Protein AF-A0A7C3L4G3-F1 (afdb_monomer)

pLDDT: mean 74.55, std 21.04, range [31.2, 97.88]

Solvent-accessible surface area (backbone atoms only — not comparable to full-atom values): 25644 Å² total; per-residue (Å²): 135,81,88,85,83,86,73,69,80,73,70,79,76,78,86,87,79,91,85,77,85,76,82,70,70,57,67,89,67,68,58,99,85,52,81,59,59,56,66,67,67,99,79,74,74,49,62,73,43,74,46,73,41,75,92,76,72,42,78,43,77,78,44,76,51,86,78,77,82,83,77,88,58,83,78,77,52,74,68,59,48,40,72,73,39,44,55,78,82,74,80,91,71,90,75,73,98,68,91,75,85,82,77,76,51,76,79,58,81,86,69,57,69,65,65,53,49,54,55,52,46,73,74,49,75,78,78,78,86,74,88,76,81,95,73,86,83,82,88,78,78,89,73,78,83,78,79,83,75,74,82,79,83,58,59,14,75,44,63,38,52,88,91,67,45,64,61,57,52,18,59,67,76,74,48,53,50,69,58,46,27,64,70,57,77,48,61,98,83,63,82,89,52,73,66,42,77,39,63,39,89,38,51,44,71,56,48,52,22,62,71,74,34,39,37,66,35,50,88,91,60,42,70,62,57,51,18,60,75,71,75,46,58,52,67,48,40,26,58,73,56,73,51,59,91,85,58,85,77,56,64,73,40,77,41,53,46,76,42,73,70,50,50,51,51,51,51,54,48,51,53,52,52,51,52,52,50,53,53,53,50,53,51,52,52,50,52,51,52,52,52,52,52,53,51,52,53,52,50,53,52,50,53,53,52,57,76,54,54,48,79,45,71,47,79,27,42,35,39,43,41,49,57,38,78,94,78,50,70,104,58,68,39,58,32,88,69,74,38,80,57,58,73,81,52,52,34,26,29,33,11,50,51,42,40,73,77,67,68,44,47,86,69,37,62,32,34,45,59,97,51,90,66,68,30,28,31,51,31,65,44,63,80,89,43,65,58,33,37,33,36,48,49,24,58,45,53,70,60,18,60,72,62,40,80,43,81,36,41,37,28,57

Mean predicted aligned error: 21.45 Å

Radius of gyration: 51.1 Å; Cα contacts (8 Å, |Δi|>4): 447; chains: 1; bounding box: 100×68×143 Å

Foldseek 3Di:
DDDDDPPPPVVVPPPDDDDDPPQDFDQPDDDVPDQWTDSDDPPDWDQPDWDQDPVVRDIDRDDTDDDDDDDTDGDADPVNVCVVFKDQPDDPDDDDDDDDDGDIDGPDDDDDVVRVVVVVCVVDPDDDDDDDDDDDDDDDDDDDDDDPDDPDQAKAKDFAAPPDDLCNLCLLQVHHSVVQCVVAVHDPPDDDDGRDIGIDSDHRQVNVCSVVQKHFDAPPDDLVNVCVVRVHDSVLQCVVQVHDSPDDDDGRDIGGHPGPVSVVVVVVVVVVVVVVVVVVVVVVVVVVVVVVVVVVVVVVVVVVVVVVWFPDKDKAKEAEDELAVVPDPPQSQQAPVRDGHAAPAWEKADEVCCVPPVPDDQQDWKDKPPDDDIYGYHHYDDNVDDRYMYTYNYNDPVVRVVVGIDIIMMID

Secondary structure (DSSP, 8-state):
-----SSSSSTTSSS----------------TT--B--SS-TT--EEEEEEEETTTTEEEEEEEEPPPPPP-PBP--HHHHHHHHEEE-------SS--PPP-EEE---SS-HHHHHHHHHTTSPPPP-------PPP----PPPPP-PPPP---EEEEPPTT--HHHHHHHHT--HHHHHHHHT--TTPPP-TT-EEEESS-HHHHHHHHHTEEEPPTT--HHHHHHHTT--HHHHHHHTT--TTPPP-TT-EEE---HHHHHHHHHHHHHHHHHHHHHHHHHHHHHHHHHHHHHHHHHHHHHHHHHTTS-EEEEEEEEE---GGGSSS-TTB-TTSPBP-TT--EEEE-HHHHHTS---TT-EEEETTS-SEEEEEEE--TT--SEEEEE-TT-HHHHHHH-SEEEEEE-

Structure (mmCIF, N/CA/C/O backbone):
data_AF-A0A7C3L4G3-F1
#
_entry.id   AF-A0A7C3L4G3-F1
#
loop_
_atom_site.group_PDB
_atom_site.id
_atom_site.type_symbol
_atom_site.label_atom_id
_atom_site.label_alt_id
_atom_site.label_comp_id
_atom_site.label_asym_id
_atom_site.label_entity_id
_atom_site.label_seq_id
_atom_site.pdbx_PDB_ins_code
_atom_site.Cartn_x
_atom_site.Cartn_y
_atom_site.Cartn_z
_atom_site.occupancy
_atom_site.B_iso_or_equiv
_atom_site.auth_seq_id
_atom_site.auth_comp_id
_atom_site.auth_asym_id
_atom_site.auth_atom_id
_atom_site.pdbx_PDB_model_num
ATOM 1 N N . MET A 1 1 ? -6.573 3.470 -84.510 1.00 38.94 1 MET A N 1
ATOM 2 C CA . MET A 1 1 ? -5.330 2.672 -84.603 1.00 38.94 1 MET A CA 1
ATOM 3 C C . MET A 1 1 ? -4.918 2.262 -83.196 1.00 38.94 1 MET A C 1
ATOM 5 O O . MET A 1 1 ? -4.663 3.126 -82.379 1.00 38.94 1 MET A O 1
ATOM 9 N N . SER A 1 2 ? -5.133 0.988 -82.853 1.00 38.16 2 SER A N 1
ATOM 10 C CA . SER A 1 2 ? -4.047 0.042 -82.523 1.00 38.16 2 SER A CA 1
ATOM 11 C C . SER A 1 2 ? -3.452 0.287 -81.124 1.00 38.16 2 SER A C 1
ATOM 13 O O . SER A 1 2 ? -2.726 1.251 -80.943 1.00 38.16 2 SER A O 1
ATOM 15 N N . ARG A 1 3 ? -3.854 -0.472 -80.086 1.00 42.53 3 ARG A N 1
ATOM 16 C CA . ARG A 1 3 ? -3.324 -1.820 -79.721 1.00 42.53 3 ARG A CA 1
ATOM 17 C C . ARG A 1 3 ? -1.833 -1.745 -79.346 1.00 42.53 3 ARG A C 1
ATOM 19 O O . ARG A 1 3 ? -1.077 -1.112 -80.059 1.00 42.53 3 ARG A O 1
ATOM 26 N N . ASN A 1 4 ? -1.270 -2.410 -78.344 1.00 49.34 4 ASN A N 1
ATOM 27 C CA . ASN A 1 4 ? -1.690 -3.396 -77.349 1.00 49.34 4 ASN A CA 1
ATOM 28 C C . ASN A 1 4 ? -0.406 -3.668 -76.545 1.00 49.34 4 ASN A C 1
ATOM 30 O O . ASN A 1 4 ? 0.477 -4.264 -77.138 1.00 49.34 4 ASN A O 1
ATOM 34 N N . TYR A 1 5 ? -0.278 -3.323 -75.259 1.00 49.53 5 TYR A N 1
ATOM 35 C CA . TYR A 1 5 ? 0.754 -3.940 -74.388 1.00 49.53 5 TYR A CA 1
ATOM 36 C C . TYR A 1 5 ? 0.315 -4.056 -72.915 1.00 49.53 5 TYR A C 1
ATOM 38 O O . TYR A 1 5 ? 1.143 -4.160 -72.017 1.00 49.53 5 TYR A O 1
ATOM 46 N N . LEU A 1 6 ? -0.999 -4.090 -72.656 1.00 43.47 6 LEU A N 1
ATOM 47 C CA . LEU A 1 6 ? -1.561 -4.293 -71.314 1.00 43.47 6 LEU A CA 1
ATOM 48 C C . LEU A 1 6 ? -1.980 -5.742 -70.937 1.00 43.47 6 LEU A C 1
ATOM 50 O O . LEU A 1 6 ? -2.565 -5.883 -69.867 1.00 43.47 6 LEU A O 1
ATOM 54 N N . PRO A 1 7 ? -1.682 -6.831 -71.695 1.00 42.81 7 PRO A N 1
ATOM 55 C CA . PRO A 1 7 ? -1.923 -8.186 -71.176 1.00 42.81 7 PRO A CA 1
ATOM 56 C C . PRO A 1 7 ? -0.665 -8.999 -70.804 1.00 42.81 7 PRO A C 1
ATOM 58 O O . PRO A 1 7 ? -0.812 -10.078 -70.244 1.00 42.81 7 PRO A O 1
ATOM 61 N N . TYR A 1 8 ? 0.567 -8.523 -71.035 1.00 43.41 8 TYR A N 1
ATOM 62 C CA . TYR A 1 8 ? 1.766 -9.373 -70.859 1.00 43.41 8 TYR A CA 1
ATOM 63 C C . TYR A 1 8 ? 2.528 -9.234 -69.533 1.00 43.41 8 TYR A C 1
ATOM 65 O O . TYR A 1 8 ? 3.397 -10.055 -69.256 1.00 43.41 8 TYR A O 1
ATOM 73 N N . LEU A 1 9 ? 2.177 -8.282 -68.663 1.00 39.47 9 LEU A N 1
ATOM 74 C CA . LEU A 1 9 ? 2.837 -8.133 -67.351 1.00 39.47 9 LEU A CA 1
ATOM 75 C C . LEU A 1 9 ? 2.068 -8.789 -66.190 1.00 39.47 9 LEU A C 1
ATOM 77 O O . LEU A 1 9 ? 2.578 -8.875 -65.079 1.00 39.47 9 LEU A O 1
ATOM 81 N N . ILE A 1 10 ? 0.875 -9.327 -66.465 1.00 39.84 10 ILE A N 1
ATOM 82 C CA . ILE A 1 10 ? 0.066 -10.100 -65.504 1.00 39.84 10 ILE A CA 1
ATOM 83 C C . ILE A 1 10 ? 0.290 -11.623 -65.675 1.00 39.84 10 ILE A C 1
ATOM 85 O O . ILE A 1 10 ? -0.093 -12.411 -64.816 1.00 39.84 10 ILE A O 1
ATOM 89 N N . ILE A 1 11 ? 1.016 -12.057 -66.718 1.00 38.47 11 ILE A N 1
ATOM 90 C CA . ILE A 1 11 ? 1.316 -13.479 -67.002 1.00 38.47 11 ILE A CA 1
ATOM 91 C C . ILE A 1 11 ? 2.721 -13.907 -66.514 1.00 38.47 11 ILE A C 1
ATOM 93 O O . ILE A 1 11 ? 3.091 -15.068 -66.633 1.00 38.47 11 ILE A O 1
ATOM 97 N N . LEU A 1 12 ? 3.485 -13.031 -65.849 1.00 33.50 12 LEU A N 1
ATOM 98 C CA . LEU A 1 12 ? 4.727 -13.420 -65.151 1.00 33.50 12 LEU A CA 1
ATOM 99 C C . LEU A 1 12 ? 4.547 -13.547 -63.626 1.00 33.50 12 LEU A C 1
ATOM 101 O O . LEU A 1 12 ? 5.512 -13.458 -62.873 1.00 33.50 12 LEU A O 1
ATOM 105 N N . PHE A 1 13 ? 3.306 -13.726 -63.163 1.00 36.81 13 PHE A N 1
ATOM 106 C CA . PHE A 1 13 ? 2.975 -13.804 -61.734 1.00 36.81 13 PHE A CA 1
ATOM 107 C C . PHE A 1 13 ? 2.221 -15.083 -61.324 1.00 36.81 13 PHE A C 1
ATOM 109 O O . PHE A 1 13 ? 1.723 -15.150 -60.204 1.00 36.81 13 PHE A O 1
ATOM 116 N N . VAL A 1 14 ? 2.133 -16.110 -62.188 1.00 36.53 14 VAL A N 1
ATOM 117 C CA . VAL A 1 14 ? 1.288 -17.301 -61.915 1.00 36.53 14 VAL A CA 1
ATOM 118 C C . VAL A 1 14 ? 1.998 -18.666 -61.999 1.00 36.53 14 VAL A C 1
ATOM 120 O O . VAL A 1 14 ? 1.403 -19.673 -61.636 1.00 36.53 14 VAL A O 1
ATOM 123 N N . LEU A 1 15 ? 3.284 -18.772 -62.344 1.00 33.62 15 LEU A N 1
ATOM 124 C CA . LEU A 1 15 ? 3.969 -20.078 -62.328 1.00 33.62 15 LEU A CA 1
ATOM 125 C C . LEU A 1 15 ? 5.351 -20.000 -61.683 1.00 33.62 15 LEU A C 1
ATOM 127 O O . LEU A 1 15 ? 6.342 -19.966 -62.388 1.00 33.62 15 LEU A O 1
ATOM 131 N N . THR A 1 16 ? 5.390 -19.995 -60.350 1.00 37.50 16 THR A N 1
ATOM 132 C CA . THR A 1 16 ? 6.334 -20.768 -59.514 1.00 37.50 16 THR A CA 1
ATOM 133 C C . THR A 1 16 ? 5.867 -20.637 -58.062 1.00 37.50 16 THR A C 1
ATOM 135 O O . THR A 1 16 ? 6.443 -19.909 -57.258 1.00 37.50 16 THR A O 1
ATOM 138 N N . GLU A 1 17 ? 4.780 -21.321 -57.727 1.00 37.62 17 GLU A N 1
ATOM 139 C CA . GLU A 1 17 ? 4.482 -21.696 -56.347 1.00 37.62 17 GLU A CA 1
ATOM 140 C C . GLU A 1 17 ? 4.833 -23.182 -56.190 1.00 37.62 17 GLU A C 1
ATOM 142 O O . GLU A 1 17 ? 4.644 -23.992 -57.096 1.00 37.62 17 GLU A O 1
ATOM 147 N N . VAL A 1 18 ? 5.281 -23.509 -54.981 1.00 40.41 18 VAL A N 1
ATOM 148 C CA . VAL A 1 18 ? 5.406 -24.846 -54.388 1.00 40.41 18 VAL A CA 1
ATOM 149 C C . VAL A 1 18 ? 6.652 -25.679 -54.726 1.00 40.41 18 VAL A C 1
ATOM 151 O O . VAL A 1 18 ? 6.682 -26.454 -55.676 1.00 40.41 18 VAL A O 1
ATOM 154 N N . SER A 1 19 ? 7.611 -25.651 -53.788 1.00 31.20 19 SER A N 1
ATOM 155 C CA . SER A 1 19 ? 8.336 -26.797 -53.174 1.00 31.20 19 SER A CA 1
ATOM 156 C C . SER A 1 19 ? 9.771 -26.353 -52.864 1.00 31.20 19 SER A C 1
ATOM 158 O O . SER A 1 19 ? 10.522 -26.012 -53.756 1.00 31.20 19 SER A O 1
ATOM 160 N N . PHE A 1 20 ? 10.241 -26.259 -51.623 1.00 34.19 20 PHE A N 1
ATOM 161 C CA . PHE A 1 20 ? 10.210 -27.282 -50.591 1.00 34.19 20 PHE A CA 1
ATOM 162 C C . PHE A 1 20 ? 9.928 -26.661 -49.220 1.00 34.19 20 PHE A C 1
ATOM 164 O O . PHE A 1 20 ? 10.729 -25.893 -48.687 1.00 34.19 20 PHE A O 1
ATOM 171 N N . ALA A 1 21 ? 8.841 -27.098 -48.583 1.00 39.34 21 ALA A N 1
ATOM 172 C CA . ALA A 1 21 ? 8.738 -27.057 -47.132 1.00 39.34 21 ALA A CA 1
ATOM 173 C C . ALA A 1 21 ? 9.916 -27.858 -46.545 1.00 39.34 21 ALA A C 1
ATOM 175 O O . ALA A 1 21 ? 9.873 -29.089 -46.471 1.00 39.34 21 ALA A O 1
ATOM 176 N N . LYS A 1 22 ? 10.998 -27.171 -46.160 1.00 36.00 22 LYS A N 1
ATOM 177 C CA . LYS A 1 22 ? 12.059 -27.754 -45.333 1.00 36.00 22 LYS A CA 1
ATOM 178 C C . LYS A 1 22 ? 11.398 -28.174 -44.017 1.00 36.00 22 LYS A C 1
ATOM 180 O O . LYS A 1 22 ? 10.928 -27.331 -43.265 1.00 36.00 22 LYS A O 1
ATOM 185 N N . LYS A 1 23 ? 11.277 -29.493 -43.829 1.00 42.59 23 LYS A N 1
ATOM 186 C CA . LYS A 1 23 ? 10.618 -30.209 -42.721 1.00 42.59 23 LYS A CA 1
ATOM 187 C C . LYS A 1 23 ? 10.588 -29.410 -41.404 1.00 42.59 23 LYS A C 1
ATOM 189 O O . LYS A 1 23 ? 11.585 -29.365 -40.692 1.00 42.59 23 LYS A O 1
ATOM 194 N N . ILE A 1 24 ? 9.430 -28.847 -41.059 1.00 40.62 24 ILE A N 1
ATOM 195 C CA . IL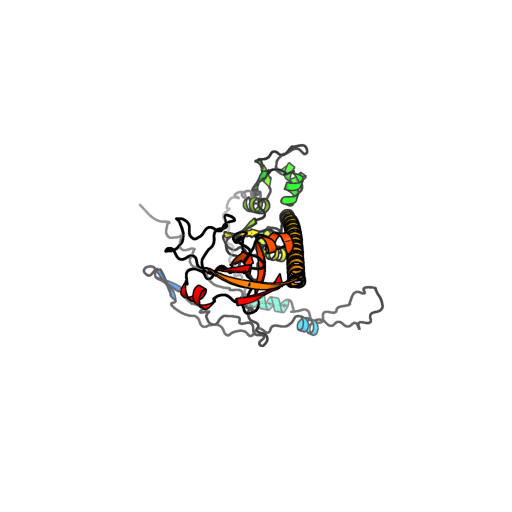E A 1 24 ? 9.141 -28.361 -39.704 1.00 40.62 24 ILE A CA 1
ATOM 196 C C . ILE A 1 24 ? 8.704 -29.582 -38.892 1.00 40.62 24 ILE A C 1
ATOM 198 O O . ILE A 1 24 ? 7.724 -30.234 -39.240 1.00 40.62 24 ILE A O 1
ATOM 202 N N . VAL A 1 25 ? 9.456 -29.922 -37.846 1.00 42.12 25 VAL A N 1
ATOM 203 C CA . VAL A 1 25 ? 9.096 -30.969 -36.882 1.00 42.12 25 VAL A CA 1
ATOM 204 C C . VAL A 1 25 ? 8.553 -30.267 -35.640 1.00 42.12 25 VAL A C 1
ATOM 206 O O . VAL A 1 25 ? 9.297 -29.554 -34.970 1.00 42.12 25 VAL A O 1
ATOM 209 N N . ASP A 1 26 ? 7.263 -30.434 -35.346 1.00 40.56 26 ASP A N 1
ATOM 210 C CA . ASP A 1 26 ? 6.656 -29.903 -34.123 1.00 40.56 26 ASP A CA 1
ATOM 211 C C . ASP A 1 26 ? 6.779 -30.938 -32.994 1.00 40.56 26 ASP A C 1
ATOM 213 O O . ASP A 1 26 ? 6.076 -31.947 -32.959 1.00 40.56 26 ASP A O 1
ATOM 217 N N . CYS A 1 27 ? 7.720 -30.708 -32.081 1.00 47.28 27 CYS A N 1
ATOM 218 C CA . CYS A 1 27 ? 7.959 -31.554 -30.909 1.00 47.28 27 CYS A CA 1
ATOM 219 C C . CYS A 1 27 ? 7.361 -30.940 -29.627 1.00 47.28 27 CYS A C 1
ATOM 221 O O . CYS A 1 27 ? 7.955 -31.054 -28.555 1.00 47.28 27 CYS A O 1
ATOM 223 N N . ARG A 1 28 ? 6.216 -30.241 -29.694 1.00 43.00 28 ARG A N 1
ATOM 224 C CA . ARG A 1 28 ? 5.637 -29.572 -28.508 1.00 43.00 28 ARG A CA 1
ATOM 225 C C . ARG A 1 28 ? 4.887 -30.453 -27.514 1.00 43.00 28 ARG A C 1
ATOM 227 O O . ARG A 1 28 ? 4.484 -29.934 -26.477 1.00 43.00 28 ARG A O 1
ATOM 234 N N . VAL A 1 29 ? 4.730 -31.754 -27.755 1.00 44.62 29 VAL A N 1
ATOM 235 C CA . VAL A 1 29 ? 4.109 -32.654 -26.770 1.00 44.62 29 VAL A CA 1
ATOM 236 C C . VAL A 1 29 ? 4.891 -33.958 -26.681 1.00 44.62 29 VAL A C 1
ATOM 238 O O . VAL A 1 29 ? 4.572 -34.938 -27.342 1.00 44.62 29 VAL A O 1
ATOM 241 N N . VAL A 1 30 ? 5.920 -33.961 -25.836 1.00 38.16 30 VAL A N 1
ATOM 242 C CA . VAL A 1 30 ? 6.453 -35.191 -25.243 1.00 38.16 30 VAL A CA 1
ATOM 243 C C . VAL A 1 30 ? 5.843 -35.267 -23.847 1.00 38.16 30 VAL A C 1
ATOM 245 O O . VAL A 1 30 ? 6.360 -34.691 -22.892 1.00 38.16 30 VAL A O 1
ATOM 248 N N . THR A 1 31 ? 4.672 -35.889 -23.725 1.00 44.09 31 THR A N 1
ATOM 249 C CA . THR A 1 31 ? 4.200 -36.355 -22.415 1.00 44.09 31 THR A CA 1
ATOM 250 C C . THR A 1 31 ? 5.145 -37.454 -21.935 1.00 44.09 31 THR A C 1
ATOM 252 O O . THR A 1 31 ? 5.672 -38.203 -22.756 1.00 44.09 31 THR A O 1
ATOM 255 N N . GLY A 1 32 ? 5.368 -37.553 -20.621 1.00 44.97 32 GLY A N 1
ATOM 256 C CA . GLY A 1 32 ? 6.446 -38.345 -20.006 1.00 44.97 32 GLY A CA 1
ATOM 257 C C . GLY A 1 32 ? 6.478 -39.859 -20.275 1.00 44.97 32 GLY A C 1
ATOM 258 O O . GLY A 1 32 ? 7.294 -40.539 -19.669 1.00 44.97 32 GLY A O 1
ATOM 259 N N . SER A 1 33 ? 5.633 -40.398 -21.157 1.00 47.31 33 SER A N 1
ATOM 260 C CA . SER A 1 33 ? 5.524 -41.831 -21.453 1.00 47.31 33 SER A CA 1
ATOM 261 C C . SER A 1 33 ? 5.677 -42.235 -22.931 1.00 47.31 33 SER A C 1
ATOM 263 O O . SER A 1 33 ? 5.681 -43.432 -23.199 1.00 47.31 33 SER A O 1
ATOM 265 N N . THR A 1 34 ? 5.877 -41.322 -23.899 1.00 46.59 34 THR A N 1
ATOM 266 C CA . THR A 1 34 ? 6.171 -41.717 -25.303 1.00 46.59 34 THR A CA 1
ATOM 267 C C . THR A 1 34 ? 7.140 -40.758 -26.013 1.00 46.59 34 THR A C 1
ATOM 269 O O . THR A 1 34 ? 6.841 -39.566 -26.098 1.00 46.59 34 THR A O 1
ATOM 272 N N . PRO A 1 35 ? 8.260 -41.239 -26.594 1.00 52.53 35 PRO A N 1
ATOM 273 C CA . PRO A 1 35 ? 9.303 -40.401 -27.193 1.00 52.53 35 PRO A CA 1
ATOM 274 C C . PRO A 1 35 ? 9.096 -40.135 -28.699 1.00 52.53 35 PRO A C 1
ATOM 276 O O . PRO A 1 35 ? 10.066 -40.071 -29.455 1.00 52.53 35 PRO A O 1
ATOM 279 N N . GLU A 1 36 ? 7.854 -40.013 -29.175 1.00 50.16 36 GLU A N 1
ATOM 280 C CA . GLU A 1 36 ? 7.578 -39.836 -30.609 1.00 50.16 36 GLU A CA 1
ATOM 281 C C . GLU A 1 36 ? 7.220 -38.378 -30.954 1.00 50.16 36 GLU A C 1
ATOM 283 O O . GLU A 1 36 ? 6.202 -37.853 -30.506 1.00 50.16 36 GLU A O 1
ATOM 288 N N . CYS A 1 37 ? 8.032 -37.719 -31.796 1.00 51.62 37 CYS A N 1
ATOM 289 C CA . CYS A 1 37 ? 7.672 -36.424 -32.391 1.00 51.62 37 CYS A CA 1
ATOM 290 C C . CYS A 1 37 ? 6.718 -36.626 -33.574 1.00 51.62 37 CYS A C 1
ATOM 292 O O . CYS A 1 37 ? 7.048 -37.291 -34.562 1.00 51.62 37 CYS A O 1
ATOM 294 N N . ASN A 1 38 ? 5.543 -36.001 -33.508 1.00 49.97 38 ASN A N 1
ATOM 295 C CA . ASN A 1 38 ? 4.542 -36.091 -34.561 1.00 49.97 38 ASN A CA 1
ATOM 296 C C . ASN A 1 38 ? 4.862 -35.110 -35.699 1.00 49.97 38 ASN A C 1
ATOM 298 O O . ASN A 1 38 ? 4.612 -33.914 -35.592 1.00 49.97 38 ASN A O 1
ATOM 302 N N . GLN A 1 39 ? 5.396 -35.616 -36.813 1.00 47.69 39 GLN A N 1
ATOM 303 C CA . GLN A 1 39 ? 5.825 -34.763 -37.928 1.00 47.69 39 GLN A CA 1
ATOM 304 C C . GLN A 1 39 ? 4.690 -33.995 -38.629 1.00 47.69 39 GLN A C 1
ATOM 306 O O . GLN A 1 39 ? 4.986 -33.000 -39.277 1.00 47.69 39 GLN A O 1
ATOM 311 N N . TYR A 1 40 ? 3.419 -34.401 -38.492 1.00 52.94 40 TYR A N 1
ATOM 312 C CA . TYR A 1 40 ? 2.269 -33.712 -39.096 1.00 52.94 40 TYR A CA 1
ATOM 313 C C . TYR A 1 40 ? 0.990 -33.953 -38.266 1.00 52.94 40 TYR A C 1
ATOM 315 O O . TYR A 1 40 ? 0.637 -35.103 -37.979 1.00 52.94 40 TYR A O 1
ATOM 323 N N . GLY A 1 41 ? 0.274 -32.884 -37.885 1.00 49.47 41 GLY A N 1
ATOM 324 C CA . GLY A 1 41 ? -1.043 -32.982 -37.237 1.00 49.47 41 GLY A CA 1
ATOM 325 C C . GLY A 1 41 ? -2.072 -33.666 -38.150 1.00 49.47 41 GLY A C 1
ATOM 326 O O . GLY A 1 41 ? -2.001 -33.528 -39.369 1.00 49.47 41 GLY A O 1
ATOM 327 N N . SER A 1 42 ? -3.043 -34.390 -37.582 1.00 47.59 42 SER A N 1
ATOM 328 C CA . SER A 1 42 ? -4.038 -35.214 -38.310 1.00 47.59 42 SER A CA 1
ATOM 329 C C . SER A 1 42 ? -4.944 -34.451 -39.293 1.00 47.59 42 SER A C 1
ATOM 331 O O . SER A 1 42 ? -5.740 -35.070 -39.989 1.00 47.59 42 SER A O 1
ATOM 333 N N . LYS A 1 43 ? -4.823 -33.120 -39.371 1.00 45.94 43 LYS A N 1
ATOM 334 C CA . LYS A 1 43 ? -5.620 -32.224 -40.222 1.00 45.94 43 LYS A CA 1
ATOM 335 C C . LYS A 1 43 ? -4.866 -31.615 -41.409 1.00 45.94 43 LYS A C 1
ATOM 337 O O . LYS A 1 43 ? -5.408 -30.734 -42.070 1.00 45.94 43 LYS A O 1
ATOM 342 N N . LEU A 1 44 ? -3.634 -32.035 -41.697 1.00 49.38 44 LEU A N 1
ATOM 343 C CA . LEU A 1 44 ? -2.923 -31.529 -42.874 1.00 49.38 44 LEU A CA 1
ATOM 344 C C . LEU A 1 44 ? -3.380 -32.268 -44.133 1.00 49.38 44 LEU A C 1
ATOM 346 O O . LEU A 1 44 ? -2.882 -33.337 -44.474 1.00 49.38 44 LEU A O 1
ATOM 350 N N . ILE A 1 45 ? -4.343 -31.662 -44.817 1.00 53.47 45 ILE A N 1
ATOM 351 C CA . ILE A 1 45 ? -4.794 -32.059 -46.145 1.00 53.47 45 ILE A CA 1
ATOM 352 C C . ILE A 1 45 ? -3.965 -31.258 -47.153 1.00 53.47 45 ILE A C 1
ATOM 354 O O . ILE A 1 45 ? -4.031 -30.030 -47.171 1.00 53.47 45 ILE A O 1
ATOM 358 N N . ARG A 1 46 ? -3.161 -31.924 -47.987 1.00 55.19 46 ARG A N 1
ATOM 359 C CA . ARG A 1 46 ? -2.529 -31.260 -49.136 1.00 55.19 46 ARG A CA 1
ATOM 360 C C . ARG A 1 46 ? -3.567 -31.157 -50.251 1.00 55.19 46 ARG A C 1
ATOM 362 O O . ARG A 1 46 ? -3.984 -32.180 -50.784 1.00 55.19 46 ARG A O 1
ATOM 369 N N . ALA A 1 47 ? -4.004 -29.949 -50.591 1.00 54.94 47 ALA A N 1
ATOM 370 C CA . ALA A 1 47 ? -4.820 -29.719 -51.781 1.00 54.94 47 ALA A CA 1
ATOM 371 C C . ALA A 1 47 ? -3.910 -29.687 -53.017 1.00 54.94 47 ALA A C 1
ATOM 373 O O . ALA A 1 47 ? -2.849 -29.065 -52.974 1.00 54.94 47 ALA A O 1
ATOM 374 N N . LYS A 1 48 ? -4.297 -30.383 -54.090 1.00 55.06 48 LYS A N 1
ATOM 375 C CA . LYS A 1 48 ? -3.596 -30.318 -55.381 1.00 55.06 48 LYS A CA 1
ATOM 376 C C . LYS A 1 48 ? -3.859 -28.975 -56.058 1.00 55.06 48 LYS A C 1
ATOM 378 O O . LYS A 1 48 ? -2.948 -28.384 -56.615 1.00 55.06 48 LYS A O 1
ATOM 383 N N . GLU A 1 49 ? -5.100 -28.512 -55.962 1.00 55.06 49 GLU A N 1
ATOM 384 C CA . GLU A 1 49 ? -5.587 -27.274 -56.556 1.00 55.06 49 GLU A CA 1
ATOM 385 C C . GLU A 1 49 ? -6.603 -26.627 -55.615 1.00 55.06 49 GLU A C 1
ATOM 387 O O . GLU A 1 49 ? -7.419 -27.307 -54.979 1.00 55.06 49 GLU A O 1
ATOM 392 N N . VAL A 1 50 ? -6.536 -25.302 -55.532 1.00 59.94 50 VAL A N 1
ATOM 393 C CA . VAL A 1 50 ? -7.499 -24.476 -54.811 1.00 59.94 50 VAL A CA 1
ATOM 394 C C . VAL A 1 50 ? -8.036 -23.461 -55.808 1.00 59.94 50 VAL A C 1
ATOM 396 O O . VAL A 1 50 ? -7.277 -22.652 -56.336 1.00 59.94 50 VAL A O 1
ATOM 399 N N . VAL A 1 51 ? -9.332 -23.531 -56.091 1.00 62.41 51 VAL A N 1
ATOM 400 C CA . VAL A 1 51 ? -10.010 -22.649 -57.047 1.00 62.41 51 VAL A CA 1
ATOM 401 C C . VAL A 1 51 ? -10.763 -21.586 -56.259 1.00 62.41 51 VAL A C 1
ATOM 403 O O . VAL A 1 51 ? -11.485 -21.913 -55.319 1.00 62.41 51 VAL A O 1
ATOM 406 N N . TYR A 1 52 ? -10.593 -20.311 -56.603 1.00 58.47 52 TYR A N 1
ATOM 407 C CA . TYR A 1 52 ? -11.346 -19.228 -55.972 1.00 58.47 52 TYR A CA 1
ATOM 408 C C . TYR A 1 52 ? -12.606 -18.931 -56.781 1.00 58.47 52 TYR A C 1
ATOM 410 O O . TYR A 1 52 ? -12.521 -18.472 -57.917 1.00 58.47 52 TYR A O 1
ATOM 418 N N . ASP A 1 53 ? -13.768 -19.197 -56.193 1.00 69.31 53 ASP A N 1
ATOM 419 C CA . ASP A 1 53 ? -15.054 -18.810 -56.765 1.00 69.31 53 ASP A CA 1
ATOM 420 C C . ASP A 1 53 ? -15.281 -17.323 -56.463 1.00 69.31 53 ASP A C 1
ATOM 422 O O . ASP A 1 53 ? -15.456 -16.928 -55.304 1.00 69.31 53 ASP A O 1
ATOM 426 N N . VAL A 1 54 ? -15.201 -16.497 -57.509 1.00 68.56 54 VAL A N 1
ATOM 427 C CA . VAL A 1 54 ? -15.242 -15.031 -57.418 1.00 68.56 54 VAL A CA 1
ATOM 428 C C . VAL A 1 54 ? -16.642 -14.538 -57.046 1.00 68.56 54 VAL A C 1
ATOM 430 O O . VAL A 1 54 ? -16.762 -13.612 -56.241 1.00 68.56 54 VAL A O 1
ATOM 433 N N . ASP A 1 55 ? -17.688 -15.202 -57.539 1.00 72.19 55 ASP A N 1
ATOM 434 C CA . ASP A 1 55 ? -19.081 -14.824 -57.282 1.00 72.19 55 ASP A CA 1
ATOM 435 C C . ASP A 1 55 ? -19.460 -15.109 -55.829 1.00 72.19 55 ASP A C 1
ATOM 437 O O . ASP A 1 55 ? -20.125 -14.311 -55.162 1.00 72.19 55 ASP A O 1
ATOM 441 N N . ARG A 1 56 ? -18.972 -16.234 -55.292 1.00 70.50 56 ARG A N 1
ATOM 442 C CA . ARG A 1 56 ? -19.220 -16.631 -53.897 1.00 70.50 56 ARG A CA 1
ATOM 443 C C . ARG A 1 56 ? -18.151 -16.148 -52.919 1.00 70.50 56 ARG A C 1
ATOM 445 O O . ARG A 1 56 ? -18.306 -16.361 -51.713 1.00 70.50 56 ARG A O 1
ATOM 452 N N . LYS A 1 57 ? -17.076 -15.522 -53.414 1.00 63.81 57 LYS A N 1
ATOM 453 C CA . LYS A 1 57 ? -15.886 -15.081 -52.660 1.00 63.81 57 LYS A CA 1
ATOM 454 C C . LYS A 1 57 ? -15.314 -16.160 -51.731 1.00 63.81 57 LYS A C 1
ATOM 456 O O . LYS A 1 57 ? -14.921 -15.869 -50.596 1.00 63.81 57 LYS A O 1
ATOM 461 N N . LYS A 1 58 ? -15.276 -17.419 -52.177 1.00 49.66 58 LYS A N 1
ATOM 462 C CA . LYS A 1 58 ? -14.826 -18.565 -51.361 1.00 49.66 58 LYS A CA 1
ATOM 463 C C . LYS A 1 58 ? -13.841 -19.451 -52.121 1.00 49.66 58 LYS A C 1
ATOM 465 O O . LYS A 1 58 ? -14.011 -19.722 -53.302 1.00 49.66 58 LYS A O 1
ATOM 470 N N . LEU A 1 59 ? -12.822 -19.935 -51.407 1.00 55.88 59 LEU A N 1
ATOM 471 C CA . LEU A 1 59 ? -11.879 -20.936 -51.912 1.00 55.88 59 LEU A CA 1
ATOM 472 C C . LEU A 1 59 ? -12.538 -22.322 -51.877 1.00 55.88 59 LEU A C 1
ATOM 474 O O . LEU A 1 59 ? -12.961 -22.784 -50.816 1.00 55.88 59 LEU A O 1
ATOM 478 N N . ILE A 1 60 ? -12.602 -22.982 -53.029 1.00 65.12 60 ILE A N 1
ATOM 479 C CA . ILE A 1 60 ? -13.109 -24.340 -53.219 1.00 65.12 60 ILE A CA 1
ATOM 480 C C . ILE A 1 60 ? -11.908 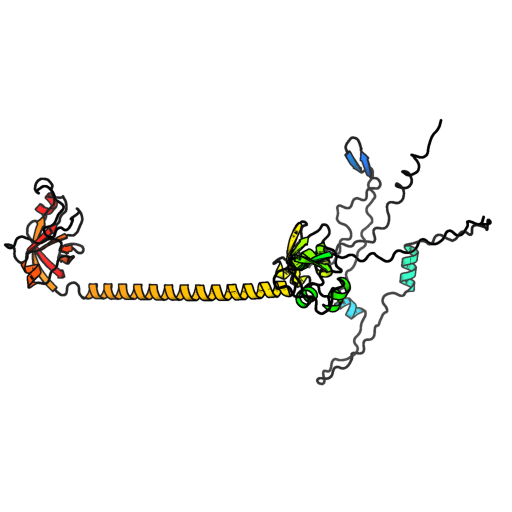-25.265 -53.446 1.00 65.12 60 ILE A C 1
ATOM 482 O O . ILE A 1 60 ? -11.080 -25.040 -54.328 1.00 65.12 60 ILE A O 1
ATOM 486 N N . ILE A 1 61 ? -11.800 -26.315 -52.633 1.00 59.97 61 ILE A N 1
ATOM 487 C CA . ILE A 1 61 ? -10.749 -27.330 -52.766 1.00 59.97 61 ILE A CA 1
ATOM 488 C C . ILE A 1 61 ? -11.261 -28.404 -53.725 1.00 59.97 61 ILE A C 1
ATOM 490 O O . ILE A 1 61 ? -12.229 -29.092 -53.406 1.00 59.97 61 ILE A O 1
ATOM 494 N N . SER A 1 62 ? -10.628 -28.547 -54.890 1.00 57.66 62 SER A N 1
ATOM 495 C CA . SER A 1 62 ? -11.122 -29.436 -55.952 1.00 57.66 62 SER A CA 1
ATOM 496 C C . SER A 1 62 ? -10.583 -30.866 -55.844 1.00 57.66 62 SER A C 1
ATOM 498 O O . SER A 1 62 ? -11.313 -31.818 -56.110 1.00 57.66 62 SER A O 1
ATOM 500 N N . LYS A 1 63 ? -9.316 -31.046 -55.436 1.00 54.16 63 LYS A N 1
ATOM 501 C CA . LYS A 1 63 ? -8.666 -32.364 -55.299 1.00 54.16 63 LYS A CA 1
ATOM 502 C C . LYS A 1 63 ? -7.672 -32.408 -54.142 1.00 54.16 63 LYS A C 1
ATOM 504 O O . LYS A 1 63 ? -6.870 -31.495 -53.953 1.00 54.16 63 LYS A O 1
ATOM 509 N N . THR A 1 64 ? -7.668 -33.518 -53.411 1.00 61.78 64 THR A N 1
ATOM 510 C CA . THR A 1 64 ? -6.762 -33.784 -52.284 1.00 61.78 64 THR A CA 1
ATOM 511 C C . THR A 1 64 ? -5.657 -34.766 -52.684 1.00 61.78 64 THR A C 1
ATOM 513 O O . THR A 1 64 ? -5.944 -35.810 -53.262 1.00 61.78 64 THR A O 1
ATOM 516 N N . LEU A 1 65 ? -4.395 -34.453 -52.371 1.00 57.62 65 LEU A N 1
ATOM 517 C CA . LEU A 1 65 ? -3.250 -35.351 -52.565 1.00 57.62 65 LEU A CA 1
ATOM 518 C C . LEU A 1 65 ? -3.111 -36.350 -51.399 1.00 57.62 65 LEU A C 1
ATOM 520 O O . LEU A 1 65 ? -3.365 -35.982 -50.248 1.00 57.62 65 LEU A O 1
ATOM 524 N N . PRO A 1 66 ? -2.642 -37.586 -51.662 1.00 55.53 66 PRO A N 1
ATOM 525 C CA . PRO A 1 66 ? -2.388 -38.576 -50.621 1.00 55.53 66 PRO A CA 1
ATOM 526 C C . PRO A 1 66 ? -1.265 -38.124 -49.674 1.00 55.53 66 PRO A C 1
ATOM 528 O O . PRO A 1 66 ? -0.228 -37.604 -50.092 1.00 55.53 66 PRO A O 1
ATOM 531 N N . VAL A 1 67 ? -1.476 -38.320 -48.371 1.00 57.78 67 VAL A N 1
ATOM 532 C CA . VAL A 1 67 ? -0.528 -37.920 -47.321 1.00 57.78 67 VAL A CA 1
ATOM 533 C C . VAL A 1 67 ? 0.671 -38.884 -47.312 1.00 57.78 67 VAL A C 1
ATOM 535 O O . VAL A 1 67 ? 0.464 -40.099 -47.275 1.00 57.78 67 VAL A O 1
ATOM 538 N N . PRO A 1 68 ? 1.929 -38.397 -47.326 1.00 56.97 68 PRO A N 1
ATOM 539 C CA . PRO A 1 68 ? 3.103 -39.270 -47.305 1.00 56.97 68 PRO A CA 1
ATOM 540 C C . PRO A 1 68 ? 3.199 -40.068 -45.991 1.00 56.97 68 PRO A C 1
ATOM 542 O O . PRO A 1 68 ? 2.895 -39.549 -44.914 1.00 56.97 68 PRO A O 1
ATOM 545 N N . LYS A 1 69 ? 3.658 -41.330 -46.066 1.00 56.66 69 LYS A N 1
ATOM 546 C CA . LYS A 1 69 ? 3.864 -42.199 -44.889 1.00 56.66 69 LYS A CA 1
ATOM 547 C C . LYS A 1 69 ? 4.839 -41.535 -43.902 1.00 56.66 69 LYS A C 1
ATOM 549 O O . LYS A 1 69 ? 5.919 -41.095 -44.293 1.00 56.66 69 LYS A O 1
ATOM 554 N N . LYS A 1 70 ? 4.458 -41.458 -42.620 1.00 55.12 70 LYS A N 1
ATOM 555 C CA . LYS A 1 70 ? 5.252 -40.798 -41.566 1.00 55.12 70 LYS A CA 1
ATOM 556 C C . LYS A 1 70 ? 6.600 -41.503 -41.372 1.00 55.12 70 LYS A C 1
ATOM 558 O O . LYS A 1 70 ? 6.636 -42.712 -41.155 1.00 55.12 70 LYS A O 1
ATOM 563 N N . ALA A 1 71 ? 7.698 -40.747 -41.399 1.00 52.56 71 ALA A N 1
ATOM 564 C CA . ALA A 1 71 ? 9.021 -41.267 -41.066 1.00 52.56 71 ALA A CA 1
ATOM 565 C C . ALA A 1 71 ? 9.203 -41.267 -39.539 1.00 52.56 71 ALA A C 1
ATOM 567 O O . ALA A 1 71 ? 9.046 -40.231 -38.895 1.00 52.56 71 ALA A O 1
ATOM 568 N N . LYS A 1 72 ? 9.533 -42.421 -38.946 1.00 50.22 72 LYS A N 1
ATOM 569 C CA . LYS A 1 72 ? 9.790 -42.527 -37.501 1.00 50.22 72 LYS A CA 1
ATOM 570 C C . LYS A 1 72 ? 11.105 -41.817 -37.163 1.00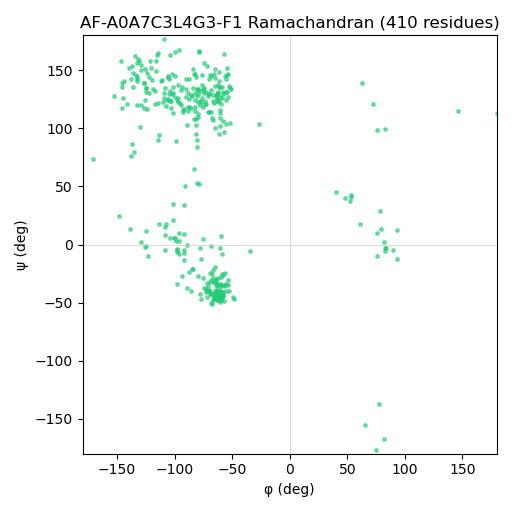 50.22 72 LYS A C 1
ATOM 572 O O . LYS A 1 72 ? 12.170 -42.248 -37.598 1.00 50.22 72 LYS A O 1
ATOM 577 N N . VAL A 1 73 ? 11.036 -40.726 -36.402 1.00 52.38 73 VAL A N 1
ATOM 578 C CA . VAL A 1 73 ? 12.218 -40.018 -35.888 1.00 52.38 73 VAL A CA 1
ATOM 579 C C . VAL A 1 73 ? 12.483 -40.498 -34.466 1.00 52.38 73 VAL A C 1
ATOM 581 O O . VAL A 1 73 ? 11.610 -40.381 -33.613 1.00 52.38 73 VAL A O 1
ATOM 584 N N . LYS A 1 74 ? 13.683 -41.029 -34.207 1.00 50.22 74 LYS A N 1
ATOM 585 C CA . LYS A 1 74 ? 14.116 -41.426 -32.862 1.00 50.22 74 LYS A CA 1
ATOM 586 C C . LYS A 1 74 ? 14.893 -40.274 -32.224 1.00 50.22 74 LYS A C 1
ATOM 588 O O . LYS A 1 74 ? 15.906 -39.843 -32.769 1.00 50.22 74 LYS A O 1
ATOM 593 N N . ILE A 1 75 ? 14.405 -39.770 -31.096 1.00 48.62 75 ILE A N 1
ATOM 594 C CA . ILE A 1 75 ? 15.076 -38.733 -30.302 1.00 48.62 75 ILE A CA 1
ATOM 595 C C . ILE A 1 75 ? 16.172 -39.420 -29.474 1.00 48.62 75 ILE A C 1
ATOM 597 O O . ILE A 1 75 ? 15.903 -40.433 -28.832 1.00 48.62 75 ILE A O 1
ATOM 601 N N . ILE A 1 76 ? 17.401 -38.904 -29.522 1.00 50.25 76 ILE A N 1
ATOM 602 C CA . ILE A 1 76 ? 18.555 -39.408 -28.757 1.00 50.25 76 ILE A CA 1
ATOM 603 C C . ILE A 1 76 ? 18.872 -38.372 -27.674 1.00 50.25 76 ILE A C 1
ATOM 605 O O . ILE A 1 76 ? 18.941 -37.180 -27.986 1.00 50.25 76 ILE A O 1
ATOM 609 N N . SER A 1 77 ? 19.024 -38.795 -26.414 1.00 53.59 77 SER A N 1
ATOM 610 C CA . SER A 1 77 ? 19.334 -37.873 -25.315 1.00 53.59 77 SER A CA 1
ATOM 611 C C . SER A 1 77 ? 20.796 -37.413 -25.367 1.00 53.59 77 SER A C 1
ATOM 613 O O . SER A 1 77 ? 21.652 -38.084 -25.941 1.00 53.59 77 SER A O 1
ATOM 615 N N . VAL A 1 78 ? 21.099 -36.251 -24.774 1.00 54.88 78 VAL A N 1
ATOM 616 C CA . VAL A 1 78 ? 22.476 -35.725 -24.722 1.00 54.88 78 VAL A CA 1
ATOM 617 C C . VAL A 1 78 ? 23.4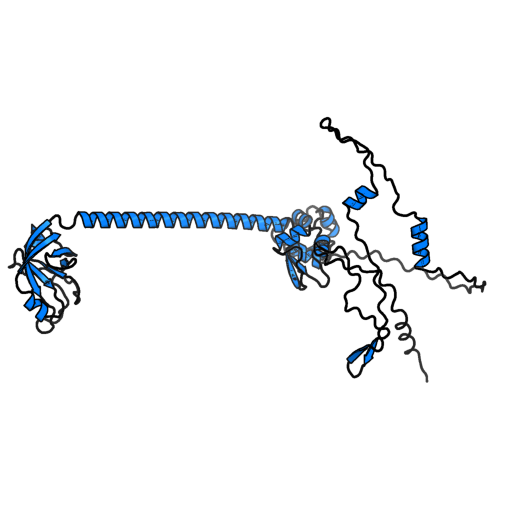00 -36.690 -23.968 1.00 54.88 78 VAL A C 1
ATOM 619 O O . VAL A 1 78 ? 24.524 -36.901 -24.410 1.00 54.88 78 VAL A O 1
ATOM 622 N N . SER A 1 79 ? 22.904 -37.340 -22.910 1.00 56.38 79 SER A N 1
ATOM 623 C CA . SER A 1 79 ? 23.637 -38.369 -22.161 1.00 56.38 79 SER A CA 1
ATOM 624 C C . SER A 1 79 ? 23.948 -39.600 -23.020 1.00 56.38 79 SER A C 1
ATOM 626 O O . SER A 1 79 ? 25.106 -40.003 -23.085 1.00 56.38 79 SER A O 1
ATOM 628 N N . ASP A 1 80 ? 22.972 -40.115 -23.782 1.00 60.81 80 ASP A N 1
ATOM 629 C CA . ASP A 1 80 ? 23.190 -41.245 -24.707 1.00 60.81 80 ASP A CA 1
ATOM 630 C C . ASP A 1 80 ? 24.170 -40.889 -25.835 1.00 60.81 80 ASP A C 1
ATOM 632 O O . ASP A 1 80 ? 24.873 -41.744 -26.373 1.00 60.81 80 ASP A O 1
ATOM 636 N N . MET A 1 81 ? 24.196 -39.616 -26.244 1.00 57.00 81 MET A N 1
ATOM 637 C CA . MET A 1 81 ? 25.128 -39.114 -27.251 1.00 57.00 81 MET A CA 1
ATOM 638 C C . MET A 1 81 ? 26.561 -39.098 -26.710 1.00 57.00 81 MET A C 1
ATOM 640 O O . MET A 1 81 ? 27.491 -39.473 -27.419 1.00 57.00 81 MET A O 1
ATOM 644 N N . ILE A 1 82 ? 26.736 -38.698 -25.451 1.00 59.00 82 ILE A N 1
ATOM 645 C CA . ILE A 1 82 ? 28.041 -38.686 -24.790 1.00 59.00 82 ILE A CA 1
ATOM 646 C C . ILE A 1 82 ? 28.527 -40.125 -24.606 1.00 59.00 82 ILE A C 1
ATOM 648 O O . ILE A 1 82 ? 29.597 -40.448 -25.109 1.00 59.00 82 ILE A O 1
ATOM 652 N N . GLU A 1 83 ? 27.712 -41.012 -24.029 1.00 60.62 83 GLU A N 1
ATOM 653 C CA . GLU A 1 83 ? 28.080 -42.422 -23.812 1.00 60.62 83 GLU A CA 1
ATOM 654 C C . GLU A 1 83 ? 28.415 -43.167 -25.113 1.00 60.62 83 GLU A C 1
ATOM 656 O O . GLU A 1 83 ? 29.300 -44.022 -25.141 1.00 60.62 83 GLU A O 1
ATOM 661 N N . LYS A 1 84 ? 27.728 -42.842 -26.216 1.00 57.00 84 LYS A N 1
ATOM 662 C CA . LYS A 1 84 ? 27.902 -43.549 -27.491 1.00 57.00 84 LYS A CA 1
ATOM 663 C C . LYS A 1 84 ? 29.022 -42.995 -28.377 1.00 57.00 84 LYS A C 1
ATOM 665 O O . LYS A 1 84 ? 29.510 -43.728 -29.240 1.00 57.00 84 LYS A O 1
ATOM 670 N N . TYR A 1 85 ? 29.408 -41.725 -28.224 1.00 57.16 85 TYR A N 1
ATOM 671 C CA . TYR A 1 85 ? 30.351 -41.056 -29.138 1.00 57.16 85 TYR A CA 1
ATOM 672 C C . TYR A 1 85 ? 31.601 -40.472 -28.460 1.00 57.16 85 TYR A C 1
ATOM 674 O O . TYR A 1 85 ? 32.546 -40.103 -29.167 1.00 57.16 85 TYR A O 1
ATOM 682 N N . VAL A 1 86 ? 31.648 -40.422 -27.126 1.00 57.62 86 VAL A N 1
ATOM 683 C CA . VAL A 1 86 ? 32.761 -39.861 -26.348 1.00 57.62 86 VAL A CA 1
ATOM 684 C C . VAL A 1 86 ? 33.134 -40.834 -25.228 1.00 57.62 86 VAL A C 1
ATOM 686 O O . VAL A 1 86 ? 32.318 -41.143 -24.368 1.00 57.62 86 VAL A O 1
ATOM 689 N N . LYS A 1 87 ? 34.380 -41.313 -25.215 1.00 54.44 87 LYS A N 1
ATOM 690 C CA . LYS A 1 87 ? 34.905 -42.136 -24.117 1.00 54.44 87 LYS A CA 1
ATOM 691 C C . LYS A 1 87 ? 35.935 -41.314 -23.354 1.00 54.44 87 LYS A C 1
ATOM 693 O O . LYS A 1 87 ? 36.890 -40.820 -23.947 1.00 54.44 87 LYS A O 1
ATOM 698 N N . ILE A 1 88 ? 35.706 -41.148 -22.057 1.00 56.12 88 ILE A N 1
ATOM 699 C CA . ILE A 1 88 ? 36.650 -40.517 -21.132 1.00 56.12 88 ILE A CA 1
ATOM 700 C C . ILE A 1 88 ? 37.479 -41.663 -20.550 1.00 56.12 88 ILE A C 1
ATOM 702 O O . ILE A 1 88 ? 36.907 -42.563 -19.939 1.00 56.12 88 ILE A O 1
ATOM 706 N N . GLU A 1 89 ? 38.785 -41.697 -20.818 1.00 54.59 89 GLU A N 1
ATOM 707 C CA . GLU A 1 89 ? 39.647 -42.820 -20.406 1.00 54.59 89 GLU A CA 1
ATOM 708 C C . GLU A 1 89 ? 40.316 -42.617 -19.037 1.00 54.59 89 GLU A C 1
ATOM 710 O O . GLU A 1 89 ? 40.871 -43.568 -18.491 1.00 54.59 89 GLU A O 1
ATOM 715 N N . ASP A 1 90 ? 40.198 -41.434 -18.429 1.00 54.97 90 ASP A N 1
ATOM 716 C CA . ASP A 1 90 ? 40.920 -41.125 -17.196 1.00 54.97 90 ASP A CA 1
ATOM 717 C C . ASP A 1 90 ? 40.120 -41.490 -15.935 1.00 54.97 90 ASP A C 1
ATOM 719 O O . ASP A 1 90 ? 38.983 -41.056 -15.723 1.00 54.97 90 ASP A O 1
ATOM 723 N N . SER A 1 91 ? 40.741 -42.271 -15.046 1.00 53.78 91 SER A N 1
ATOM 724 C CA . SER A 1 91 ? 40.227 -42.521 -13.700 1.00 53.78 91 SER A CA 1
ATOM 725 C C . SER A 1 91 ? 40.307 -41.232 -12.878 1.00 53.78 91 SER A C 1
ATOM 727 O O . SER A 1 91 ? 41.404 -40.767 -12.566 1.00 53.78 91 SER A O 1
ATOM 729 N N . LEU A 1 92 ? 39.161 -40.665 -12.495 1.00 53.12 92 LEU A N 1
ATOM 730 C CA . LEU A 1 92 ? 39.089 -39.498 -11.610 1.00 53.12 92 LEU A CA 1
ATOM 731 C C . LEU A 1 92 ? 39.706 -39.831 -10.242 1.00 53.12 92 LEU A C 1
ATOM 733 O O . LEU A 1 92 ? 39.036 -40.357 -9.353 1.00 53.12 92 LEU A O 1
ATOM 737 N N . ARG A 1 93 ? 40.987 -39.506 -10.055 1.00 49.19 93 ARG A N 1
ATOM 738 C CA . ARG A 1 93 ? 41.654 -39.546 -8.751 1.00 49.19 93 ARG A CA 1
ATOM 739 C C . ARG A 1 93 ? 42.014 -38.121 -8.353 1.00 49.19 93 ARG A C 1
ATOM 741 O O . ARG A 1 93 ? 43.045 -37.592 -8.743 1.00 49.19 93 ARG A O 1
ATOM 748 N N . PHE A 1 94 ? 41.127 -37.495 -7.587 1.00 51.94 94 PHE A N 1
ATOM 749 C CA . PHE A 1 94 ? 41.286 -36.115 -7.135 1.00 51.94 94 PHE A CA 1
ATOM 750 C C . PHE A 1 94 ? 42.474 -36.017 -6.158 1.00 51.94 94 PHE A C 1
ATOM 752 O O . PHE A 1 94 ? 42.388 -36.488 -5.022 1.00 51.94 94 PHE A O 1
ATOM 759 N N . LYS A 1 95 ? 43.595 -35.427 -6.589 1.00 45.56 95 LYS A N 1
ATOM 760 C CA . LYS A 1 95 ? 44.717 -35.040 -5.720 1.00 45.56 95 LYS A CA 1
ATOM 761 C C . LYS A 1 95 ? 44.844 -33.515 -5.720 1.00 45.56 95 LYS A C 1
ATOM 763 O O . LYS A 1 95 ? 45.585 -32.942 -6.503 1.00 45.56 95 LYS A O 1
ATOM 768 N N . GLY A 1 96 ? 44.150 -32.869 -4.785 1.00 53.09 96 GLY A N 1
ATOM 769 C CA . GLY A 1 96 ? 44.372 -31.456 -4.464 1.00 53.09 96 GLY A CA 1
ATOM 770 C C . GLY A 1 96 ? 43.832 -30.440 -5.477 1.00 53.09 96 GLY A C 1
ATOM 771 O O . GLY A 1 96 ? 43.139 -30.769 -6.432 1.00 53.09 96 GLY A O 1
ATOM 772 N N . SER A 1 97 ? 44.101 -29.167 -5.186 1.00 52.47 97 SER A N 1
ATOM 773 C CA . SER A 1 97 ? 43.496 -27.976 -5.793 1.00 52.47 97 SER A CA 1
ATOM 774 C C . SER A 1 97 ? 44.261 -27.450 -7.013 1.00 52.47 97 SER A C 1
ATOM 776 O O . SER A 1 97 ? 44.588 -26.263 -7.062 1.00 52.47 97 SER A O 1
ATOM 778 N N . GLN A 1 98 ? 44.577 -28.314 -7.977 1.00 55.50 98 GLN A N 1
ATOM 779 C CA . GLN A 1 98 ? 45.052 -27.884 -9.296 1.00 55.50 98 GLN A CA 1
ATOM 780 C C . GLN A 1 98 ? 44.178 -28.492 -10.397 1.00 55.50 98 GLN A C 1
ATOM 782 O O . GLN A 1 98 ? 43.815 -29.664 -10.337 1.00 55.50 98 GLN A O 1
ATOM 787 N N . GLU A 1 99 ? 43.794 -27.663 -11.369 1.00 53.06 99 GLU A N 1
ATOM 788 C CA . GLU A 1 99 ? 42.993 -28.064 -12.527 1.00 53.06 99 GLU A CA 1
ATOM 789 C C . GLU A 1 99 ? 43.909 -28.703 -13.580 1.00 53.06 99 GLU A C 1
ATOM 791 O O . GLU A 1 99 ? 44.684 -28.008 -14.234 1.00 53.06 99 GLU A O 1
ATOM 796 N N . GLU A 1 100 ? 43.824 -30.022 -13.759 1.00 57.72 100 GLU A N 1
ATOM 797 C CA . GLU A 1 100 ? 44.434 -30.707 -14.905 1.00 57.72 100 GLU A CA 1
ATOM 798 C C . GLU A 1 100 ? 43.412 -30.852 -16.043 1.00 57.72 100 GLU A C 1
ATOM 800 O O . GLU A 1 100 ? 42.244 -31.186 -15.825 1.00 57.72 100 GLU A O 1
ATOM 805 N N . ALA A 1 101 ? 43.844 -30.574 -17.276 1.00 53.81 101 ALA A N 1
ATOM 806 C CA . ALA A 1 101 ? 42.995 -30.651 -18.460 1.00 53.81 101 ALA A CA 1
ATOM 807 C C . ALA A 1 101 ? 42.720 -32.116 -18.849 1.00 53.81 101 ALA A C 1
ATOM 809 O O . ALA A 1 101 ? 43.646 -32.880 -19.110 1.00 53.81 101 ALA A O 1
ATOM 810 N N . LEU A 1 102 ? 41.438 -32.489 -18.924 1.00 56.72 102 LEU A N 1
ATOM 811 C CA . LEU A 1 102 ? 40.992 -33.835 -19.305 1.00 56.72 102 LEU A CA 1
ATOM 812 C C . LEU A 1 102 ? 41.325 -34.140 -20.773 1.00 56.72 102 LEU A C 1
ATOM 814 O O . LEU A 1 102 ? 40.935 -33.387 -21.671 1.00 56.72 102 LEU A O 1
ATOM 818 N N . ASN A 1 103 ? 41.972 -35.280 -21.031 1.00 53.28 103 ASN A N 1
ATOM 819 C CA . ASN A 1 103 ? 42.240 -35.744 -22.390 1.00 53.28 103 ASN A CA 1
ATOM 820 C C . ASN A 1 103 ? 41.015 -36.485 -22.945 1.00 53.28 103 ASN A C 1
ATOM 822 O O . ASN A 1 103 ? 40.689 -37.602 -22.547 1.00 53.28 103 ASN A O 1
ATOM 826 N N . VAL A 1 104 ? 40.311 -35.856 -23.888 1.00 55.28 104 VAL A N 1
ATOM 827 C CA . VAL A 1 104 ? 39.090 -36.412 -24.492 1.00 55.28 104 VAL A CA 1
ATOM 828 C C . VAL A 1 104 ? 39.391 -36.951 -25.890 1.00 55.28 104 VAL A C 1
ATOM 830 O O . VAL A 1 104 ? 39.826 -36.203 -26.766 1.00 55.28 104 VAL A O 1
ATOM 833 N N . LYS A 1 105 ? 39.101 -38.237 -26.138 1.00 54.88 105 LYS A N 1
ATOM 834 C CA . LYS A 1 105 ? 39.258 -38.867 -27.459 1.00 54.88 105 LYS A CA 1
ATOM 835 C C . LYS A 1 105 ? 37.892 -39.118 -28.108 1.00 54.88 105 LYS A C 1
ATOM 837 O O . LYS A 1 105 ? 37.053 -39.848 -27.586 1.00 54.88 105 LYS A O 1
ATOM 842 N N . VAL A 1 106 ? 37.656 -38.504 -29.269 1.00 54.28 106 VAL A N 1
ATOM 843 C CA . VAL A 1 106 ? 36.417 -38.669 -30.052 1.00 54.28 106 VAL A CA 1
ATOM 844 C C . VAL A 1 106 ? 36.516 -39.950 -30.885 1.00 54.28 106 VAL A C 1
ATOM 846 O O . VAL A 1 106 ? 37.347 -40.037 -31.784 1.00 54.28 106 VAL A O 1
ATOM 849 N N . ILE A 1 107 ? 35.670 -40.948 -30.606 1.00 57.72 107 ILE A N 1
ATOM 850 C CA . ILE A 1 107 ? 35.798 -42.294 -31.204 1.00 57.72 107 ILE A CA 1
ATOM 851 C C . ILE A 1 107 ? 35.121 -42.403 -32.585 1.00 57.72 107 ILE A C 1
ATOM 853 O O . ILE A 1 107 ? 35.489 -43.258 -33.389 1.00 57.72 107 ILE A O 1
ATOM 857 N N . LYS A 1 108 ? 34.169 -41.523 -32.931 1.00 50.62 108 LYS A N 1
ATOM 858 C CA . LYS A 1 108 ? 33.546 -41.505 -34.270 1.00 50.62 108 LYS A CA 1
ATOM 859 C C . LYS A 1 108 ? 33.188 -40.086 -34.711 1.00 50.62 108 LYS A C 1
ATOM 861 O O . LYS A 1 108 ? 32.324 -39.454 -34.108 1.00 50.62 108 LYS A O 1
ATOM 866 N N . LYS A 1 109 ? 33.799 -39.605 -35.803 1.00 46.12 109 LYS A N 1
ATOM 867 C CA . LYS A 1 109 ? 33.347 -38.393 -36.510 1.00 46.12 109 LYS A CA 1
ATOM 868 C C . LYS A 1 109 ? 31.912 -38.625 -36.992 1.00 46.12 109 LYS A C 1
ATOM 870 O O . LYS A 1 109 ? 31.635 -39.590 -37.707 1.00 46.12 109 LYS A O 1
ATOM 875 N N . LEU A 1 110 ? 30.994 -37.771 -36.547 1.00 48.22 110 LEU A N 1
ATOM 876 C CA . LEU A 1 110 ? 29.583 -37.823 -36.911 1.00 48.22 110 LEU A CA 1
ATOM 877 C C . LEU A 1 110 ? 29.438 -37.544 -38.412 1.00 48.22 110 LEU A C 1
ATOM 879 O O . LEU A 1 110 ? 29.427 -36.395 -38.832 1.00 48.22 110 LEU A O 1
ATOM 883 N N . VAL A 1 111 ? 29.271 -38.631 -39.171 1.00 52.97 111 VAL A N 1
ATOM 884 C CA . VAL A 1 111 ? 28.981 -38.683 -40.615 1.00 52.97 111 VAL A CA 1
ATOM 885 C C . VAL A 1 111 ? 30.187 -38.296 -41.488 1.00 52.97 111 VAL A C 1
ATOM 887 O O . VAL A 1 111 ? 30.718 -37.198 -41.382 1.00 52.97 111 VAL A O 1
ATOM 890 N N . SER A 1 112 ? 30.634 -39.208 -42.365 1.00 56.44 112 SER A N 1
ATOM 891 C CA . SER A 1 112 ? 31.659 -38.874 -43.364 1.00 56.44 112 SER A CA 1
ATOM 892 C C . SER A 1 112 ? 31.114 -37.795 -44.298 1.00 56.44 112 SER A C 1
ATOM 894 O O . SER A 1 112 ? 29.949 -37.856 -44.701 1.00 56.44 112 SER A O 1
ATOM 896 N N . GLU A 1 113 ? 31.933 -36.797 -44.634 1.00 53.31 113 GLU A N 1
ATOM 897 C CA . GLU A 1 113 ? 31.528 -35.693 -45.517 1.00 53.31 113 GLU A CA 1
ATOM 898 C C . GLU A 1 113 ? 30.953 -36.204 -46.847 1.00 53.31 113 GLU A C 1
ATOM 900 O O . GLU A 1 113 ? 30.033 -35.605 -47.397 1.00 53.31 113 GLU A O 1
ATOM 905 N N . GLU A 1 114 ? 31.417 -37.363 -47.309 1.00 56.84 114 GLU A N 1
ATOM 906 C CA . GLU A 1 114 ? 30.921 -38.081 -48.487 1.00 56.84 114 GLU A CA 1
ATOM 907 C C . GLU A 1 114 ? 29.447 -38.490 -48.352 1.00 56.84 114 GLU A C 1
ATOM 909 O O . GLU A 1 114 ? 28.654 -38.220 -49.250 1.00 56.84 114 GLU A O 1
ATOM 914 N N . LYS A 1 115 ? 29.026 -39.020 -47.192 1.00 55.53 115 LYS A N 1
ATOM 915 C CA . LYS A 1 115 ? 27.619 -39.388 -46.929 1.00 55.53 115 LYS A CA 1
ATOM 916 C C . LYS A 1 115 ? 26.697 -38.179 -46.805 1.00 55.53 115 LYS A C 1
ATOM 918 O O . LYS A 1 115 ? 25.485 -38.303 -46.995 1.00 55.53 115 LYS A O 1
ATOM 923 N N . VAL A 1 116 ? 27.245 -37.015 -46.451 1.00 55.53 116 VAL A N 1
ATOM 924 C CA . VAL A 1 116 ? 26.502 -35.747 -46.452 1.00 55.53 116 VAL A CA 1
ATOM 925 C C . VAL A 1 116 ? 26.372 -35.222 -47.883 1.00 55.53 116 VAL A C 1
ATOM 927 O O . VAL A 1 116 ? 25.274 -34.831 -48.276 1.00 55.53 116 VAL A O 1
ATOM 930 N N . LYS A 1 117 ? 27.446 -35.288 -48.679 1.00 56.38 117 LYS A N 1
ATOM 931 C CA . LYS A 1 117 ? 27.467 -34.875 -50.092 1.00 56.38 117 LYS A CA 1
ATOM 932 C C . LYS A 1 117 ? 26.550 -35.739 -50.968 1.00 56.38 117 LYS A C 1
ATOM 934 O O . LYS A 1 117 ? 25.749 -35.170 -51.703 1.00 56.38 117 LYS A O 1
ATOM 939 N N . GLU A 1 118 ? 26.541 -37.064 -50.808 1.00 56.31 118 GLU A N 1
ATOM 940 C CA . GLU A 1 118 ? 25.584 -37.962 -51.491 1.00 56.31 118 GLU A CA 1
ATOM 941 C C . GLU A 1 118 ? 24.124 -37.634 -51.146 1.00 56.31 118 GLU A C 1
ATOM 943 O O . GLU A 1 118 ? 23.244 -37.632 -52.008 1.00 56.31 118 GLU A O 1
ATOM 948 N N . LYS A 1 119 ? 23.843 -37.299 -49.880 1.00 55.31 119 LYS A N 1
ATOM 949 C CA . LYS A 1 119 ? 22.494 -36.889 -49.462 1.00 55.31 119 LYS A CA 1
ATOM 950 C C . LYS A 1 119 ? 22.084 -35.533 -50.022 1.00 55.31 119 LYS A C 1
ATOM 952 O O . LYS A 1 119 ? 20.897 -35.335 -50.252 1.00 55.31 119 LYS A O 1
ATOM 957 N N . ILE A 1 120 ? 23.026 -34.614 -50.221 1.00 51.25 120 ILE A N 1
ATOM 958 C CA . ILE A 1 120 ? 22.767 -33.311 -50.846 1.00 51.25 120 ILE A CA 1
ATOM 959 C C . ILE A 1 120 ? 22.536 -33.486 -52.356 1.00 51.25 120 ILE A C 1
ATOM 961 O O . ILE A 1 120 ? 21.582 -32.909 -52.877 1.00 51.25 120 ILE A O 1
ATOM 965 N N . HIS A 1 121 ? 23.316 -34.344 -53.023 1.00 50.62 121 HIS A N 1
ATOM 966 C CA . HIS A 1 121 ? 23.172 -34.660 -54.450 1.00 50.62 121 HIS A CA 1
ATOM 967 C C . HIS A 1 121 ? 21.823 -35.328 -54.779 1.00 50.62 121 HIS A C 1
ATOM 969 O O . HIS A 1 121 ? 21.211 -35.015 -55.795 1.00 50.62 121 HIS A O 1
ATOM 975 N N . ASN A 1 122 ? 21.295 -36.168 -53.884 1.00 51.41 122 ASN A N 1
ATOM 976 C CA . ASN A 1 122 ? 19.977 -36.792 -54.061 1.00 51.41 122 ASN A CA 1
ATOM 977 C C . ASN A 1 122 ? 18.783 -35.860 -53.759 1.00 51.41 122 ASN A C 1
ATOM 979 O O . ASN A 1 122 ? 17.644 -36.215 -54.059 1.00 51.41 122 ASN A O 1
ATOM 983 N N . ILE A 1 123 ? 19.003 -34.691 -53.140 1.00 45.91 123 ILE A N 1
ATOM 984 C CA . ILE A 1 123 ? 17.945 -33.700 -52.843 1.00 45.91 123 ILE A CA 1
ATOM 985 C C . ILE A 1 123 ? 17.829 -32.651 -53.961 1.00 45.91 123 ILE A C 1
ATOM 987 O O . ILE A 1 123 ? 16.741 -32.118 -54.175 1.00 45.91 123 ILE A O 1
ATOM 991 N N . TYR A 1 124 ? 18.914 -32.390 -54.691 1.00 40.59 124 TYR A N 1
ATOM 992 C CA . TYR A 1 124 ? 18.928 -31.571 -55.902 1.00 40.59 124 TYR A CA 1
ATOM 993 C C . TYR A 1 124 ? 19.650 -32.350 -57.007 1.00 40.59 124 TYR A C 1
ATOM 995 O O . TYR A 1 124 ? 20.882 -32.374 -57.000 1.00 40.59 124 TYR A O 1
ATOM 1003 N N . PRO A 1 125 ? 18.933 -32.983 -57.954 1.00 39.56 125 PRO A N 1
ATOM 1004 C CA . PRO A 1 125 ? 19.593 -33.493 -59.142 1.00 39.56 125 PRO A CA 1
ATOM 1005 C C . PRO A 1 125 ? 20.195 -32.296 -59.883 1.00 39.56 125 PRO A C 1
ATOM 1007 O O . PRO A 1 125 ? 19.487 -31.335 -60.190 1.00 39.56 125 PRO A O 1
ATOM 1010 N N . GLN A 1 126 ? 21.508 -32.321 -60.114 1.00 42.31 126 GLN A N 1
ATOM 1011 C CA . GLN A 1 126 ? 22.144 -31.348 -60.993 1.00 42.31 126 GLN A CA 1
ATOM 1012 C C . GLN A 1 126 ? 21.565 -31.547 -62.394 1.00 42.31 126 GLN A C 1
ATOM 1014 O O . GLN A 1 126 ? 21.595 -32.655 -62.922 1.00 42.31 126 GLN A O 1
ATOM 1019 N N . GLN A 1 127 ? 21.012 -30.483 -62.977 1.00 39.25 127 GLN A N 1
ATOM 1020 C CA . GLN A 1 127 ? 20.767 -30.450 -64.411 1.00 39.25 127 GLN A CA 1
ATOM 1021 C C . GLN A 1 127 ? 22.129 -30.470 -65.101 1.00 39.25 127 GLN A C 1
ATOM 1023 O O . GLN A 1 127 ? 22.983 -29.624 -64.830 1.00 39.25 127 GLN A O 1
ATOM 1028 N N . GLU A 1 128 ? 22.327 -31.483 -65.935 1.00 36.91 128 GLU A N 1
ATOM 1029 C CA . GLU A 1 128 ? 23.482 -31.625 -66.804 1.00 36.91 128 GLU A CA 1
ATOM 1030 C C . GLU A 1 128 ? 23.632 -30.373 -67.671 1.00 36.91 128 GLU A C 1
ATOM 1032 O O . GLU A 1 128 ? 22.688 -29.890 -68.298 1.00 36.91 128 GLU A O 1
ATOM 1037 N N . THR A 1 129 ? 24.849 -29.843 -67.697 1.00 34.94 129 THR A N 1
ATOM 1038 C CA . THR A 1 129 ? 25.305 -28.880 -68.691 1.00 34.94 129 THR A CA 1
ATOM 1039 C C . THR A 1 129 ? 25.157 -29.483 -70.084 1.00 34.94 129 THR A C 1
ATOM 1041 O O . THR A 1 129 ? 25.967 -30.319 -70.479 1.00 34.94 129 THR A O 1
ATOM 1044 N N . GLN A 1 130 ? 24.164 -29.026 -70.844 1.00 34.28 130 GLN A N 1
ATOM 1045 C CA . GLN A 1 130 ? 24.207 -29.117 -72.299 1.00 34.28 130 GLN A CA 1
ATOM 1046 C C . GLN A 1 130 ? 24.916 -27.872 -72.832 1.00 34.28 130 GLN A C 1
ATOM 1048 O O . GLN A 1 130 ? 24.511 -26.735 -72.586 1.00 34.28 130 GLN A O 1
ATOM 1053 N N . GLN A 1 131 ? 26.042 -28.120 -73.496 1.00 42.38 131 GLN A N 1
ATOM 1054 C CA . GLN A 1 131 ? 26.815 -27.139 -74.241 1.00 42.38 131 GLN A CA 1
ATOM 1055 C C . GLN A 1 131 ? 25.924 -26.565 -75.348 1.00 42.38 131 GLN A C 1
ATOM 1057 O O . GLN A 1 131 ? 25.522 -27.293 -76.251 1.00 42.38 131 GLN A O 1
ATOM 1062 N N . HIS A 1 132 ? 25.623 -25.268 -75.282 1.00 35.78 132 HIS A N 1
ATOM 1063 C CA . HIS A 1 132 ? 25.102 -24.535 -76.429 1.00 35.78 132 HIS A CA 1
ATOM 1064 C C . HIS A 1 132 ? 26.215 -23.700 -77.052 1.00 35.78 132 HIS A C 1
ATOM 1066 O O . HIS A 1 132 ? 26.955 -22.991 -76.368 1.00 35.78 132 HIS A O 1
ATOM 1072 N N . GLU A 1 133 ? 26.324 -23.883 -78.363 1.00 34.50 133 GLU A N 1
ATOM 1073 C CA . GLU A 1 133 ? 27.304 -23.330 -79.279 1.00 34.50 133 GLU A CA 1
ATOM 1074 C C . GLU A 1 133 ? 27.401 -21.806 -79.241 1.00 34.50 133 GLU A C 1
ATOM 1076 O O . GLU A 1 133 ? 26.457 -21.065 -78.966 1.00 34.50 133 GLU A O 1
ATOM 1081 N N . ILE A 1 134 ? 28.608 -21.370 -79.577 1.00 40.88 134 ILE A N 1
ATOM 1082 C CA . ILE A 1 134 ? 29.048 -19.994 -79.736 1.00 40.88 134 ILE A CA 1
ATOM 1083 C C . ILE A 1 134 ? 28.226 -19.330 -80.849 1.00 40.88 134 ILE A C 1
ATOM 1085 O O . ILE A 1 134 ? 28.392 -19.654 -82.021 1.00 40.88 134 ILE A O 1
ATOM 1089 N N . VAL A 1 135 ? 27.401 -18.343 -80.493 1.00 35.41 135 VAL A N 1
ATOM 1090 C CA . VAL A 1 135 ? 26.912 -17.327 -81.435 1.00 35.41 135 VAL A CA 1
ATOM 1091 C C . VAL A 1 135 ? 27.309 -15.950 -80.913 1.00 35.41 135 VAL A C 1
ATOM 1093 O O . VAL A 1 135 ? 27.173 -15.625 -79.734 1.00 35.41 135 VAL A O 1
ATOM 1096 N N . SER A 1 136 ? 27.898 -15.181 -81.819 1.00 41.22 136 SER A N 1
ATOM 1097 C CA . SER A 1 136 ? 28.624 -13.936 -81.618 1.00 41.22 136 SER A CA 1
ATOM 1098 C C . SER A 1 136 ? 27.791 -12.797 -81.020 1.00 41.22 136 SER A C 1
ATOM 1100 O O . SER A 1 136 ? 26.639 -12.548 -81.367 1.00 41.22 136 SER A O 1
ATOM 1102 N N . VAL A 1 137 ? 28.450 -12.067 -80.122 1.00 32.97 137 VAL A N 1
ATOM 1103 C CA . VAL A 1 137 ? 27.980 -10.867 -79.423 1.00 32.97 137 VAL A CA 1
ATOM 1104 C C . VAL A 1 137 ? 27.866 -9.682 -80.394 1.00 32.97 137 VAL A C 1
ATOM 1106 O O . VAL A 1 137 ? 28.878 -9.333 -81.005 1.00 32.97 137 VAL A O 1
ATOM 1109 N N . PRO A 1 138 ? 26.735 -8.950 -80.463 1.00 39.75 138 PRO A N 1
ATOM 1110 C CA . PRO A 1 138 ? 26.775 -7.539 -80.796 1.00 39.75 138 PRO A CA 1
ATOM 1111 C C . PRO A 1 138 ? 27.036 -6.734 -79.516 1.00 39.75 138 PRO A C 1
ATOM 1113 O O . PRO A 1 138 ? 26.393 -6.889 -78.476 1.00 39.75 138 PRO A O 1
ATOM 1116 N N . THR A 1 139 ? 28.049 -5.884 -79.605 1.00 47.06 139 THR A N 1
ATOM 1117 C CA . THR A 1 139 ? 28.578 -4.981 -78.585 1.00 47.06 139 THR A CA 1
ATOM 1118 C C . THR A 1 139 ? 27.505 -4.053 -78.005 1.00 47.06 139 THR A C 1
ATOM 1120 O O . THR A 1 139 ? 27.147 -3.034 -78.593 1.00 47.06 139 THR A O 1
ATOM 1123 N N . VAL A 1 140 ? 27.043 -4.351 -76.786 1.00 38.47 140 VAL A N 1
ATOM 1124 C CA . VAL A 1 140 ? 26.279 -3.398 -75.968 1.00 38.47 140 VAL A CA 1
ATOM 1125 C C . VAL A 1 140 ? 27.260 -2.522 -75.192 1.00 38.47 140 VAL A C 1
ATOM 1127 O O . VAL A 1 140 ? 28.066 -2.989 -74.387 1.00 38.47 140 VAL A O 1
ATOM 1130 N N . LYS A 1 141 ? 27.201 -1.223 -75.490 1.00 43.91 141 LYS A N 1
ATOM 1131 C CA . LYS A 1 141 ? 27.985 -0.150 -74.873 1.00 43.91 141 LYS A CA 1
ATOM 1132 C C . LYS A 1 141 ? 27.902 -0.211 -73.344 1.00 43.91 141 LYS A C 1
ATOM 1134 O O . LYS A 1 141 ? 26.819 -0.291 -72.774 1.00 43.91 141 LYS A O 1
ATOM 1139 N N . LYS A 1 142 ? 29.066 -0.091 -72.696 1.00 42.38 142 LYS A N 1
ATOM 1140 C CA . LYS A 1 142 ? 29.224 0.109 -71.249 1.00 42.38 142 LYS A CA 1
ATOM 1141 C C . LYS A 1 142 ? 28.374 1.295 -70.778 1.00 42.38 142 LYS A C 1
ATOM 1143 O O . LYS A 1 142 ? 28.760 2.447 -70.968 1.00 42.38 142 LYS A O 1
ATOM 1148 N N . THR A 1 143 ? 27.254 1.026 -70.121 1.00 43.72 143 THR A N 1
ATOM 1149 C CA . THR A 1 143 ? 26.595 1.999 -69.245 1.00 43.72 143 THR A CA 1
ATOM 1150 C C . THR A 1 143 ? 27.173 1.870 -67.841 1.00 43.72 143 THR A C 1
ATOM 1152 O O . THR A 1 143 ? 27.316 0.771 -67.309 1.00 43.72 143 THR A O 1
ATOM 1155 N N . HIS A 1 144 ? 27.561 3.014 -67.285 1.00 56.44 144 HIS A N 1
ATOM 1156 C CA . HIS A 1 144 ? 28.241 3.166 -66.004 1.00 56.44 144 HIS A CA 1
ATOM 1157 C C . HIS A 1 144 ? 27.459 2.511 -64.844 1.00 56.44 144 HIS A C 1
ATOM 1159 O O . HIS A 1 144 ? 26.232 2.627 -64.811 1.00 56.44 144 HIS A O 1
ATOM 1165 N N . PRO A 1 145 ? 28.131 1.877 -63.863 1.00 51.19 145 PRO A N 1
ATOM 1166 C CA . PRO A 1 145 ? 27.487 1.429 -62.632 1.00 51.19 145 PRO A CA 1
ATOM 1167 C C . PRO A 1 145 ? 26.891 2.627 -61.884 1.00 51.19 145 PRO A C 1
ATOM 1169 O O . PRO A 1 145 ? 27.590 3.601 -61.604 1.00 51.19 145 PRO A O 1
ATOM 1172 N N . LEU A 1 146 ? 25.602 2.550 -61.545 1.00 52.19 146 LEU A N 1
ATOM 1173 C CA . LEU A 1 146 ? 24.957 3.499 -60.638 1.00 52.19 146 LEU A CA 1
ATOM 1174 C C . LEU A 1 146 ? 25.684 3.477 -59.277 1.00 52.19 146 LEU A C 1
ATOM 1176 O O . LEU A 1 146 ? 25.990 2.393 -58.771 1.00 52.19 146 LEU A O 1
ATOM 1180 N N . PRO A 1 147 ? 25.971 4.640 -58.667 1.00 51.91 147 PRO A N 1
ATOM 1181 C CA . PRO A 1 147 ? 26.699 4.706 -57.407 1.00 51.91 147 PRO A CA 1
ATOM 1182 C C . PRO A 1 147 ? 25.906 4.021 -56.287 1.00 51.91 147 PRO A C 1
ATOM 1184 O O . PRO A 1 147 ? 24.756 4.369 -56.017 1.00 51.91 147 PRO A O 1
ATOM 1187 N N . ILE A 1 148 ? 26.541 3.060 -55.611 1.00 48.00 148 ILE A N 1
ATOM 1188 C CA . ILE A 1 148 ? 26.040 2.425 -54.387 1.00 48.00 148 ILE A CA 1
ATOM 1189 C C . ILE A 1 148 ? 25.898 3.526 -53.327 1.00 48.00 148 ILE A C 1
ATOM 1191 O O . ILE A 1 148 ? 26.887 3.983 -52.751 1.00 48.00 148 ILE A O 1
ATOM 1195 N N . GLN A 1 149 ? 24.671 3.994 -53.092 1.00 55.56 149 GLN A N 1
ATOM 1196 C CA . GLN A 1 149 ? 24.400 4.996 -52.066 1.00 55.56 149 GLN A CA 1
ATOM 1197 C C . GLN A 1 149 ? 24.673 4.383 -50.687 1.00 55.56 149 GLN A C 1
ATOM 1199 O O . GLN A 1 149 ? 24.133 3.339 -50.320 1.00 55.56 149 GLN A O 1
ATOM 1204 N N . LYS A 1 150 ? 25.563 5.028 -49.929 1.00 50.31 150 LYS A N 1
ATOM 1205 C CA . LYS A 1 150 ? 25.894 4.694 -48.538 1.00 50.31 150 LYS A CA 1
ATOM 1206 C C . LYS A 1 150 ? 24.596 4.610 -47.714 1.00 50.31 150 LYS A C 1
ATOM 1208 O O . LYS A 1 150 ? 23.780 5.518 -47.853 1.00 50.31 150 LYS A O 1
ATOM 1213 N N . PRO A 1 151 ? 24.397 3.590 -46.852 1.00 57.84 151 PRO A N 1
ATOM 1214 C CA . PRO A 1 151 ? 23.157 3.449 -46.092 1.00 57.84 151 PRO A CA 1
ATOM 1215 C C . PRO A 1 151 ? 22.881 4.725 -45.293 1.00 57.84 151 PRO A C 1
ATOM 1217 O O . PRO A 1 151 ? 23.737 5.193 -44.530 1.00 57.84 151 PRO A O 1
ATOM 1220 N N . GLU A 1 152 ? 21.703 5.304 -45.508 1.00 69.44 152 GLU A N 1
ATOM 1221 C CA . GLU A 1 152 ? 21.273 6.528 -44.848 1.00 69.44 152 GLU A CA 1
ATOM 1222 C C . GLU A 1 152 ? 21.210 6.281 -43.335 1.00 69.44 152 GLU A C 1
ATOM 1224 O O . GLU A 1 152 ? 20.582 5.335 -42.851 1.00 69.44 152 GLU A O 1
ATOM 1229 N N . LYS A 1 153 ? 21.941 7.089 -42.564 1.00 76.12 153 LYS A N 1
ATOM 1230 C CA . LYS A 1 153 ? 21.974 6.940 -41.108 1.00 76.12 153 LYS A CA 1
ATOM 1231 C C . LYS A 1 153 ? 20.622 7.387 -40.550 1.00 76.12 153 LYS A C 1
ATOM 1233 O O . LYS A 1 153 ? 20.286 8.563 -40.625 1.00 76.12 153 LYS A O 1
ATOM 1238 N N . VAL A 1 154 ? 19.868 6.454 -39.975 1.00 87.62 154 VAL A N 1
ATOM 1239 C CA . VAL A 1 154 ? 18.585 6.741 -39.323 1.00 87.62 154 VAL A CA 1
ATOM 1240 C C . VAL A 1 154 ? 18.836 7.393 -37.961 1.00 87.62 154 VAL A C 1
ATOM 1242 O O . VAL A 1 154 ? 19.555 6.839 -37.127 1.00 87.62 154 VAL A O 1
ATOM 1245 N N . TYR A 1 155 ? 18.221 8.553 -37.726 1.00 92.69 155 TYR A N 1
ATOM 1246 C CA . TYR A 1 155 ? 18.286 9.274 -36.454 1.00 92.69 155 TYR A CA 1
ATOM 1247 C C . TYR A 1 155 ? 16.889 9.568 -35.908 1.00 92.69 155 TYR A C 1
ATOM 1249 O O . TYR A 1 155 ? 15.939 9.766 -36.663 1.00 92.69 155 TYR A O 1
ATOM 1257 N N . GLY A 1 156 ? 16.796 9.647 -34.586 1.00 94.69 156 GLY A N 1
ATOM 1258 C CA . GLY A 1 156 ? 15.637 10.104 -33.833 1.00 94.69 156 GLY A CA 1
ATOM 1259 C C . GLY A 1 156 ? 15.971 11.388 -33.083 1.00 94.69 156 GLY A C 1
ATOM 1260 O O . GLY A 1 156 ? 17.138 11.744 -32.911 1.00 94.69 156 GLY A O 1
ATOM 1261 N N . VAL A 1 157 ? 14.945 12.099 -32.642 1.00 95.44 157 VAL A N 1
ATOM 1262 C CA . VAL A 1 157 ? 15.041 13.373 -31.938 1.00 95.44 157 VAL A CA 1
ATOM 1263 C C . VAL A 1 157 ? 14.526 13.195 -30.516 1.00 95.44 157 VAL A C 1
ATOM 1265 O O . VAL A 1 157 ? 13.373 12.832 -30.297 1.00 95.44 157 VAL A O 1
ATOM 1268 N N . TYR A 1 158 ? 15.387 13.487 -29.548 1.00 95.94 158 TYR A N 1
ATOM 1269 C CA . TYR A 1 158 ? 15.055 13.565 -28.132 1.00 95.94 158 TYR A CA 1
ATOM 1270 C C . TYR A 1 158 ? 14.911 15.025 -27.710 1.00 95.94 158 TYR A C 1
ATOM 1272 O O . TYR A 1 158 ? 15.745 15.858 -28.060 1.00 95.94 158 TYR A O 1
ATOM 1280 N N . SER A 1 159 ? 13.871 15.337 -26.942 1.00 95.06 159 SER A N 1
ATOM 1281 C CA . SER A 1 159 ? 13.700 16.654 -26.330 1.00 95.06 159 SER A CA 1
ATOM 1282 C C . SER A 1 159 ? 14.236 16.625 -24.904 1.00 95.06 159 SER A C 1
ATOM 1284 O O . SER A 1 159 ? 13.765 15.836 -24.086 1.00 95.06 159 SER A O 1
ATOM 1286 N N . VAL A 1 160 ? 15.203 17.490 -24.598 1.00 94.06 160 VAL A N 1
ATOM 1287 C CA . VAL A 1 160 ? 15.830 17.570 -23.270 1.00 94.06 160 VAL A CA 1
ATOM 1288 C C . VAL A 1 160 ? 14.776 17.860 -22.197 1.00 94.06 160 VAL A C 1
ATOM 1290 O O . VAL A 1 160 ? 14.026 18.836 -22.293 1.00 94.06 160 VAL A O 1
ATOM 1293 N N . ALA A 1 161 ? 14.730 17.020 -21.164 1.00 91.69 161 ALA A N 1
ATOM 1294 C CA . ALA A 1 161 ? 13.807 17.146 -20.044 1.00 91.69 161 ALA A CA 1
ATOM 1295 C C . ALA A 1 161 ? 14.454 17.866 -18.847 1.00 91.69 161 ALA A C 1
ATOM 1297 O O . ALA A 1 161 ? 15.668 18.055 -18.768 1.00 91.69 161 ALA A O 1
ATOM 1298 N N . SER A 1 162 ? 13.635 18.268 -17.873 1.00 92.44 162 SER A N 1
ATOM 1299 C CA . SER A 1 162 ? 14.140 18.915 -16.657 1.00 92.44 162 SER A CA 1
ATOM 1300 C C . SER A 1 162 ? 15.056 17.981 -15.853 1.00 92.44 162 SER A C 1
ATOM 1302 O O . SER A 1 162 ? 14.705 16.833 -15.572 1.00 92.44 162 SER A O 1
ATOM 1304 N N . GLY A 1 163 ? 16.236 18.480 -15.470 1.00 88.00 163 GLY A N 1
ATOM 1305 C CA . GLY A 1 163 ? 17.248 17.725 -14.718 1.00 88.00 163 GLY A CA 1
ATOM 1306 C C . GLY A 1 163 ? 18.149 16.815 -15.565 1.00 88.00 163 GLY A C 1
ATOM 1307 O O . GLY A 1 163 ? 19.019 16.120 -15.004 1.00 88.00 163 GLY A O 1
ATOM 1308 N N . ASP A 1 164 ? 17.968 16.830 -16.889 1.00 91.06 164 ASP A N 1
ATOM 1309 C CA . ASP A 1 164 ? 18.870 16.179 -17.827 1.00 91.06 164 ASP A CA 1
ATOM 1310 C C . ASP A 1 164 ? 20.225 16.888 -17.876 1.00 91.06 164 ASP A C 1
ATOM 1312 O O . ASP A 1 164 ? 20.355 18.103 -17.762 1.00 91.06 164 ASP A O 1
ATOM 1316 N N . VAL A 1 165 ? 21.260 16.077 -18.055 1.00 92.00 165 VAL A N 1
ATOM 1317 C CA . VAL A 1 165 ? 22.634 16.511 -18.305 1.00 92.00 165 VAL A CA 1
ATOM 1318 C C . VAL A 1 165 ? 23.157 15.615 -19.414 1.00 92.00 165 VAL A C 1
ATOM 1320 O O . VAL A 1 165 ? 22.787 14.440 -19.463 1.00 92.00 165 VAL A O 1
ATOM 1323 N N . LEU A 1 166 ? 24.042 16.121 -20.271 1.00 91.31 166 LEU A N 1
ATOM 1324 C CA . LEU A 1 166 ? 24.549 15.380 -21.427 1.00 91.31 166 LEU A CA 1
ATOM 1325 C C . LEU A 1 166 ? 25.042 13.973 -21.063 1.00 91.31 166 LEU A C 1
ATOM 1327 O O . LEU A 1 166 ? 24.669 13.013 -21.723 1.00 91.31 166 LEU A O 1
ATOM 1331 N N . GLY A 1 167 ? 25.807 13.828 -19.976 1.00 91.06 167 GLY A N 1
ATOM 1332 C CA . GLY A 1 167 ? 26.273 12.514 -19.518 1.00 91.06 167 GLY A CA 1
ATOM 1333 C C . GLY A 1 167 ? 25.143 11.577 -19.082 1.00 91.06 167 GLY A C 1
ATOM 1334 O O . GLY A 1 167 ? 25.206 10.379 -19.339 1.00 91.06 167 GLY A O 1
ATOM 1335 N N . LYS A 1 168 ? 24.069 12.104 -18.476 1.00 91.69 168 LYS A N 1
ATOM 1336 C CA . LYS A 1 168 ? 22.884 11.301 -18.133 1.00 91.69 168 LYS A CA 1
ATOM 1337 C C . LYS A 1 168 ? 22.135 10.865 -19.387 1.00 91.69 168 LYS A C 1
ATOM 1339 O O . LYS A 1 168 ? 21.747 9.706 -19.457 1.00 91.69 168 LYS A O 1
ATOM 1344 N N . ILE A 1 169 ? 21.964 11.763 -20.359 1.00 92.25 169 ILE A N 1
ATOM 1345 C CA . ILE A 1 169 ? 21.341 11.455 -21.653 1.00 92.25 169 ILE A CA 1
ATOM 1346 C C . ILE A 1 169 ? 22.169 10.385 -22.373 1.00 92.25 169 ILE A C 1
ATOM 1348 O O . ILE A 1 169 ? 21.634 9.355 -22.765 1.00 92.25 169 ILE A O 1
ATOM 1352 N N . ALA A 1 170 ? 23.484 10.574 -22.474 1.00 92.56 170 ALA A N 1
ATOM 1353 C CA . ALA A 1 170 ? 24.385 9.632 -23.128 1.00 92.56 170 ALA A CA 1
ATOM 1354 C C . ALA A 1 170 ? 24.298 8.235 -22.493 1.00 92.56 170 ALA A C 1
ATOM 1356 O O . ALA A 1 170 ? 24.017 7.258 -23.186 1.00 92.56 170 ALA A O 1
ATOM 1357 N N . ASN A 1 171 ? 24.377 8.158 -21.161 1.00 91.44 171 ASN A N 1
ATOM 1358 C CA . ASN A 1 171 ? 24.210 6.905 -20.424 1.00 91.44 171 ASN A CA 1
ATOM 1359 C C . ASN A 1 171 ? 22.810 6.292 -20.589 1.00 91.44 171 ASN A C 1
ATOM 1361 O O . ASN A 1 171 ? 22.682 5.070 -20.602 1.00 91.44 171 ASN A O 1
ATOM 1365 N N . LYS A 1 172 ? 21.761 7.114 -20.718 1.00 91.69 172 LYS A N 1
ATOM 1366 C CA . LYS A 1 172 ? 20.376 6.658 -20.921 1.00 91.69 172 LYS A CA 1
ATOM 1367 C C . LYS A 1 172 ? 20.221 5.893 -22.236 1.00 91.69 172 LYS A C 1
ATOM 1369 O O . LYS A 1 172 ? 19.540 4.875 -22.255 1.00 91.69 172 LYS A O 1
ATOM 1374 N N . PHE A 1 173 ? 20.875 6.363 -23.298 1.00 92.38 173 PHE A N 1
ATOM 1375 C CA . PHE A 1 173 ? 20.811 5.767 -24.637 1.00 92.38 173 PHE A CA 1
ATOM 1376 C C . PHE A 1 173 ? 21.989 4.829 -24.963 1.00 92.38 173 PHE A C 1
ATOM 1378 O O . PHE A 1 173 ? 21.989 4.208 -26.021 1.00 92.38 173 PHE A O 1
ATOM 1385 N N . GLY A 1 174 ? 22.973 4.698 -24.066 1.00 90.50 174 GLY A N 1
ATOM 1386 C CA . GLY A 1 174 ? 24.131 3.816 -24.244 1.00 90.50 174 GLY A CA 1
ATOM 1387 C C . GLY A 1 174 ? 25.224 4.370 -25.167 1.00 90.50 174 GLY A C 1
ATOM 1388 O O . GLY A 1 174 ? 25.926 3.587 -25.799 1.00 90.50 174 GLY A O 1
ATOM 1389 N N . PHE A 1 175 ? 25.368 5.696 -25.249 1.00 92.38 175 PHE A N 1
ATOM 1390 C CA . PHE A 1 175 ? 26.400 6.382 -26.039 1.00 92.38 175 PHE A CA 1
ATOM 1391 C C . PHE A 1 175 ? 27.374 7.146 -25.147 1.00 92.38 175 PHE A C 1
ATOM 1393 O O . PHE A 1 175 ? 27.084 7.425 -23.981 1.00 92.38 175 PHE A O 1
ATOM 1400 N N . SER A 1 176 ? 28.517 7.550 -25.703 1.00 93.50 176 SER A N 1
ATOM 1401 C CA . SER A 1 176 ? 29.404 8.491 -25.016 1.00 93.50 176 SER A CA 1
ATOM 1402 C C . SER A 1 176 ? 28.945 9.941 -25.219 1.00 93.50 176 SER A C 1
ATOM 1404 O O . SER A 1 176 ? 28.467 10.327 -26.289 1.00 93.50 176 SER A O 1
ATOM 1406 N N . SER A 1 177 ? 29.146 10.799 -24.212 1.00 93.06 177 SER A N 1
ATOM 1407 C CA . SER A 1 177 ? 28.871 12.243 -24.334 1.00 93.06 177 SER A CA 1
ATOM 1408 C C . SER A 1 177 ? 29.586 12.860 -25.543 1.00 93.06 177 SER A C 1
ATOM 1410 O O . SER A 1 177 ? 29.057 13.748 -26.202 1.00 93.06 177 SER A O 1
ATOM 1412 N N . LYS A 1 178 ? 30.789 12.362 -25.860 1.00 91.50 178 LYS A N 1
ATOM 1413 C CA . LYS A 1 178 ? 31.613 12.821 -26.985 1.00 91.50 178 LYS A CA 1
ATOM 1414 C C . LYS A 1 178 ? 31.000 12.460 -28.340 1.00 91.50 178 LYS A C 1
ATOM 1416 O O . LYS A 1 178 ? 31.028 13.292 -29.243 1.00 91.50 178 LYS A O 1
ATOM 1421 N N . GLU A 1 179 ? 30.465 11.249 -28.491 1.00 91.25 179 GLU A N 1
ATOM 1422 C CA . GLU A 1 179 ? 29.746 10.830 -29.704 1.00 91.25 179 GLU A CA 1
ATOM 1423 C C . GLU A 1 179 ? 28.506 11.686 -29.935 1.00 91.25 179 GLU A C 1
ATOM 1425 O O . GLU A 1 179 ? 28.297 12.188 -31.037 1.00 91.25 179 GLU A O 1
ATOM 1430 N N . LEU A 1 180 ? 27.728 11.906 -28.876 1.00 91.00 180 LEU A N 1
ATOM 1431 C CA . LEU A 1 180 ? 26.503 12.692 -28.936 1.00 91.00 180 LEU A CA 1
ATOM 1432 C C . LEU A 1 180 ? 26.755 14.168 -29.277 1.00 91.00 180 LEU A C 1
ATOM 1434 O O . LEU A 1 180 ? 26.031 14.724 -30.101 1.00 91.00 180 LEU A O 1
ATOM 1438 N N . LEU A 1 181 ? 27.796 14.788 -28.714 1.00 91.88 181 LEU A N 1
ATOM 1439 C CA . LEU A 1 181 ? 28.206 16.153 -29.072 1.00 91.88 181 LEU A CA 1
ATOM 1440 C C . LEU A 1 181 ? 28.610 16.264 -30.540 1.00 91.88 181 LEU A C 1
ATOM 1442 O O . LEU A 1 181 ? 28.138 17.153 -31.243 1.00 91.88 181 LEU A O 1
ATOM 1446 N N . ARG A 1 182 ? 29.449 15.332 -31.014 1.00 91.06 182 ARG A N 1
ATOM 1447 C CA . ARG A 1 182 ? 29.894 15.290 -32.415 1.00 91.06 182 ARG A CA 1
ATOM 1448 C C . ARG A 1 182 ? 28.721 15.128 -33.374 1.00 91.06 182 ARG A C 1
ATOM 1450 O O . ARG A 1 182 ? 28.696 15.789 -34.403 1.00 91.06 182 ARG A O 1
ATOM 1457 N N . LEU A 1 183 ? 27.756 14.278 -33.024 1.00 91.50 183 LEU A N 1
ATOM 1458 C CA . LEU A 1 183 ? 26.558 14.056 -33.828 1.00 91.50 183 LEU A CA 1
ATOM 1459 C C . LEU A 1 183 ? 25.661 15.300 -33.915 1.00 91.50 183 LEU A C 1
ATOM 1461 O O . LEU A 1 183 ? 24.989 15.507 -34.921 1.00 91.50 183 LEU A O 1
ATOM 1465 N N . ASN A 1 184 ? 25.642 16.113 -32.861 1.00 92.50 184 ASN A N 1
ATOM 1466 C CA . ASN A 1 184 ? 24.785 17.292 -32.764 1.00 92.50 184 ASN A CA 1
ATOM 1467 C C . ASN A 1 184 ? 25.512 18.602 -33.067 1.00 92.50 184 ASN A C 1
ATOM 1469 O O . ASN A 1 184 ? 24.906 19.659 -32.930 1.00 92.50 184 ASN A O 1
ATOM 1473 N N . HIS A 1 185 ? 26.779 18.535 -33.485 1.00 90.94 185 HIS A N 1
ATOM 1474 C CA . HIS A 1 185 ? 27.625 19.701 -33.749 1.00 90.94 185 HIS A CA 1
ATOM 1475 C C . HIS A 1 185 ? 27.678 20.678 -32.562 1.00 90.94 185 HIS A C 1
ATOM 1477 O O . HIS A 1 185 ? 27.622 21.890 -32.735 1.00 90.94 185 HIS A O 1
ATOM 1483 N N . LEU A 1 186 ? 27.760 20.135 -31.343 1.00 89.00 186 LEU A N 1
ATOM 1484 C CA . LEU A 1 186 ? 27.803 20.911 -30.106 1.00 89.00 186 LEU A CA 1
ATOM 1485 C C . LEU A 1 186 ? 29.207 20.912 -29.499 1.00 89.00 186 LEU A C 1
ATOM 1487 O O . LEU A 1 186 ? 29.903 19.891 -29.490 1.00 89.00 186 LEU A O 1
ATOM 1491 N N . ASP A 1 187 ? 29.584 22.044 -28.910 1.00 87.69 187 ASP A N 1
ATOM 1492 C CA . ASP A 1 187 ? 30.839 22.183 -28.179 1.00 87.69 187 ASP A CA 1
ATOM 1493 C C . ASP A 1 187 ? 30.826 21.441 -26.841 1.00 87.69 187 ASP A C 1
ATOM 1495 O O . ASP A 1 187 ? 29.800 21.285 -26.181 1.00 87.69 187 ASP A O 1
ATOM 1499 N N . LYS A 1 188 ? 32.015 21.046 -26.367 1.00 82.75 188 LYS A N 1
ATOM 1500 C CA . LYS A 1 188 ? 32.181 20.357 -25.071 1.00 82.75 188 LYS A CA 1
ATOM 1501 C C . LYS A 1 188 ? 31.675 21.164 -23.871 1.00 82.75 188 LYS A C 1
ATOM 1503 O O . LYS A 1 188 ? 31.369 20.572 -22.842 1.00 82.75 188 LYS A O 1
ATOM 1508 N N . LYS A 1 189 ? 31.636 22.494 -23.994 1.00 82.44 189 LYS A N 1
ATOM 1509 C CA . LYS A 1 189 ? 31.176 23.430 -22.958 1.00 82.44 189 LYS A CA 1
ATOM 1510 C C . LYS A 1 189 ? 29.709 23.845 -23.134 1.00 82.44 189 LYS A C 1
ATOM 1512 O O . LYS A 1 189 ? 29.239 24.686 -22.378 1.00 82.44 189 LYS A O 1
ATOM 1517 N N . ALA A 1 190 ? 29.000 23.303 -24.127 1.00 80.50 190 ALA A N 1
ATOM 1518 C CA . ALA A 1 190 ? 27.627 23.698 -24.407 1.00 80.50 190 ALA A CA 1
ATOM 1519 C C . ALA A 1 190 ? 26.692 23.336 -23.240 1.00 80.50 190 ALA A C 1
ATOM 1521 O O . ALA A 1 190 ? 26.642 22.186 -22.792 1.00 80.50 190 ALA A O 1
ATOM 1522 N N . THR A 1 191 ? 25.926 24.320 -22.774 1.00 84.19 191 THR A N 1
ATOM 1523 C CA . THR A 1 191 ? 24.867 24.126 -21.778 1.00 84.19 191 THR A CA 1
ATOM 1524 C C . THR A 1 191 ? 23.612 23.596 -22.464 1.00 84.19 191 THR A C 1
ATOM 1526 O O . THR A 1 191 ? 23.199 24.113 -23.503 1.00 84.19 191 THR A O 1
ATOM 1529 N N . LEU A 1 192 ? 22.994 22.563 -21.887 1.00 87.31 192 LEU A N 1
ATOM 1530 C CA . LEU A 1 192 ? 21.732 22.024 -22.390 1.00 87.31 192 LEU A CA 1
ATOM 1531 C C . LEU A 1 192 ? 20.546 22.816 -21.842 1.00 87.31 192 LEU A C 1
ATOM 1533 O O . LEU A 1 192 ? 20.466 23.063 -20.638 1.00 87.31 192 LEU A O 1
ATOM 1537 N N . HIS A 1 193 ? 19.605 23.145 -22.722 1.00 89.25 193 HIS A N 1
ATOM 1538 C CA . HIS A 1 193 ? 18.364 23.832 -22.369 1.00 89.25 193 HIS A CA 1
ATOM 1539 C C . HIS A 1 193 ? 17.185 22.858 -22.404 1.00 89.25 193 HIS A C 1
ATOM 1541 O O . HIS A 1 193 ? 17.133 21.956 -23.239 1.00 89.25 193 HIS A O 1
ATOM 1547 N N . ILE A 1 194 ? 16.216 23.038 -21.507 1.00 93.81 194 ILE A N 1
ATOM 1548 C CA . ILE A 1 194 ? 14.981 22.241 -21.508 1.00 93.81 194 ILE A CA 1
ATOM 1549 C C . ILE A 1 194 ? 14.242 22.479 -22.832 1.00 93.81 194 ILE A C 1
ATOM 1551 O O . ILE A 1 194 ? 14.143 23.612 -23.295 1.00 93.81 194 ILE A O 1
ATOM 1555 N N . GLY A 1 195 ? 13.739 21.412 -23.452 1.00 91.44 195 GLY A N 1
ATOM 1556 C CA . GLY A 1 195 ? 13.075 21.471 -24.758 1.00 91.44 195 GLY A CA 1
ATOM 1557 C C . GLY A 1 195 ? 14.028 21.469 -25.957 1.00 91.44 195 GLY A C 1
ATOM 1558 O O . GLY A 1 195 ? 13.578 21.383 -27.100 1.00 91.44 195 GLY A O 1
ATOM 1559 N N . GLN A 1 196 ? 15.344 21.533 -25.730 1.00 92.56 196 GLN A N 1
ATOM 1560 C CA . GLN A 1 196 ? 16.327 21.450 -26.805 1.00 92.56 196 GLN A CA 1
ATOM 1561 C C . GLN A 1 196 ? 16.225 20.095 -27.518 1.00 92.56 196 GLN A C 1
ATOM 1563 O O . GLN A 1 196 ? 16.212 19.042 -26.880 1.00 92.56 196 GLN A O 1
ATOM 1568 N N . LYS A 1 197 ? 16.168 20.126 -28.853 1.00 92.62 197 LYS A N 1
ATOM 1569 C CA . LYS A 1 197 ? 16.104 18.930 -29.701 1.00 92.62 197 LYS A CA 1
ATOM 1570 C C . LYS A 1 197 ? 17.500 18.354 -29.913 1.00 92.62 197 LYS A C 1
ATOM 1572 O O . LYS A 1 197 ? 18.418 19.070 -30.302 1.00 92.62 197 LYS A O 1
ATOM 1577 N N . PHE A 1 198 ? 17.636 17.055 -29.688 1.00 90.75 198 PHE A N 1
ATOM 1578 C CA . PHE A 1 198 ? 18.901 16.341 -29.707 1.00 90.75 198 PHE A CA 1
ATOM 1579 C C . PHE A 1 198 ? 18.794 15.113 -30.613 1.00 90.75 198 PHE A C 1
ATOM 1581 O O . PHE A 1 198 ? 17.966 14.234 -30.383 1.00 90.75 198 PHE A O 1
ATOM 1588 N N . LYS A 1 199 ? 19.618 15.049 -31.656 1.00 93.56 199 LYS A N 1
ATOM 1589 C CA . LYS A 1 199 ? 19.697 13.916 -32.580 1.00 93.56 199 LYS A CA 1
ATOM 1590 C C . LYS A 1 199 ? 20.384 12.737 -31.896 1.00 93.56 199 LYS A C 1
ATOM 1592 O O . LYS A 1 199 ? 21.463 12.882 -31.317 1.00 93.56 199 LYS A O 1
ATOM 1597 N N . ILE A 1 200 ? 19.773 11.567 -31.999 1.00 94.62 200 ILE A N 1
ATOM 1598 C CA . ILE A 1 200 ? 20.256 10.298 -31.452 1.00 94.62 200 ILE A CA 1
ATOM 1599 C C . ILE A 1 200 ? 20.322 9.292 -32.603 1.00 94.62 200 ILE A C 1
ATOM 1601 O O . ILE A 1 200 ? 19.374 9.228 -33.385 1.00 94.62 200 ILE A O 1
ATOM 1605 N N . PRO A 1 201 ? 21.402 8.500 -32.745 1.00 93.06 201 PRO A N 1
ATOM 1606 C CA . PRO A 1 201 ? 21.577 7.557 -33.850 1.00 93.06 201 PRO A CA 1
ATOM 1607 C C . PRO A 1 201 ? 20.794 6.260 -33.614 1.00 93.06 201 PRO A C 1
ATOM 1609 O O . PRO A 1 201 ? 21.352 5.167 -33.633 1.00 93.06 201 PRO A O 1
ATOM 1612 N N . LEU A 1 202 ? 19.498 6.402 -33.342 1.00 93.00 202 LEU A N 1
ATOM 1613 C CA . LEU A 1 202 ? 18.522 5.337 -33.155 1.00 93.00 202 LEU A CA 1
ATOM 1614 C C . LEU A 1 202 ? 17.214 5.754 -33.843 1.00 93.00 202 LEU A C 1
ATOM 1616 O O . LEU A 1 202 ? 16.930 6.948 -33.904 1.00 93.00 202 LEU A O 1
ATOM 1620 N N . PRO A 1 203 ? 16.374 4.817 -34.309 1.00 93.62 203 PRO A N 1
ATOM 1621 C CA . PRO A 1 203 ? 15.043 5.148 -34.816 1.00 93.62 203 PRO A CA 1
ATOM 1622 C C . PRO A 1 203 ? 14.205 5.901 -33.775 1.00 93.62 203 PRO A C 1
ATOM 1624 O O . PRO A 1 203 ? 14.271 5.570 -32.589 1.00 93.62 203 PRO A O 1
ATOM 1627 N N . GLN A 1 204 ? 13.364 6.848 -34.211 1.00 94.44 204 GLN A N 1
ATOM 1628 C CA . GLN A 1 204 ? 12.529 7.667 -33.315 1.00 94.44 204 GLN A CA 1
ATOM 1629 C C . GLN A 1 204 ? 11.766 6.826 -32.283 1.00 94.44 204 GLN A C 1
ATOM 1631 O O . GLN A 1 204 ? 11.859 7.086 -31.092 1.00 94.44 204 GLN A O 1
ATOM 1636 N N . LYS A 1 205 ? 11.117 5.739 -32.716 1.00 92.69 205 LYS A N 1
ATOM 1637 C CA . LYS A 1 205 ? 10.365 4.839 -31.823 1.00 92.69 205 LYS A CA 1
ATOM 1638 C C . LYS A 1 205 ? 11.208 4.260 -30.684 1.00 92.69 205 LYS A C 1
ATOM 1640 O O . LYS A 1 205 ? 10.714 4.049 -29.581 1.00 92.69 205 LYS A O 1
ATOM 1645 N N . MET A 1 206 ? 12.484 3.976 -30.946 1.00 94.31 206 MET A N 1
ATOM 1646 C CA . MET A 1 206 ? 13.404 3.481 -29.924 1.00 94.31 206 MET A CA 1
ATOM 1647 C C . MET A 1 206 ? 13.822 4.604 -28.975 1.00 94.31 206 MET A C 1
ATOM 1649 O O . MET A 1 206 ? 13.945 4.365 -27.775 1.00 94.31 206 MET A O 1
ATOM 1653 N N . VAL A 1 207 ? 14.008 5.817 -29.503 1.00 95.00 207 VAL A N 1
ATOM 1654 C CA . VAL A 1 207 ? 14.269 7.008 -28.689 1.00 95.00 207 VAL A CA 1
ATOM 1655 C C . VAL A 1 207 ? 13.111 7.252 -27.730 1.00 95.00 207 VAL A C 1
ATOM 1657 O O . VAL A 1 207 ? 13.361 7.389 -26.537 1.00 95.00 207 VAL A O 1
ATOM 1660 N N . ASP A 1 208 ? 11.874 7.217 -28.220 1.00 95.19 208 ASP A N 1
ATOM 1661 C CA . ASP A 1 208 ? 10.672 7.411 -27.405 1.00 95.19 208 ASP A CA 1
ATOM 1662 C C . ASP A 1 208 ? 10.558 6.317 -26.333 1.00 95.19 208 ASP A C 1
ATOM 1664 O O . ASP A 1 208 ? 10.409 6.608 -25.147 1.00 95.19 208 ASP A O 1
ATOM 1668 N N . ALA A 1 209 ? 10.766 5.052 -26.715 1.00 95.69 209 ALA A N 1
ATOM 1669 C CA . ALA A 1 209 ? 10.683 3.939 -25.775 1.00 95.69 209 ALA A CA 1
ATOM 1670 C C . ALA A 1 209 ? 11.751 3.989 -24.668 1.00 95.69 209 AL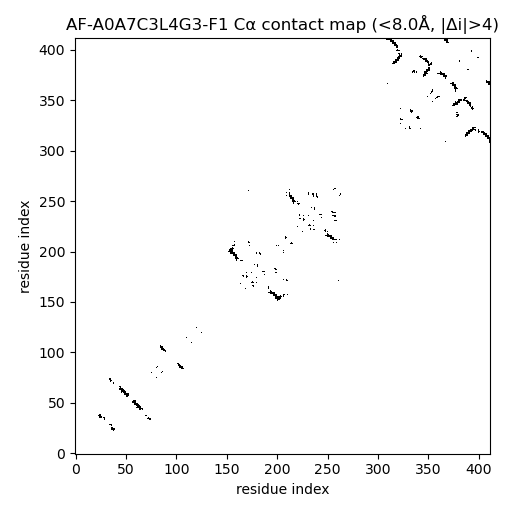A A C 1
ATOM 1672 O O . ALA A 1 209 ? 11.470 3.692 -23.506 1.00 95.69 209 ALA A O 1
ATOM 1673 N N . ILE A 1 210 ? 12.982 4.391 -25.001 1.00 94.94 210 ILE A N 1
ATOM 1674 C CA . ILE A 1 210 ? 14.061 4.598 -24.022 1.00 94.94 210 ILE A CA 1
ATOM 1675 C C . ILE A 1 210 ? 13.849 5.897 -23.235 1.00 94.94 210 ILE A C 1
ATOM 1677 O O . ILE A 1 210 ? 14.292 5.998 -22.096 1.00 94.94 210 ILE A O 1
ATOM 1681 N N . ALA A 1 211 ? 13.198 6.910 -23.804 1.00 93.69 211 ALA A N 1
ATOM 1682 C CA . ALA A 1 211 ? 12.900 8.153 -23.106 1.00 93.69 211 ALA A CA 1
ATOM 1683 C C . ALA A 1 211 ? 11.875 7.919 -21.990 1.00 93.69 211 ALA A C 1
ATOM 1685 O O . ALA A 1 211 ? 12.144 8.285 -20.835 1.00 93.69 211 ALA A O 1
ATOM 1686 N N . ASP A 1 212 ? 10.775 7.251 -22.337 1.00 93.56 212 ASP A N 1
ATOM 1687 C CA . ASP A 1 212 ? 9.647 6.949 -21.454 1.00 93.56 212 ASP A CA 1
ATOM 1688 C C . ASP A 1 212 ? 9.933 5.750 -20.541 1.00 93.56 212 ASP A C 1
ATOM 1690 O O . ASP A 1 212 ? 9.435 5.671 -19.416 1.00 93.56 212 ASP A O 1
ATOM 1694 N N . GLY A 1 213 ? 10.803 4.839 -20.984 1.00 95.06 213 GLY A N 1
ATOM 1695 C CA . GLY A 1 213 ? 11.080 3.569 -20.313 1.00 95.06 213 GLY A CA 1
ATOM 1696 C C . GLY A 1 213 ? 10.022 2.503 -20.578 1.00 95.06 213 GLY A C 1
ATOM 1697 O O . GLY A 1 213 ? 10.002 1.486 -19.889 1.00 95.06 213 GLY A O 1
ATOM 1698 N N . GLU A 1 214 ? 9.153 2.716 -21.561 1.00 96.44 214 GLU A N 1
ATOM 1699 C CA . GLU A 1 214 ? 8.057 1.828 -21.938 1.00 96.44 214 GLU A CA 1
ATOM 1700 C C . GLU A 1 214 ? 8.060 1.626 -23.453 1.00 96.44 214 GLU A C 1
ATOM 1702 O O . GLU A 1 214 ? 8.308 2.553 -24.212 1.00 96.44 214 GLU A O 1
ATOM 1707 N N . TYR A 1 215 ? 7.746 0.418 -23.909 1.00 96.62 215 TYR A N 1
ATOM 1708 C CA . TYR A 1 215 ? 7.640 0.078 -25.322 1.00 96.62 215 TYR A CA 1
ATOM 1709 C C . TYR A 1 215 ? 6.225 -0.392 -25.654 1.00 96.62 215 TYR A C 1
ATOM 1711 O O . TYR A 1 215 ? 5.655 -1.217 -24.939 1.00 96.62 215 TYR A O 1
ATOM 1719 N N . ILE A 1 216 ? 5.654 0.120 -26.742 1.00 96.31 216 ILE A N 1
ATOM 1720 C CA . ILE A 1 216 ? 4.361 -0.333 -27.258 1.00 96.31 216 ILE A CA 1
ATOM 1721 C C . ILE A 1 216 ? 4.634 -1.494 -28.212 1.00 96.31 216 ILE A C 1
ATOM 1723 O O . ILE A 1 216 ? 5.342 -1.327 -29.199 1.00 96.31 216 ILE A O 1
ATOM 1727 N N . ILE A 1 217 ? 4.099 -2.670 -27.888 1.00 94.94 217 ILE A N 1
ATOM 1728 C CA . ILE A 1 217 ? 4.315 -3.903 -28.653 1.00 94.94 217 ILE A CA 1
ATOM 1729 C C . ILE A 1 217 ? 3.744 -3.751 -30.067 1.00 94.94 217 ILE A C 1
ATOM 1731 O O . ILE A 1 217 ? 2.575 -3.391 -30.216 1.00 94.94 217 ILE A O 1
ATOM 1735 N N . GLU A 1 218 ? 4.545 -4.063 -31.085 1.00 93.06 218 GLU A N 1
ATOM 1736 C CA . GLU A 1 218 ? 4.150 -3.999 -32.496 1.00 93.06 218 GLU A CA 1
ATOM 1737 C C . GLU A 1 218 ? 3.773 -5.384 -33.043 1.00 93.06 218 GLU A C 1
ATOM 1739 O O . GLU A 1 218 ? 4.054 -6.424 -32.435 1.00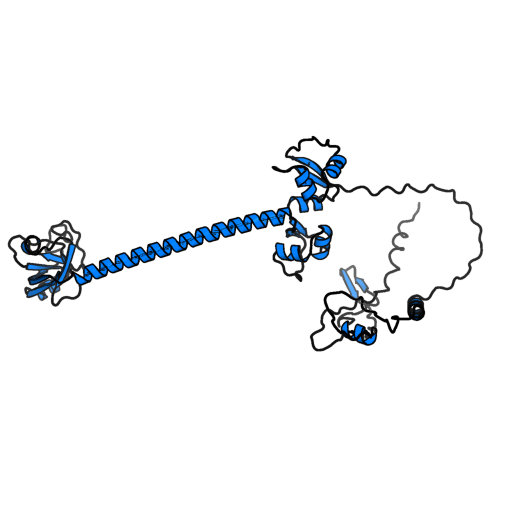 93.06 218 GLU A O 1
ATOM 1744 N N . SER A 1 219 ? 3.129 -5.409 -34.210 1.00 93.06 219 SER A N 1
ATOM 1745 C CA . SER A 1 219 ? 2.829 -6.659 -34.908 1.00 93.06 219 SER A CA 1
ATOM 1746 C C . SER A 1 219 ? 4.109 -7.453 -35.203 1.00 93.06 219 SER A C 1
ATOM 1748 O O . SER A 1 219 ? 5.100 -6.916 -35.696 1.00 93.06 219 SER A O 1
ATOM 1750 N N . GLY A 1 220 ? 4.095 -8.746 -34.869 1.00 88.50 220 GLY A N 1
ATOM 1751 C CA . GLY A 1 220 ? 5.242 -9.647 -35.033 1.00 88.50 220 GLY A CA 1
ATOM 1752 C C . GLY A 1 220 ? 6.286 -9.595 -33.910 1.00 88.50 220 GLY A C 1
ATOM 1753 O O . GLY A 1 220 ? 7.228 -10.392 -33.927 1.00 88.50 220 GLY A O 1
ATOM 1754 N N . ASP A 1 221 ? 6.131 -8.722 -32.910 1.00 91.50 221 ASP A N 1
ATOM 1755 C CA . ASP A 1 221 ? 7.054 -8.691 -31.779 1.00 91.50 221 ASP A CA 1
ATOM 1756 C C . ASP A 1 221 ? 6.907 -9.923 -30.867 1.00 91.50 221 ASP A C 1
ATOM 1758 O O . ASP A 1 221 ? 5.820 -10.404 -30.541 1.00 91.50 221 ASP A O 1
ATOM 1762 N N . THR A 1 222 ? 8.049 -10.394 -30.374 1.00 91.62 222 THR A N 1
ATOM 1763 C CA . THR A 1 222 ? 8.169 -11.413 -29.330 1.00 91.62 222 THR A CA 1
ATOM 1764 C C . THR A 1 222 ? 8.954 -10.834 -28.155 1.00 91.62 222 THR A C 1
ATOM 1766 O O . THR A 1 222 ? 9.733 -9.895 -28.311 1.00 91.62 222 THR A O 1
ATOM 1769 N N . LEU A 1 223 ? 8.804 -11.407 -26.956 1.00 90.38 223 LEU A N 1
ATOM 1770 C CA . LEU A 1 223 ? 9.605 -10.975 -25.802 1.00 90.38 223 LEU A CA 1
ATOM 1771 C C . LEU A 1 223 ? 11.110 -11.056 -26.092 1.00 90.38 223 LEU A C 1
ATOM 1773 O O . LEU A 1 223 ? 11.867 -10.214 -25.622 1.00 90.38 223 LEU A O 1
ATOM 1777 N N . LEU A 1 224 ? 11.530 -12.040 -26.893 1.00 91.44 224 LEU A N 1
ATOM 1778 C CA . LEU A 1 224 ? 12.919 -12.213 -27.299 1.00 91.44 224 LEU A CA 1
ATOM 1779 C C . LEU A 1 224 ? 13.367 -11.138 -28.300 1.00 91.44 224 LEU A C 1
ATOM 1781 O O . LEU A 1 224 ? 14.436 -10.561 -28.114 1.00 91.44 224 LEU A O 1
ATOM 1785 N N . SER A 1 225 ? 12.555 -10.831 -29.321 1.00 92.62 225 SER A N 1
ATOM 1786 C CA . SER A 1 225 ? 12.895 -9.786 -30.298 1.00 92.62 225 SER A CA 1
ATOM 1787 C C . SER A 1 225 ? 12.957 -8.407 -29.645 1.00 92.62 225 SER A C 1
ATOM 1789 O O . SER A 1 225 ? 13.883 -7.649 -29.923 1.00 92.62 225 SER A O 1
ATOM 1791 N N . ILE A 1 226 ? 12.041 -8.104 -28.719 1.00 93.75 226 ILE A N 1
ATOM 1792 C CA . ILE A 1 226 ? 12.057 -6.860 -27.937 1.00 93.75 226 ILE A CA 1
ATOM 1793 C C . ILE A 1 226 ? 13.288 -6.818 -27.022 1.00 93.75 226 ILE A C 1
ATOM 1795 O O . ILE A 1 226 ? 14.003 -5.819 -26.995 1.00 93.75 226 ILE A O 1
ATOM 1799 N N . ALA A 1 227 ? 13.576 -7.903 -26.300 1.00 93.06 227 ALA A N 1
ATOM 1800 C CA . ALA A 1 227 ? 14.741 -7.975 -25.422 1.00 93.06 227 ALA A CA 1
ATOM 1801 C C . ALA A 1 227 ? 16.053 -7.733 -26.188 1.00 93.06 227 ALA A C 1
ATOM 1803 O O . ALA A 1 227 ? 16.876 -6.922 -25.766 1.00 93.06 227 ALA A O 1
ATOM 1804 N N . HIS A 1 228 ? 16.203 -8.352 -27.362 1.00 92.25 228 HIS A N 1
ATOM 1805 C CA . HIS A 1 228 ? 17.346 -8.131 -28.244 1.00 92.25 228 HIS A CA 1
ATOM 1806 C C . HIS A 1 228 ? 17.397 -6.690 -28.780 1.00 92.25 228 HIS A C 1
ATOM 1808 O O . HIS A 1 228 ? 18.449 -6.053 -28.731 1.00 92.25 228 HIS A O 1
ATOM 1814 N N . LYS A 1 229 ? 16.253 -6.144 -29.223 1.00 92.94 229 LYS A N 1
ATOM 1815 C CA . LYS A 1 229 ? 16.107 -4.767 -29.733 1.00 92.94 229 LYS A CA 1
ATOM 1816 C C . LYS A 1 229 ? 16.606 -3.722 -28.726 1.00 92.94 229 LYS A C 1
ATOM 1818 O O . LYS A 1 229 ? 17.278 -2.777 -29.126 1.00 92.94 229 LYS A O 1
ATOM 1823 N N . PHE A 1 230 ? 16.338 -3.920 -27.434 1.00 93.75 230 PHE A N 1
ATOM 1824 C CA . PHE A 1 230 ? 16.756 -3.010 -26.358 1.00 93.75 230 PHE A CA 1
ATOM 1825 C C . PHE A 1 230 ? 18.006 -3.461 -25.590 1.00 93.75 230 PHE A C 1
ATOM 1827 O O . PHE A 1 230 ? 18.378 -2.812 -24.614 1.00 93.75 230 PHE A O 1
ATOM 1834 N N . LYS A 1 231 ? 18.669 -4.545 -26.017 1.00 92.25 231 LYS A N 1
ATOM 1835 C CA . LYS A 1 231 ? 19.848 -5.128 -25.348 1.00 92.25 231 LYS A CA 1
ATOM 1836 C C . LYS A 1 231 ? 19.615 -5.421 -23.855 1.00 92.25 231 LYS A C 1
ATOM 1838 O O . LYS A 1 231 ? 20.476 -5.162 -23.017 1.00 92.25 231 LYS A O 1
ATOM 1843 N N . VAL A 1 232 ? 18.445 -5.962 -23.522 1.00 92.94 232 VAL A N 1
ATOM 1844 C CA . VAL A 1 232 ? 18.064 -6.355 -22.156 1.00 92.94 232 VAL A CA 1
ATOM 1845 C C . VAL A 1 232 ? 17.855 -7.863 -22.057 1.00 92.94 232 VAL A C 1
ATOM 1847 O O . VAL A 1 232 ? 17.579 -8.529 -23.052 1.00 92.94 232 VAL A O 1
ATOM 1850 N N . ALA A 1 233 ? 17.951 -8.426 -20.851 1.00 92.44 233 ALA A N 1
ATOM 1851 C CA . ALA A 1 233 ? 17.679 -9.845 -20.654 1.00 92.44 233 ALA A CA 1
ATOM 1852 C C . ALA A 1 233 ? 16.161 -10.128 -20.723 1.00 92.44 233 ALA A C 1
ATOM 1854 O O . ALA A 1 233 ? 15.380 -9.451 -20.044 1.00 92.44 233 ALA A O 1
ATOM 1855 N N . PRO A 1 234 ? 15.710 -11.175 -21.449 1.00 90.94 234 PRO A N 1
ATOM 1856 C CA . PRO A 1 234 ? 14.293 -11.552 -21.491 1.00 90.94 234 PRO A CA 1
ATOM 1857 C C . PRO A 1 234 ? 13.702 -11.819 -20.101 1.00 90.94 234 PRO A C 1
ATOM 1859 O O . PRO A 1 234 ? 12.551 -11.483 -19.829 1.00 90.94 234 PRO A O 1
ATOM 1862 N N . LYS A 1 235 ? 14.505 -12.385 -19.191 1.00 92.62 235 LYS A N 1
ATOM 1863 C CA . LYS A 1 235 ? 14.109 -12.655 -17.803 1.00 92.62 235 LYS A CA 1
ATOM 1864 C C . LYS A 1 235 ? 13.756 -11.375 -17.041 1.00 92.62 235 LYS A C 1
ATOM 1866 O O . LYS A 1 235 ? 12.771 -11.363 -16.301 1.00 92.62 235 LYS A O 1
ATOM 1871 N N . ASP A 1 236 ? 14.517 -10.303 -17.238 1.00 92.94 236 ASP A N 1
ATOM 1872 C CA . ASP A 1 236 ? 14.287 -9.027 -16.554 1.00 92.94 236 ASP A CA 1
ATOM 1873 C C . ASP A 1 236 ? 13.051 -8.326 -17.112 1.00 92.94 236 ASP A C 1
ATOM 1875 O O . ASP A 1 236 ? 12.243 -7.798 -16.349 1.00 92.94 236 ASP A O 1
ATOM 1879 N N . LEU A 1 237 ? 12.845 -8.415 -18.430 1.00 93.62 237 LEU A N 1
ATOM 1880 C CA . LEU A 1 237 ? 11.652 -7.913 -19.110 1.00 93.62 237 LEU A CA 1
ATOM 1881 C C . LEU A 1 237 ? 10.378 -8.611 -18.608 1.00 93.62 237 LEU A C 1
ATOM 1883 O O . LEU A 1 237 ? 9.365 -7.962 -18.351 1.00 93.62 237 LEU A O 1
ATOM 1887 N N . VAL A 1 238 ? 10.436 -9.926 -18.401 1.00 94.50 238 VAL A N 1
ATOM 1888 C CA . VAL A 1 238 ? 9.340 -10.713 -17.814 1.00 94.50 238 VAL A CA 1
ATOM 1889 C C . VAL A 1 238 ? 9.095 -10.311 -16.356 1.00 94.50 238 VAL A C 1
ATOM 1891 O O . VAL A 1 238 ? 7.952 -10.071 -15.958 1.00 94.50 238 VAL A O 1
ATOM 1894 N N . SER A 1 239 ? 10.171 -10.185 -15.575 1.00 93.69 239 SER A N 1
ATOM 1895 C CA . SER A 1 239 ? 10.112 -9.899 -14.137 1.00 93.69 239 SER A CA 1
ATOM 1896 C C . SER A 1 239 ? 9.552 -8.509 -13.838 1.00 93.69 239 SER A C 1
ATOM 1898 O O . SER A 1 239 ? 8.673 -8.373 -12.988 1.00 93.69 239 SER A O 1
ATOM 1900 N N . ILE A 1 240 ? 10.019 -7.477 -14.548 1.00 94.69 240 ILE A N 1
ATOM 1901 C CA . ILE A 1 240 ? 9.596 -6.087 -14.323 1.00 94.69 240 ILE A CA 1
ATOM 1902 C C . ILE A 1 240 ? 8.132 -5.853 -14.726 1.00 94.69 240 ILE A C 1
ATOM 1904 O O . ILE A 1 240 ? 7.432 -5.056 -14.103 1.00 94.69 240 ILE A O 1
ATOM 1908 N N . ASN A 1 241 ? 7.648 -6.599 -15.723 1.00 95.00 241 ASN A N 1
ATOM 1909 C CA . ASN A 1 241 ? 6.265 -6.537 -16.196 1.00 95.00 241 ASN A CA 1
ATOM 1910 C C . ASN A 1 241 ? 5.322 -7.501 -15.467 1.00 95.00 241 ASN A C 1
ATOM 1912 O O . ASN A 1 241 ? 4.134 -7.524 -15.781 1.00 95.00 241 ASN A O 1
ATOM 1916 N N . HIS A 1 242 ? 5.823 -8.284 -14.505 1.00 94.56 242 HIS A N 1
ATOM 1917 C CA . HIS A 1 242 ? 5.045 -9.276 -13.752 1.00 94.56 242 HIS A CA 1
ATOM 1918 C C . HIS A 1 242 ? 4.267 -10.252 -14.657 1.00 94.56 242 HIS A C 1
ATOM 1920 O O . HIS A 1 242 ? 3.135 -10.634 -14.358 1.00 94.56 242 HIS A O 1
ATOM 1926 N N . ILE A 1 243 ? 4.864 -10.643 -15.784 1.00 93.00 243 ILE A N 1
ATOM 1927 C CA . ILE A 1 243 ? 4.278 -11.596 -16.737 1.00 93.00 243 ILE A CA 1
ATOM 1928 C C . ILE A 1 243 ? 4.956 -12.962 -16.583 1.00 93.00 243 ILE A C 1
ATOM 1930 O O . ILE A 1 243 ? 6.017 -13.073 -15.976 1.00 93.00 243 ILE A O 1
ATOM 1934 N N . LYS A 1 244 ? 4.344 -14.031 -17.101 1.00 89.62 244 LYS A N 1
ATOM 1935 C CA . LYS A 1 244 ? 4.987 -15.357 -17.157 1.00 89.62 244 LYS A CA 1
ATOM 1936 C C . LYS A 1 244 ? 5.879 -15.448 -18.396 1.00 89.62 244 LYS A C 1
ATOM 1938 O O . LYS A 1 244 ? 5.554 -14.845 -19.418 1.00 89.62 244 LYS A O 1
ATOM 1943 N N . SER A 1 245 ? 6.945 -16.243 -18.347 1.00 83.12 245 SER A N 1
ATOM 1944 C CA . SER A 1 245 ? 7.877 -16.428 -19.474 1.00 83.12 245 SER A CA 1
ATOM 1945 C C . SER A 1 245 ? 7.218 -16.991 -20.740 1.00 83.12 245 SER A C 1
ATOM 1947 O O . SER A 1 245 ? 7.661 -16.692 -21.842 1.00 83.12 245 SER A O 1
ATOM 1949 N N . ASN A 1 246 ? 6.139 -17.761 -20.591 1.00 82.38 246 ASN A N 1
ATOM 1950 C CA . ASN A 1 246 ? 5.351 -18.325 -21.689 1.00 82.38 246 ASN A CA 1
ATOM 1951 C C . ASN A 1 246 ? 4.165 -17.441 -22.123 1.00 82.38 246 ASN A C 1
ATOM 1953 O O . ASN A 1 246 ? 3.309 -17.893 -22.882 1.00 82.38 246 ASN A O 1
ATOM 1957 N N . THR A 1 247 ? 4.068 -16.208 -21.618 1.00 83.75 247 THR A N 1
ATOM 1958 C CA . THR A 1 247 ? 2.948 -15.315 -21.939 1.00 83.75 247 THR A CA 1
ATOM 1959 C C . THR A 1 247 ? 3.056 -14.833 -23.380 1.00 83.75 247 THR A C 1
ATOM 1961 O O . THR A 1 247 ? 4.072 -14.264 -23.773 1.00 83.75 247 THR A O 1
ATOM 1964 N N . ILE A 1 248 ? 1.977 -14.990 -24.147 1.00 86.56 248 ILE A N 1
ATOM 1965 C CA . ILE A 1 248 ? 1.845 -14.373 -25.469 1.00 86.56 248 ILE A CA 1
ATOM 1966 C C . ILE A 1 248 ? 1.625 -12.870 -25.273 1.00 86.56 248 ILE A C 1
ATOM 1968 O O . ILE A 1 248 ? 0.670 -12.453 -24.609 1.00 86.56 248 ILE A O 1
ATOM 1972 N N . ILE A 1 249 ? 2.515 -12.057 -25.835 1.00 86.56 249 ILE A N 1
ATOM 1973 C CA . ILE A 1 249 ? 2.367 -10.602 -25.848 1.00 86.56 249 ILE A CA 1
ATOM 1974 C C . ILE A 1 249 ? 1.432 -10.174 -26.981 1.00 86.56 249 ILE A C 1
ATOM 1976 O O . ILE A 1 249 ? 1.386 -10.809 -28.029 1.00 86.56 249 ILE A O 1
ATOM 1980 N N . ARG A 1 250 ? 0.637 -9.130 -26.735 1.00 90.12 250 ARG A N 1
ATOM 1981 C CA . ARG A 1 250 ? -0.357 -8.613 -27.681 1.00 90.12 250 ARG A CA 1
ATOM 1982 C C . ARG A 1 250 ? 0.078 -7.245 -28.176 1.00 90.12 250 ARG A C 1
ATOM 1984 O O . ARG A 1 250 ? 0.564 -6.446 -27.376 1.00 90.12 250 ARG A O 1
ATOM 1991 N N . GLU A 1 251 ? -0.146 -6.995 -29.456 1.00 93.44 251 GLU A N 1
ATOM 1992 C CA . GLU A 1 251 ? 0.062 -5.696 -30.090 1.00 93.44 251 GLU A CA 1
ATOM 1993 C C . GLU A 1 251 ? -0.678 -4.567 -29.350 1.00 93.44 251 GLU A C 1
ATOM 1995 O O . GLU A 1 251 ? -1.721 -4.784 -28.725 1.00 93.44 251 GLU A O 1
ATOM 2000 N N . GLY A 1 252 ? -0.092 -3.368 -29.357 1.00 93.19 252 GLY A N 1
ATOM 2001 C CA . GLY A 1 252 ? -0.617 -2.166 -28.706 1.00 93.19 252 GLY A CA 1
ATOM 2002 C C . GLY A 1 252 ? -0.443 -2.139 -27.184 1.00 93.19 252 GLY A C 1
ATOM 2003 O O . GLY A 1 252 ? -0.649 -1.101 -26.551 1.00 93.19 252 GLY A O 1
ATOM 2004 N N . LYS A 1 253 ? -0.038 -3.251 -26.560 1.00 94.62 253 LYS A N 1
ATOM 2005 C CA . LYS A 1 253 ? 0.196 -3.296 -25.115 1.00 94.62 253 LYS A CA 1
ATOM 2006 C C . LYS A 1 253 ? 1.521 -2.617 -24.761 1.00 94.62 253 LYS A C 1
ATOM 2008 O O . LYS A 1 253 ? 2.546 -2.862 -25.390 1.00 94.62 253 LYS A O 1
ATOM 2013 N N . LYS A 1 254 ? 1.502 -1.816 -23.692 1.00 96.00 254 LYS A N 1
ATOM 2014 C CA . LYS A 1 254 ? 2.702 -1.214 -23.100 1.00 96.00 254 LYS A CA 1
ATOM 2015 C C . LYS A 1 254 ? 3.503 -2.241 -22.303 1.00 96.00 254 LYS A C 1
ATOM 2017 O O . LYS A 1 254 ? 2.941 -2.991 -21.498 1.00 96.00 254 LYS A O 1
ATOM 2022 N N . LEU A 1 255 ? 4.810 -2.243 -22.516 1.00 95.50 255 LEU A N 1
ATOM 2023 C CA . LEU A 1 255 ? 5.779 -3.115 -21.874 1.00 95.50 255 LEU A CA 1
ATOM 2024 C C . LEU A 1 255 ? 6.882 -2.261 -21.247 1.00 95.50 255 LEU A C 1
ATOM 2026 O O . LEU A 1 255 ? 7.605 -1.554 -21.940 1.00 95.50 255 LEU A O 1
ATOM 2030 N N . LEU A 1 256 ? 7.017 -2.330 -19.930 1.00 96.69 256 LEU A N 1
ATOM 2031 C CA . LEU A 1 256 ? 8.027 -1.597 -19.177 1.00 96.69 256 LEU A CA 1
ATOM 2032 C C . LEU A 1 256 ? 9.417 -2.178 -19.462 1.00 96.69 256 LEU A C 1
ATOM 2034 O O . LEU A 1 256 ? 9.621 -3.390 -19.362 1.00 96.69 256 LEU A O 1
ATOM 2038 N N . LEU A 1 257 ? 10.380 -1.332 -19.806 1.00 96.12 257 LEU A N 1
ATOM 2039 C CA . LEU A 1 257 ? 11.735 -1.762 -20.133 1.00 96.12 257 LEU A CA 1
ATOM 2040 C C . LEU A 1 257 ? 12.611 -1.780 -18.867 1.00 96.12 257 LEU A C 1
ATOM 2042 O O . LEU A 1 257 ? 12.608 -0.808 -18.106 1.00 96.12 257 LEU A O 1
ATOM 2046 N N . PRO A 1 258 ? 13.407 -2.840 -18.625 1.00 95.12 258 PRO A N 1
ATOM 2047 C CA . PRO A 1 258 ? 14.285 -2.946 -17.458 1.00 95.12 258 PRO A CA 1
ATOM 2048 C C . PRO A 1 258 ? 15.576 -2.126 -17.629 1.00 95.12 258 PRO A C 1
ATOM 2050 O O . PRO A 1 258 ? 16.683 -2.628 -17.460 1.00 95.12 258 PRO A O 1
ATOM 2053 N N . LEU A 1 259 ? 15.442 -0.845 -17.975 1.00 94.25 259 LEU A N 1
ATOM 2054 C CA . LEU A 1 259 ? 16.575 0.064 -18.136 1.00 94.25 259 LEU A CA 1
ATOM 2055 C C . LEU A 1 259 ? 17.114 0.489 -16.757 1.00 94.25 259 LEU A C 1
ATOM 2057 O O . LEU A 1 259 ? 16.321 0.677 -15.827 1.00 94.25 259 LEU A O 1
ATOM 2061 N N . PRO A 1 260 ? 18.432 0.713 -16.591 1.00 91.38 260 PRO A N 1
ATOM 2062 C CA . PRO A 1 260 ? 19.031 0.999 -15.282 1.00 91.38 260 PRO A CA 1
ATOM 2063 C C . PRO A 1 260 ? 18.363 2.146 -14.508 1.00 91.38 260 PRO A C 1
ATOM 2065 O O . PRO A 1 260 ? 18.154 2.052 -13.297 1.00 91.38 260 PRO A O 1
ATOM 2068 N N . TYR A 1 261 ? 17.972 3.226 -15.195 1.00 89.88 261 TYR A N 1
ATOM 2069 C CA . TYR A 1 261 ? 17.304 4.363 -14.554 1.00 89.88 261 TYR A CA 1
ATOM 2070 C C . TYR A 1 261 ? 15.855 4.042 -14.139 1.00 89.88 261 TYR A C 1
ATOM 2072 O O . TYR A 1 261 ? 15.401 4.528 -13.100 1.00 89.88 261 TYR A O 1
ATOM 2080 N N . VAL A 1 262 ? 15.148 3.195 -14.899 1.00 92.44 262 VAL A N 1
ATOM 2081 C CA . VAL A 1 262 ? 13.799 2.706 -14.566 1.00 92.44 262 VAL A CA 1
ATOM 2082 C C . VAL A 1 262 ? 13.870 1.816 -13.328 1.00 92.44 262 VAL A C 1
ATOM 2084 O O . VAL A 1 262 ? 13.135 2.036 -12.364 1.00 92.44 262 VAL A O 1
ATOM 2087 N N . LEU A 1 263 ? 14.815 0.873 -13.299 1.00 93.06 263 LEU A N 1
ATOM 2088 C CA . LEU A 1 263 ? 15.046 -0.010 -12.153 1.00 93.06 263 LEU A CA 1
ATOM 2089 C C . LEU A 1 263 ? 15.368 0.787 -10.884 1.00 93.06 263 LEU A C 1
ATOM 2091 O O . LEU A 1 263 ? 14.759 0.553 -9.838 1.00 93.06 263 LEU A O 1
ATOM 2095 N N . LYS A 1 264 ? 16.246 1.793 -10.989 1.00 92.56 264 LYS A N 1
ATOM 2096 C CA . LYS A 1 264 ? 16.576 2.694 -9.877 1.00 92.56 264 LYS A CA 1
ATOM 2097 C C . LYS A 1 264 ? 15.350 3.460 -9.372 1.00 92.56 264 LYS A C 1
ATOM 2099 O O . LYS A 1 264 ? 15.150 3.564 -8.162 1.00 92.56 264 LYS A O 1
ATOM 2104 N N . LYS A 1 265 ? 14.503 3.969 -10.276 1.00 92.25 265 LYS A N 1
ATOM 2105 C CA . LYS A 1 265 ? 13.252 4.663 -9.918 1.00 92.25 265 LYS A CA 1
ATOM 2106 C C . LYS A 1 265 ? 12.311 3.737 -9.138 1.00 92.25 265 LYS A C 1
ATOM 2108 O O . LYS A 1 265 ? 11.827 4.121 -8.073 1.00 92.25 265 LYS A O 1
ATOM 2113 N N . ILE A 1 266 ? 12.128 2.506 -9.616 1.00 93.69 266 ILE A N 1
ATOM 2114 C CA . ILE A 1 266 ? 11.301 1.484 -8.956 1.00 93.69 266 ILE A CA 1
ATOM 2115 C C . ILE A 1 266 ? 11.869 1.115 -7.582 1.00 93.69 266 ILE A C 1
ATOM 2117 O O . ILE A 1 266 ? 11.115 0.960 -6.623 1.00 93.69 266 ILE A O 1
ATOM 2121 N N . GLU A 1 267 ? 13.188 0.975 -7.449 1.00 95.06 267 GLU A N 1
ATOM 2122 C CA . GLU A 1 267 ? 13.828 0.651 -6.171 1.00 95.06 267 GLU A CA 1
ATOM 2123 C C . GLU A 1 267 ? 13.594 1.751 -5.125 1.00 95.06 267 GLU A C 1
ATOM 2125 O O . GLU A 1 267 ? 13.209 1.463 -3.985 1.00 95.06 267 GLU A O 1
ATOM 2130 N N . VAL A 1 268 ? 13.770 3.016 -5.517 1.00 96.44 268 VAL A N 1
ATOM 2131 C CA . VAL A 1 268 ? 13.500 4.176 -4.654 1.00 96.44 268 VAL A CA 1
ATOM 2132 C C . VAL A 1 268 ? 12.032 4.197 -4.224 1.00 96.44 268 VAL A C 1
ATOM 2134 O O . VAL A 1 268 ? 11.732 4.387 -3.040 1.00 96.44 268 VAL A O 1
ATOM 2137 N N . GLU A 1 269 ? 11.110 3.937 -5.149 1.00 96.25 269 GLU A N 1
ATOM 2138 C CA . GLU A 1 269 ? 9.681 3.866 -4.849 1.00 96.25 269 GLU A CA 1
ATOM 2139 C C . GLU A 1 269 ? 9.345 2.709 -3.897 1.00 96.25 269 GLU A C 1
ATOM 2141 O O . GLU A 1 269 ? 8.652 2.911 -2.894 1.00 96.25 269 GLU A O 1
ATOM 2146 N N . LYS A 1 270 ? 9.912 1.517 -4.122 1.00 96.06 270 LYS A N 1
ATOM 2147 C CA . LYS A 1 270 ? 9.772 0.360 -3.223 1.00 96.06 270 LYS A CA 1
ATOM 2148 C C . LYS A 1 270 ? 10.277 0.677 -1.815 1.00 96.06 270 LYS A C 1
ATOM 2150 O O . LYS A 1 270 ? 9.571 0.389 -0.843 1.00 96.06 270 LYS A O 1
ATOM 2155 N N . LYS A 1 271 ? 11.445 1.319 -1.679 1.00 97.25 271 LYS A N 1
ATOM 2156 C CA . LYS A 1 271 ? 11.990 1.762 -0.379 1.00 97.25 271 LYS A CA 1
ATOM 2157 C C . LYS A 1 271 ? 11.052 2.757 0.311 1.00 97.25 271 LYS A C 1
ATOM 2159 O O . LYS A 1 271 ? 10.750 2.596 1.497 1.00 97.25 271 LYS A O 1
ATOM 2164 N N . ARG A 1 272 ? 10.516 3.733 -0.431 1.00 97.25 272 ARG A N 1
ATOM 2165 C CA . ARG A 1 272 ? 9.541 4.713 0.083 1.00 97.25 272 ARG A CA 1
ATOM 2166 C C . ARG A 1 272 ? 8.253 4.040 0.566 1.00 97.25 272 ARG A C 1
ATOM 2168 O O . ARG A 1 272 ? 7.772 4.342 1.662 1.00 97.25 272 ARG A O 1
ATOM 2175 N N . LEU A 1 273 ? 7.709 3.104 -0.211 1.00 97.50 273 LEU A N 1
ATOM 2176 C CA . LEU A 1 273 ? 6.514 2.337 0.152 1.00 97.50 273 LEU A CA 1
ATOM 2177 C C . LEU A 1 273 ? 6.756 1.456 1.384 1.00 97.50 273 LEU A C 1
ATOM 2179 O O . LEU A 1 273 ? 5.905 1.410 2.276 1.00 97.50 273 LEU A O 1
ATOM 2183 N N . ALA A 1 274 ? 7.918 0.807 1.482 1.00 97.19 274 ALA A N 1
ATOM 2184 C CA . ALA A 1 274 ? 8.300 0.012 2.648 1.00 97.19 274 ALA A CA 1
ATOM 2185 C C . ALA A 1 274 ? 8.401 0.873 3.920 1.00 97.19 274 ALA A C 1
ATOM 2187 O O . ALA A 1 274 ? 7.862 0.497 4.965 1.00 97.19 274 ALA A O 1
ATOM 2188 N N . ALA A 1 275 ? 9.009 2.060 3.830 1.00 97.25 275 ALA A N 1
ATOM 2189 C CA . ALA A 1 275 ? 9.066 3.011 4.940 1.00 97.25 275 ALA A CA 1
ATOM 2190 C C . ALA A 1 275 ? 7.661 3.472 5.376 1.00 97.25 275 ALA A C 1
ATOM 2192 O O . ALA A 1 275 ? 7.351 3.483 6.572 1.00 97.25 275 ALA A O 1
ATOM 2193 N N . LYS A 1 276 ? 6.772 3.770 4.414 1.00 97.88 276 LYS A N 1
ATOM 2194 C CA . LYS A 1 276 ? 5.372 4.145 4.684 1.00 97.88 276 LYS A CA 1
ATOM 2195 C C . LYS A 1 276 ? 4.602 3.018 5.383 1.00 97.88 276 LYS A C 1
ATOM 2197 O O . LYS A 1 276 ? 3.906 3.284 6.364 1.00 97.88 276 LYS A O 1
ATOM 2202 N N . LYS A 1 277 ? 4.761 1.766 4.933 1.00 97.62 277 LYS A N 1
ATOM 2203 C CA . LYS A 1 277 ? 4.149 0.582 5.567 1.00 97.62 277 LYS A CA 1
ATOM 2204 C C . LYS A 1 277 ? 4.627 0.403 7.012 1.00 97.62 277 LYS A C 1
ATOM 2206 O O . LYS A 1 277 ? 3.787 0.290 7.903 1.00 97.62 277 LYS A O 1
ATOM 2211 N N . LYS A 1 278 ? 5.941 0.488 7.265 1.00 97.75 278 LYS A N 1
ATOM 2212 C CA . LYS A 1 278 ? 6.517 0.403 8.623 1.00 97.75 278 LYS A CA 1
ATOM 2213 C C . LYS A 1 278 ? 5.974 1.493 9.556 1.00 97.75 278 LYS A C 1
ATOM 2215 O O . LYS A 1 278 ? 5.650 1.210 10.708 1.00 97.75 278 LYS A O 1
ATOM 2220 N N . LYS A 1 279 ? 5.837 2.735 9.071 1.00 97.56 279 LYS A N 1
ATOM 2221 C CA . LYS A 1 279 ? 5.258 3.844 9.852 1.00 97.56 279 LYS A CA 1
ATOM 2222 C C . LYS A 1 279 ? 3.793 3.573 10.217 1.00 97.56 279 LYS A C 1
ATOM 2224 O O . LYS A 1 279 ? 3.424 3.712 11.382 1.00 97.56 279 LYS A O 1
ATOM 2229 N N . LEU A 1 280 ? 2.990 3.129 9.247 1.00 97.44 280 LEU A N 1
ATOM 2230 C CA . LEU A 1 280 ? 1.577 2.795 9.457 1.00 97.44 280 LEU A CA 1
ATOM 2231 C C . LEU A 1 280 ? 1.395 1.643 10.458 1.00 97.44 280 LEU A C 1
ATOM 2233 O O . LEU A 1 280 ? 0.490 1.676 11.291 1.00 97.44 280 LEU A O 1
ATOM 2237 N N . GLU A 1 281 ? 2.246 0.622 10.393 1.00 97.62 281 GLU A N 1
ATOM 2238 C CA . GLU A 1 281 ? 2.199 -0.516 11.311 1.00 97.62 281 GLU A CA 1
ATOM 2239 C C . GLU A 1 281 ? 2.536 -0.110 12.753 1.00 97.62 281 GLU A C 1
ATOM 2241 O O . GLU A 1 281 ? 1.783 -0.446 13.674 1.00 97.62 281 GLU A O 1
ATOM 2246 N N . LYS A 1 282 ? 3.587 0.702 12.949 1.00 97.56 282 LYS A N 1
ATOM 2247 C CA . LYS A 1 282 ? 3.928 1.280 14.262 1.00 97.56 282 LYS A CA 1
ATOM 2248 C C . LYS A 1 282 ? 2.770 2.098 14.838 1.00 97.56 282 LYS A C 1
ATOM 2250 O O . LYS A 1 282 ? 2.433 1.948 16.014 1.00 97.56 282 LYS A O 1
ATOM 2255 N N . GLU A 1 283 ? 2.111 2.912 14.014 1.00 97.31 283 GLU A N 1
ATOM 2256 C CA . GLU A 1 283 ? 0.950 3.705 14.433 1.00 97.31 283 GLU A CA 1
ATOM 2257 C C . GLU A 1 283 ? -0.238 2.815 14.842 1.00 97.31 283 GLU A C 1
ATOM 2259 O O . GLU A 1 283 ? -0.839 3.017 15.903 1.00 97.31 283 GLU A O 1
ATOM 2264 N N . LYS A 1 284 ? -0.553 1.777 14.053 1.00 97.75 284 LYS A N 1
ATOM 2265 C CA . LYS A 1 284 ? -1.597 0.793 14.391 1.00 97.75 284 LYS A CA 1
ATOM 2266 C C . LYS A 1 284 ? -1.288 0.075 15.707 1.00 97.75 284 LYS A C 1
ATOM 2268 O O . LYS A 1 284 ? -2.188 -0.099 16.534 1.00 97.75 284 LYS A O 1
ATOM 2273 N N . GLN A 1 285 ? -0.033 -0.315 15.932 1.00 96.62 285 GLN A N 1
ATOM 2274 C CA . GLN A 1 285 ? 0.389 -0.974 17.169 1.00 96.62 285 GLN A CA 1
ATOM 2275 C C . GLN A 1 285 ? 0.260 -0.038 18.381 1.00 96.62 285 GLN A C 1
ATOM 2277 O O . GLN A 1 285 ? -0.258 -0.454 19.421 1.00 96.62 285 GLN A O 1
ATOM 2282 N N . ALA A 1 286 ? 0.652 1.233 18.244 1.00 96.94 286 ALA A N 1
ATOM 2283 C CA . ALA A 1 286 ? 0.486 2.243 19.288 1.00 96.94 286 ALA A CA 1
ATOM 2284 C C . ALA A 1 286 ? -0.997 2.466 19.637 1.00 96.94 286 ALA A C 1
ATOM 2286 O O . ALA A 1 286 ? -1.365 2.422 20.815 1.00 96.94 286 ALA A O 1
ATOM 2287 N N . LYS A 1 287 ? -1.871 2.592 18.626 1.00 97.06 287 LYS A N 1
ATOM 2288 C CA . LYS A 1 287 ? -3.329 2.716 18.819 1.00 97.06 287 LYS A CA 1
ATOM 2289 C C . LYS A 1 287 ? -3.919 1.501 19.545 1.00 97.06 287 LYS A C 1
ATOM 2291 O O . LYS A 1 287 ? -4.682 1.673 20.497 1.00 97.06 287 LYS A O 1
ATOM 2296 N N . ARG A 1 288 ? -3.526 0.276 19.168 1.00 96.62 288 ARG A N 1
ATOM 2297 C CA . ARG A 1 288 ? -3.950 -0.965 19.854 1.00 96.62 288 ARG A CA 1
ATOM 2298 C C . ARG A 1 288 ? -3.505 -0.991 21.320 1.00 96.62 288 ARG A C 1
ATOM 2300 O O . ARG A 1 288 ? -4.323 -1.277 22.197 1.00 96.62 288 ARG A O 1
ATOM 2307 N N . LYS A 1 289 ? -2.243 -0.642 21.606 1.00 96.56 289 LYS A N 1
ATOM 2308 C CA . LYS A 1 289 ? -1.713 -0.559 22.981 1.00 96.56 289 LYS A CA 1
ATOM 2309 C C . LYS A 1 289 ? -2.468 0.485 23.816 1.00 96.56 289 LYS A C 1
ATOM 2311 O O . LYS A 1 289 ? -2.860 0.194 24.948 1.00 96.56 289 LYS A O 1
ATOM 2316 N N . ALA A 1 290 ? -2.743 1.662 23.252 1.00 95.69 290 ALA A N 1
ATOM 2317 C CA . ALA A 1 290 ? -3.515 2.715 23.915 1.00 95.69 290 ALA A CA 1
ATOM 2318 C C . ALA A 1 290 ? -4.962 2.278 24.217 1.00 95.69 290 ALA A C 1
ATOM 2320 O O . ALA A 1 290 ? -5.446 2.461 25.340 1.00 95.69 290 ALA A O 1
ATOM 2321 N N . ALA A 1 291 ? -5.631 1.629 23.259 1.00 95.56 291 ALA A N 1
ATOM 2322 C CA . ALA A 1 291 ? -6.977 1.087 23.441 1.00 95.56 291 ALA A CA 1
ATOM 2323 C C . ALA A 1 291 ? -7.024 0.019 24.549 1.00 95.56 291 ALA A C 1
ATOM 2325 O O . ALA A 1 291 ? -7.899 0.063 25.421 1.00 95.56 291 ALA A O 1
ATOM 2326 N N . LEU A 1 292 ? -6.043 -0.893 24.580 1.00 95.12 292 LEU A N 1
ATOM 2327 C CA . LEU A 1 292 ? -5.929 -1.911 25.627 1.00 95.12 292 LEU A CA 1
ATOM 2328 C C . LEU A 1 292 ? -5.715 -1.279 27.011 1.00 95.12 292 LEU A C 1
ATOM 2330 O O . LEU A 1 292 ? -6.377 -1.677 27.974 1.00 95.12 292 LEU A O 1
ATOM 2334 N N . LYS A 1 293 ? -4.850 -0.259 27.118 1.00 94.94 293 LYS A N 1
ATOM 2335 C CA . LYS A 1 293 ? -4.625 0.491 28.367 1.00 94.94 293 LYS A CA 1
ATOM 2336 C C . LYS A 1 293 ? -5.916 1.156 28.857 1.00 94.94 293 LYS A C 1
ATOM 2338 O O . LYS A 1 293 ? -6.265 1.016 30.031 1.00 94.94 293 LYS A O 1
ATOM 2343 N N . LYS A 1 294 ? -6.672 1.804 27.961 1.00 93.06 294 LYS A N 1
ATOM 2344 C CA . LYS A 1 294 ? -7.972 2.427 28.280 1.00 93.06 294 LYS A CA 1
ATOM 2345 C C . LYS A 1 294 ? -8.995 1.393 28.767 1.00 93.06 294 LYS A C 1
ATOM 2347 O O . LYS A 1 294 ? -9.677 1.636 29.765 1.00 93.06 294 LYS A O 1
ATOM 2352 N N . ARG A 1 295 ? -9.055 0.216 28.131 1.00 93.75 295 ARG A N 1
ATOM 2353 C CA . ARG A 1 295 ? -9.926 -0.899 28.550 1.00 93.75 295 ARG A CA 1
ATOM 2354 C C . ARG A 1 295 ? -9.548 -1.429 29.936 1.00 93.75 295 ARG A C 1
ATOM 2356 O O . ARG A 1 295 ? -10.431 -1.547 30.782 1.00 93.75 295 ARG A O 1
ATOM 2363 N N . LYS A 1 296 ? -8.258 -1.683 30.201 1.00 93.06 296 LYS A N 1
ATOM 2364 C CA . LYS A 1 296 ? -7.772 -2.125 31.525 1.00 93.06 296 LYS A CA 1
ATOM 2365 C C . LYS A 1 296 ? -8.105 -1.108 32.623 1.00 93.06 296 LYS A C 1
ATOM 2367 O O . LYS A 1 296 ? -8.592 -1.493 33.684 1.00 93.06 296 LYS A O 1
ATOM 2372 N N . LEU A 1 297 ? -7.915 0.188 32.358 1.00 91.38 297 LEU A N 1
ATOM 2373 C CA . LEU A 1 297 ? -8.251 1.255 33.307 1.00 91.38 297 LEU A CA 1
ATOM 2374 C C . LEU A 1 297 ? -9.758 1.312 33.605 1.00 91.38 297 LEU A C 1
ATOM 2376 O O . LEU A 1 297 ? -10.151 1.421 34.767 1.00 91.38 297 LEU A O 1
ATOM 2380 N N . SER A 1 298 ? -10.599 1.205 32.571 1.00 89.69 298 SER A N 1
ATOM 2381 C CA . SER A 1 298 ? -12.058 1.135 32.727 1.00 89.69 298 SER A CA 1
ATOM 2382 C C . SER A 1 298 ? -12.476 -0.073 33.572 1.00 89.69 298 SER A C 1
ATOM 2384 O O . SER A 1 298 ? -13.258 0.069 34.514 1.00 89.69 298 SER A O 1
ATOM 2386 N N . LEU A 1 299 ? -11.881 -1.241 33.311 1.00 89.31 299 LEU A N 1
ATOM 2387 C CA . LEU A 1 299 ? -12.156 -2.461 34.066 1.00 89.31 299 LEU A CA 1
ATOM 2388 C C . LEU A 1 299 ? -11.745 -2.318 35.540 1.00 89.31 299 LEU A C 1
ATOM 2390 O O . LEU A 1 299 ? -12.540 -2.630 36.423 1.00 89.31 299 LEU A O 1
ATOM 2394 N N . LYS A 1 300 ? -10.561 -1.752 35.821 1.00 86.19 300 LYS A N 1
ATOM 2395 C CA . LYS A 1 300 ? -10.095 -1.470 37.192 1.00 86.19 300 LYS A CA 1
ATOM 2396 C C . LYS A 1 300 ? -11.043 -0.519 37.931 1.00 86.19 300 LYS A C 1
ATOM 2398 O O . LYS A 1 300 ? -11.381 -0.773 39.085 1.00 86.19 300 LYS A O 1
ATOM 2403 N N . ARG A 1 301 ? -11.526 0.542 37.267 1.00 82.94 301 ARG A N 1
ATOM 2404 C CA . ARG A 1 301 ? -12.542 1.456 37.828 1.00 82.94 301 ARG A CA 1
ATOM 2405 C C . ARG A 1 301 ? -13.860 0.731 38.117 1.00 82.94 301 ARG A C 1
ATOM 2407 O O . ARG A 1 301 ? -14.430 0.930 39.186 1.00 82.94 301 ARG A O 1
ATOM 2414 N N . LYS A 1 302 ? -14.312 -0.142 37.209 1.00 79.00 302 LYS A N 1
ATOM 2415 C CA . LYS A 1 302 ? -15.528 -0.951 37.387 1.00 79.00 302 LYS A CA 1
ATOM 2416 C C . LYS A 1 302 ? -15.398 -1.915 38.571 1.00 79.00 302 LYS A C 1
ATOM 2418 O O . LYS A 1 302 ? -16.295 -1.963 39.404 1.00 79.00 302 LYS A O 1
ATOM 2423 N N . VAL A 1 303 ? -14.270 -2.614 38.700 1.00 79.31 303 VAL A N 1
ATOM 2424 C CA . VAL A 1 303 ? -13.995 -3.514 39.836 1.00 79.31 303 VAL A CA 1
ATOM 2425 C C . VAL A 1 303 ? -13.916 -2.739 41.157 1.00 79.31 303 VAL A C 1
ATOM 2427 O O . VAL A 1 303 ? -14.515 -3.169 42.141 1.00 79.31 303 VAL A O 1
ATOM 2430 N N . LYS A 1 304 ? -13.257 -1.569 41.186 1.00 75.56 304 LYS A N 1
ATOM 2431 C CA . LYS A 1 304 ? -13.222 -0.694 42.376 1.00 75.56 304 LYS A CA 1
ATOM 2432 C C . LYS A 1 304 ? -14.628 -0.249 42.792 1.00 75.56 304 LYS A C 1
ATOM 2434 O O . LYS A 1 304 ? -14.938 -0.279 43.977 1.00 75.56 304 LYS A O 1
ATOM 2439 N N . MET A 1 305 ? -15.478 0.115 41.827 1.00 67.31 305 MET A N 1
ATOM 2440 C CA . MET A 1 305 ? -16.880 0.463 42.087 1.00 67.31 305 MET A CA 1
ATOM 2441 C C . MET A 1 305 ? -17.640 -0.716 42.706 1.00 67.31 305 MET A C 1
ATOM 2443 O O . MET A 1 305 ? -18.331 -0.525 43.697 1.00 67.31 305 MET A O 1
ATOM 2447 N N . ILE A 1 306 ? -17.484 -1.928 42.163 1.00 68.69 306 ILE A N 1
ATOM 2448 C CA . ILE A 1 306 ? -18.170 -3.126 42.672 1.00 68.69 306 ILE A CA 1
ATOM 2449 C C . ILE A 1 306 ? -17.722 -3.456 44.105 1.00 68.69 306 ILE A C 1
ATOM 2451 O O . ILE A 1 306 ? -18.573 -3.706 44.948 1.00 68.69 306 ILE A O 1
ATOM 2455 N N . ARG A 1 307 ? -16.417 -3.399 44.411 1.00 68.50 307 ARG A N 1
ATOM 2456 C CA . ARG A 1 307 ? -15.886 -3.692 45.761 1.00 68.50 307 ARG A CA 1
ATOM 2457 C C . ARG A 1 307 ? -16.279 -2.664 46.832 1.00 68.50 307 ARG A C 1
ATOM 2459 O O . ARG A 1 307 ? -16.256 -2.985 48.014 1.00 68.50 307 ARG A O 1
ATOM 2466 N N . GLY A 1 308 ? -16.572 -1.421 46.446 1.00 63.81 308 GLY A N 1
ATOM 2467 C CA . GLY A 1 308 ? -17.031 -0.382 47.376 1.00 63.81 308 GLY A CA 1
ATOM 2468 C C . GLY A 1 308 ? -18.537 -0.414 47.646 1.00 63.81 308 GLY A C 1
ATOM 2469 O O . GLY A 1 308 ? -18.977 0.108 48.663 1.00 63.81 308 GLY A O 1
ATOM 2470 N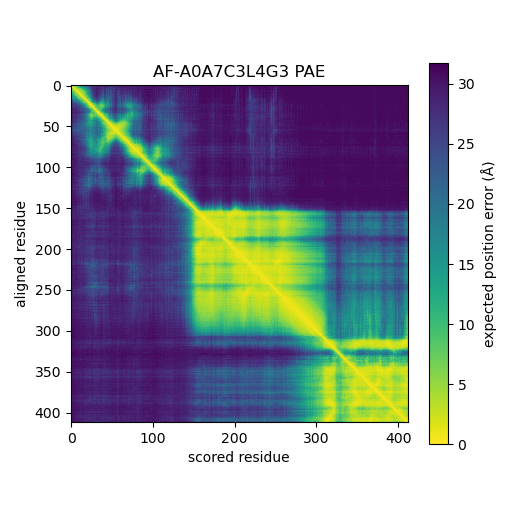 N . PHE A 1 309 ? -19.309 -1.025 46.747 1.00 62.94 309 PHE A N 1
ATOM 2471 C CA . PHE A 1 309 ? -20.763 -0.981 46.762 1.00 62.94 309 PHE A CA 1
ATOM 2472 C C . PHE A 1 309 ? -21.350 -1.936 47.810 1.00 62.94 309 PHE A C 1
ATOM 2474 O O . PHE A 1 309 ? -21.171 -3.150 47.707 1.00 62.94 309 PHE A O 1
ATOM 2481 N N . GLY A 1 310 ? -22.099 -1.403 48.781 1.00 66.69 310 GLY A N 1
ATOM 2482 C CA . GLY A 1 310 ? -22.770 -2.191 49.820 1.00 66.69 310 GLY A CA 1
ATOM 2483 C C . GLY A 1 310 ? -21.978 -2.375 51.114 1.00 66.69 310 GLY A C 1
ATOM 2484 O O . GLY A 1 310 ? -22.393 -3.167 51.961 1.00 66.69 310 GLY A O 1
ATOM 2485 N N . LYS A 1 311 ? -20.883 -1.621 51.296 1.00 75.88 311 LYS A N 1
ATOM 2486 C CA . LYS A 1 311 ? -20.216 -1.477 52.602 1.00 75.88 311 LYS A CA 1
ATOM 2487 C C . LYS A 1 311 ? -21.139 -0.833 53.635 1.00 75.88 311 LYS A C 1
ATOM 2489 O O . LYS A 1 311 ? -21.086 -1.181 54.811 1.00 75.88 311 LYS A O 1
ATOM 2494 N N . HIS A 1 312 ? -22.000 0.079 53.191 1.00 82.44 312 HIS A N 1
ATOM 2495 C CA . HIS A 1 312 ? -22.985 0.727 54.041 1.00 82.44 312 HIS A CA 1
ATOM 2496 C C . HIS A 1 312 ? -24.344 0.060 53.846 1.00 82.44 312 HIS A C 1
ATOM 2498 O O . HIS A 1 312 ? -24.826 -0.084 52.720 1.00 82.44 312 HIS A O 1
ATOM 2504 N N . LYS A 1 313 ? -24.955 -0.363 54.958 1.00 90.81 313 LYS A N 1
ATOM 2505 C CA . LYS A 1 313 ? -26.314 -0.908 54.997 1.00 90.81 313 LYS A CA 1
ATOM 2506 C C . LYS A 1 313 ? -27.144 -0.157 56.029 1.00 90.81 313 LYS A C 1
ATOM 2508 O O . LYS A 1 313 ? -26.659 0.132 57.120 1.00 90.81 313 LYS A O 1
ATOM 2513 N N . LEU A 1 314 ? -28.397 0.137 55.705 1.00 93.44 314 LEU A N 1
ATOM 2514 C CA . LEU A 1 314 ? -29.318 0.804 56.625 1.00 93.44 314 LEU A CA 1
ATOM 2515 C C . LEU A 1 314 ? -30.736 0.298 56.414 1.00 93.44 314 LEU A C 1
ATOM 2517 O O . LEU A 1 314 ? -31.207 0.180 55.283 1.00 93.44 314 LEU A O 1
ATOM 2521 N N . ARG A 1 315 ? -31.425 0.022 57.519 1.00 95.69 315 ARG A N 1
ATOM 2522 C CA . ARG A 1 315 ? -32.856 -0.267 57.510 1.00 95.69 315 ARG A CA 1
ATOM 2523 C C . ARG A 1 315 ? -33.629 1.045 57.387 1.00 95.69 315 ARG A C 1
ATOM 2525 O O . ARG A 1 315 ? -33.456 1.948 58.205 1.00 95.69 315 ARG A O 1
ATOM 2532 N N . VAL A 1 316 ? -34.473 1.142 56.367 1.00 96.06 316 VAL A N 1
ATOM 2533 C CA . VAL A 1 316 ? -35.283 2.324 56.050 1.00 96.06 316 VAL A CA 1
ATOM 2534 C C . VAL A 1 316 ? -36.733 1.927 55.810 1.00 96.06 316 VAL A C 1
ATOM 2536 O O . VAL A 1 316 ? -37.045 0.785 55.470 1.00 96.06 316 VAL A O 1
ATOM 2539 N N . THR A 1 317 ? -37.635 2.890 55.962 1.00 96.56 317 THR A N 1
ATOM 2540 C CA . THR A 1 317 ? -39.013 2.732 55.486 1.00 96.56 317 THR A CA 1
ATOM 2541 C C . THR A 1 317 ? -39.051 3.010 53.985 1.00 96.56 317 THR A C 1
ATOM 2543 O O . THR A 1 317 ? -38.606 4.072 53.560 1.00 96.56 317 THR A O 1
ATOM 2546 N N . ALA A 1 318 ? -39.609 2.104 53.188 1.00 96.31 318 ALA A N 1
ATOM 2547 C CA . ALA A 1 318 ? -39.852 2.300 51.765 1.00 96.31 318 ALA A CA 1
ATOM 2548 C C . ALA A 1 318 ? -41.343 2.454 51.467 1.00 96.31 318 ALA A C 1
ATOM 2550 O O . ALA A 1 318 ? -42.149 1.583 51.807 1.00 96.31 318 ALA A O 1
ATOM 2551 N N . THR A 1 319 ? -41.684 3.544 50.791 1.00 94.12 319 THR A N 1
ATOM 2552 C CA . THR A 1 319 ? -42.979 3.771 50.137 1.00 94.12 319 THR A CA 1
ATOM 2553 C C . THR A 1 319 ? -42.805 3.713 48.615 1.00 94.12 319 THR A C 1
ATOM 2555 O O . THR A 1 319 ? -41.689 3.499 48.131 1.00 94.12 319 THR A O 1
ATOM 2558 N N . ALA A 1 320 ? -43.892 3.834 47.853 1.00 92.19 320 ALA A N 1
ATOM 2559 C CA . ALA A 1 320 ? -43.827 3.942 46.400 1.00 92.19 320 ALA A CA 1
ATOM 2560 C C . ALA A 1 320 ? -44.727 5.064 45.874 1.00 92.19 320 ALA A C 1
ATOM 2562 O O . ALA A 1 320 ? -45.835 5.258 46.374 1.00 92.19 320 ALA A O 1
ATOM 2563 N N . TYR A 1 321 ? -44.281 5.724 44.803 1.00 87.44 321 TYR A N 1
ATOM 2564 C CA . TYR A 1 321 ? -45.007 6.796 44.123 1.00 87.44 321 TYR A CA 1
ATOM 2565 C C . TYR A 1 321 ? -45.048 6.585 42.603 1.00 87.44 321 TYR A C 1
ATOM 2567 O O . TYR A 1 321 ? -44.247 5.838 42.027 1.00 87.44 321 TYR A O 1
ATOM 2575 N N . SER A 1 322 ? -46.002 7.236 41.936 1.00 84.44 322 SER A N 1
ATOM 2576 C CA . SER A 1 322 ? -46.217 7.145 40.486 1.00 84.44 322 SER A CA 1
ATOM 2577 C C . SER A 1 322 ? -46.518 8.514 39.875 1.00 84.44 322 SER A C 1
ATOM 2579 O O . SER A 1 322 ? -47.265 9.286 40.467 1.00 84.44 322 SER A O 1
ATOM 2581 N N . SER A 1 323 ? -46.017 8.780 38.666 1.00 73.62 323 SER A N 1
ATOM 2582 C CA . SER A 1 323 ? -46.306 10.002 37.889 1.00 73.62 323 SER A CA 1
ATOM 2583 C C . SER A 1 323 ? -47.623 9.853 37.117 1.00 73.62 323 SER A C 1
ATOM 2585 O O . SER A 1 323 ? -47.622 9.762 35.888 1.00 73.62 323 SER A O 1
ATOM 2587 N N . HIS A 1 324 ? -48.750 9.735 37.818 1.00 67.31 324 HIS A N 1
ATOM 2588 C CA . HIS A 1 324 ? -50.062 9.679 37.172 1.00 67.31 324 HIS A CA 1
ATOM 2589 C C . HIS A 1 324 ? -50.584 11.103 36.922 1.00 67.31 324 HIS A C 1
ATOM 2591 O O . HIS A 1 324 ? -50.608 11.911 37.846 1.00 67.31 324 HIS A O 1
ATOM 2597 N N . ARG A 1 325 ? -51.010 11.408 35.684 1.00 58.97 325 ARG A N 1
ATOM 2598 C CA . ARG A 1 325 ? -51.399 12.771 35.258 1.00 58.97 325 ARG A CA 1
ATOM 2599 C C . ARG A 1 325 ? -52.535 13.385 36.088 1.00 58.97 325 ARG A C 1
ATOM 2601 O O . ARG A 1 325 ? -52.578 14.597 36.207 1.00 58.97 325 ARG A O 1
ATOM 2608 N N . GLY A 1 326 ? -53.398 12.568 36.694 1.00 58.41 326 GLY A N 1
ATOM 2609 C CA . GLY A 1 326 ? -54.491 13.038 37.555 1.00 58.41 326 GLY A CA 1
ATOM 2610 C C . GLY A 1 326 ? -54.084 13.508 38.961 1.00 58.41 326 GLY A C 1
ATOM 2611 O O . GLY A 1 326 ? -54.970 13.755 39.768 1.00 58.41 326 GLY A O 1
ATOM 2612 N N . GLN A 1 327 ? -52.787 13.565 39.302 1.00 54.00 327 GLN A N 1
ATOM 2613 C CA . GLN A 1 327 ? -52.312 13.944 40.647 1.00 54.00 327 GLN A CA 1
ATOM 2614 C C . GLN A 1 327 ? -51.078 14.871 40.667 1.00 54.00 327 GLN A C 1
ATOM 2616 O O . GLN A 1 327 ? -50.453 15.025 41.714 1.00 54.00 327 GLN A O 1
ATOM 2621 N N . THR A 1 328 ? -50.687 15.482 39.546 1.00 48.19 328 THR A N 1
ATOM 2622 C CA . THR A 1 328 ? -49.518 16.382 39.502 1.00 48.19 328 THR A CA 1
ATOM 2623 C C . THR A 1 328 ? -49.816 17.636 38.696 1.00 48.19 328 THR A C 1
ATOM 2625 O O . THR A 1 328 ? -50.324 17.519 37.580 1.00 48.19 328 THR A O 1
ATOM 2628 N N . ASP A 1 329 ? -49.410 18.798 39.207 1.00 54.19 329 ASP A N 1
ATOM 2629 C CA . ASP A 1 329 ? -49.406 20.057 38.457 1.00 54.19 329 ASP A CA 1
ATOM 2630 C C . ASP A 1 329 ? -48.565 19.935 37.176 1.00 54.19 329 ASP A C 1
ATOM 2632 O O . ASP A 1 329 ? -47.771 19.002 37.037 1.00 54.19 329 ASP A O 1
ATOM 2636 N N . LYS A 1 330 ? -48.758 20.886 36.251 1.00 55.41 330 LYS A N 1
ATOM 2637 C CA . LYS A 1 330 ? -48.445 20.941 34.799 1.00 55.41 330 LYS A CA 1
ATOM 2638 C C . LYS A 1 330 ? -47.160 20.247 34.244 1.00 55.41 330 LYS A C 1
ATOM 2640 O O . LYS A 1 330 ? -47.018 20.184 33.026 1.00 55.41 330 LYS A O 1
ATOM 2645 N N . THR A 1 331 ? -46.245 19.671 35.043 1.00 56.81 331 THR A N 1
ATOM 2646 C CA . THR A 1 331 ? -45.040 18.913 34.614 1.00 56.81 331 THR A CA 1
ATOM 2647 C C . THR A 1 331 ? -44.748 17.605 35.418 1.00 56.81 331 THR A C 1
ATOM 2649 O O . THR A 1 331 ? -43.780 17.528 36.173 1.00 56.81 331 THR A O 1
ATOM 2652 N N . PRO A 1 332 ? -45.480 16.488 35.198 1.00 59.75 332 PRO A N 1
ATOM 2653 C CA . PRO A 1 332 ? -45.343 15.196 35.924 1.00 59.75 332 PRO A CA 1
ATOM 2654 C C . PRO A 1 332 ? -43.970 14.488 35.878 1.00 59.75 332 PRO A C 1
ATOM 2656 O O . PRO A 1 332 ? -43.765 13.458 36.531 1.00 59.75 332 PRO A O 1
ATOM 2659 N N . PHE A 1 333 ? -43.044 14.980 35.056 1.00 63.12 333 PHE A N 1
ATOM 2660 C CA . PHE A 1 333 ? -41.765 14.343 34.735 1.00 63.12 333 PHE A CA 1
ATOM 2661 C C . PHE A 1 333 ? -40.558 15.128 35.260 1.00 63.12 333 PHE A C 1
ATOM 2663 O O . PHE A 1 333 ? -39.443 14.904 34.788 1.00 63.12 333 PHE A O 1
ATOM 2670 N N . LEU A 1 334 ? -40.758 16.039 36.215 1.00 71.06 334 LEU A N 1
ATOM 2671 C CA . LEU A 1 334 ? -39.703 16.866 36.794 1.00 71.06 334 LEU A CA 1
ATOM 2672 C C . LEU A 1 334 ? -39.539 16.568 38.293 1.00 71.06 334 LEU A C 1
ATOM 2674 O O . LEU A 1 334 ? -40.484 16.688 39.064 1.00 71.06 334 LEU A O 1
ATOM 2678 N N . ALA A 1 335 ? -38.343 16.148 38.710 1.00 71.81 335 ALA A N 1
ATOM 2679 C CA . ALA A 1 335 ? -38.013 15.909 40.120 1.00 71.81 335 ALA A CA 1
ATOM 2680 C C . ALA A 1 335 ? -37.724 17.221 40.875 1.00 71.81 335 ALA A C 1
ATOM 2682 O O . ALA A 1 335 ? -37.366 18.221 40.251 1.00 71.81 335 ALA A O 1
ATOM 2683 N N . ALA A 1 336 ? -37.686 17.202 42.215 1.00 63.53 336 ALA A N 1
ATOM 2684 C CA . ALA A 1 336 ? -37.347 18.378 43.037 1.00 63.53 336 ALA A CA 1
ATOM 2685 C C . ALA A 1 336 ? -35.875 18.846 42.919 1.00 63.53 336 ALA A C 1
ATOM 2687 O O . ALA A 1 336 ? -35.467 19.824 43.551 1.00 63.53 336 ALA A O 1
ATOM 2688 N N . TRP A 1 337 ? -35.064 18.137 42.129 1.00 62.31 337 TRP A N 1
ATOM 2689 C CA . TRP A 1 337 ? -33.719 18.530 41.687 1.00 62.31 337 TRP A CA 1
ATOM 2690 C C . TRP A 1 337 ? -33.658 18.923 40.202 1.00 62.31 337 TRP A C 1
ATOM 2692 O O . TRP A 1 337 ? -32.582 18.904 39.612 1.00 62.31 337 TRP A O 1
ATOM 2702 N N . ASN A 1 338 ? -34.797 19.228 39.577 1.00 70.19 338 ASN A N 1
ATOM 2703 C CA . ASN A 1 338 ? -34.907 19.548 38.150 1.00 70.19 338 ASN A CA 1
ATOM 2704 C C . ASN A 1 338 ? -34.466 18.400 37.209 1.00 70.19 338 ASN A C 1
ATOM 2706 O O . ASN A 1 338 ? -34.186 18.598 36.029 1.00 70.19 338 ASN A O 1
ATOM 2710 N N . ASN A 1 339 ? -34.389 17.167 37.726 1.00 73.06 339 ASN A N 1
ATOM 2711 C CA . ASN A 1 339 ? -34.071 15.984 36.928 1.00 73.06 339 ASN A CA 1
ATOM 2712 C C . ASN A 1 339 ? -35.310 15.554 36.128 1.00 73.06 339 ASN A C 1
ATOM 2714 O O . ASN A 1 339 ? -36.379 15.368 36.710 1.00 73.06 339 ASN A O 1
ATOM 2718 N N . ARG A 1 340 ? -35.161 15.298 34.822 1.00 78.19 340 ARG A N 1
ATOM 2719 C CA . ARG A 1 340 ? -36.239 14.727 34.000 1.00 78.19 340 ARG A CA 1
ATOM 2720 C C . ARG A 1 340 ? -36.405 13.227 34.289 1.00 78.19 340 ARG A C 1
ATOM 2722 O O . ARG A 1 340 ? -35.482 12.447 34.058 1.00 78.19 340 ARG A O 1
ATOM 2729 N N . ILE A 1 341 ? -37.577 12.824 34.771 1.00 79.06 341 ILE A N 1
ATOM 2730 C CA . ILE A 1 341 ? -37.946 11.440 35.101 1.00 79.06 341 ILE A CA 1
ATOM 2731 C C . ILE A 1 341 ? -38.725 10.831 33.929 1.00 79.06 341 ILE A C 1
ATOM 2733 O O . ILE A 1 341 ? -39.598 11.476 33.356 1.00 79.06 341 ILE A O 1
ATOM 2737 N N . ARG A 1 342 ? -38.437 9.576 33.570 1.00 79.88 342 ARG A N 1
ATOM 2738 C CA . ARG A 1 342 ? -39.193 8.813 32.564 1.00 79.88 342 ARG A CA 1
ATOM 2739 C C . ARG A 1 342 ? -39.738 7.513 33.169 1.00 79.88 342 ARG A C 1
ATOM 2741 O O . ARG A 1 342 ? -39.036 6.890 33.974 1.00 79.88 342 ARG A O 1
ATOM 2748 N N . PRO A 1 343 ? -40.946 7.061 32.783 1.00 78.88 343 PRO A N 1
ATOM 2749 C CA . PRO A 1 343 ? -41.466 5.759 33.194 1.00 78.88 343 PRO A CA 1
ATOM 2750 C C . PRO A 1 343 ? -40.468 4.634 32.884 1.00 78.88 343 PRO A C 1
ATOM 2752 O O . PRO A 1 343 ? -39.854 4.617 31.822 1.00 78.88 343 PRO A O 1
ATOM 2755 N N . GLY A 1 344 ? -40.275 3.713 33.831 1.00 82.38 344 GLY A N 1
ATOM 2756 C CA . GLY A 1 344 ? -39.315 2.606 33.710 1.00 82.38 344 GLY A CA 1
ATOM 2757 C C . GLY A 1 344 ? -37.922 2.887 34.286 1.00 82.38 344 GLY A C 1
ATOM 2758 O O . GLY A 1 344 ? -37.155 1.948 34.506 1.00 82.38 344 GLY A O 1
ATOM 2759 N N . MET A 1 345 ? -37.593 4.141 34.616 1.00 87.69 345 MET A N 1
ATOM 2760 C CA . MET A 1 345 ? -36.356 4.447 35.338 1.00 87.69 345 MET A CA 1
ATOM 2761 C C . MET A 1 345 ? -36.417 3.916 36.780 1.00 87.69 345 MET A C 1
ATOM 2763 O O . MET A 1 345 ? -37.383 4.151 37.502 1.00 87.69 345 MET A O 1
ATOM 2767 N N . LYS A 1 346 ? -35.357 3.234 37.232 1.00 91.25 346 LYS A N 1
ATOM 2768 C CA . LYS A 1 346 ? -35.214 2.790 38.629 1.00 91.25 346 LYS A CA 1
ATOM 2769 C C . LYS A 1 346 ? -34.730 3.947 39.490 1.00 91.25 346 LYS A C 1
ATOM 2771 O O . LYS A 1 346 ? -33.533 4.109 39.716 1.00 91.25 346 LYS A O 1
ATOM 2776 N N . ILE A 1 347 ? -35.666 4.777 39.923 1.00 92.50 347 ILE A N 1
ATOM 2777 C CA . ILE A 1 347 ? -35.402 5.998 40.681 1.00 92.50 347 ILE A CA 1
ATOM 2778 C C . ILE A 1 347 ? -36.014 5.891 42.071 1.00 92.50 347 ILE A C 1
ATOM 2780 O O . ILE A 1 347 ? -37.036 5.230 42.264 1.00 92.50 347 ILE A O 1
ATOM 2784 N N . ILE A 1 348 ? -35.376 6.555 43.029 1.00 94.25 348 ILE A N 1
ATOM 2785 C CA . ILE A 1 348 ? -35.953 6.810 44.342 1.00 94.25 348 ILE A CA 1
ATOM 2786 C C . ILE A 1 348 ? -35.857 8.284 44.722 1.00 94.25 348 ILE A C 1
ATOM 2788 O O . ILE A 1 348 ? -34.888 8.972 44.364 1.00 94.25 348 ILE A O 1
ATOM 2792 N N . ALA A 1 349 ? -36.829 8.714 45.518 1.00 93.31 349 ALA A N 1
ATOM 2793 C CA . ALA A 1 349 ? -36.704 9.870 46.384 1.00 93.31 349 ALA A CA 1
ATOM 2794 C C . ALA A 1 349 ? -36.166 9.423 47.746 1.00 93.31 349 ALA A C 1
ATOM 2796 O O . ALA A 1 349 ? -36.521 8.352 48.241 1.00 93.31 349 ALA A O 1
ATOM 2797 N N . VAL A 1 350 ? -35.308 10.229 48.364 1.00 95.44 350 VAL A N 1
ATOM 2798 C CA . VAL A 1 350 ? -34.753 9.925 49.693 1.00 95.44 350 VAL A CA 1
ATOM 2799 C C . VAL A 1 350 ? -35.021 11.056 50.673 1.00 95.44 350 VAL A C 1
ATOM 2801 O O . VAL A 1 350 ? -35.067 12.231 50.298 1.00 95.44 350 VAL A O 1
ATOM 2804 N N . SER A 1 351 ? -35.199 10.718 51.946 1.00 95.69 351 SER A N 1
ATOM 2805 C CA . SER A 1 351 ? -35.305 11.707 53.013 1.00 95.69 351 SER A CA 1
ATOM 2806 C C . SER A 1 351 ? -33.999 12.492 53.193 1.00 95.69 351 SER A C 1
ATOM 2808 O O . SER A 1 351 ? -32.904 12.008 52.901 1.00 95.69 351 SER A O 1
ATOM 2810 N N . ARG A 1 352 ? -34.102 13.741 53.663 1.00 93.62 352 ARG A N 1
ATOM 2811 C CA . ARG A 1 352 ? -32.955 14.671 53.710 1.00 93.62 352 ARG A CA 1
ATOM 2812 C C . ARG A 1 352 ? -31.832 14.210 54.643 1.00 93.62 352 ARG A C 1
ATOM 2814 O O . ARG A 1 352 ? -30.676 14.498 54.375 1.00 93.62 352 ARG A O 1
ATOM 2821 N N . ASP A 1 353 ? -32.156 13.471 55.702 1.00 94.06 353 ASP A N 1
ATOM 2822 C CA . ASP A 1 353 ? -31.172 12.865 56.607 1.00 94.06 353 ASP A CA 1
ATOM 2823 C C . ASP A 1 353 ? -30.325 11.786 55.924 1.00 94.06 353 ASP A C 1
ATOM 2825 O O . ASP A 1 353 ? -29.146 11.654 56.242 1.00 94.06 353 ASP A O 1
ATOM 2829 N N . LEU A 1 354 ? -30.883 11.058 54.950 1.00 93.88 354 LEU A N 1
ATOM 2830 C CA . LEU A 1 354 ? -30.105 10.102 54.164 1.00 93.88 354 LEU A CA 1
ATOM 2831 C C . LEU A 1 354 ? -29.059 10.809 53.291 1.00 93.88 354 LEU A C 1
ATOM 2833 O O . LEU A 1 354 ? -27.999 10.241 53.034 1.00 93.88 354 LEU A O 1
ATOM 2837 N N . LEU A 1 355 ? -29.330 12.054 52.886 1.00 90.88 355 LEU A N 1
ATOM 2838 C CA . LEU A 1 355 ? -28.386 12.873 52.131 1.00 90.88 355 LEU A CA 1
ATOM 2839 C C . LEU A 1 355 ? -27.291 13.468 53.019 1.00 90.88 355 LEU A C 1
ATOM 2841 O O . LEU A 1 355 ? -26.114 13.414 52.677 1.00 90.88 355 LEU A O 1
ATOM 2845 N N . THR A 1 356 ? -27.673 14.037 54.163 1.00 88.62 356 THR A N 1
ATOM 2846 C CA . THR A 1 356 ? -26.738 14.790 55.009 1.00 88.62 356 THR A CA 1
ATOM 2847 C C . THR A 1 356 ? -25.950 13.915 55.977 1.00 88.62 356 THR A C 1
ATOM 2849 O O . THR A 1 356 ? -24.760 14.145 56.152 1.00 88.62 356 THR A O 1
ATOM 2852 N N . ARG A 1 357 ? -26.576 12.905 56.599 1.00 89.94 357 ARG A N 1
ATOM 2853 C CA . ARG A 1 357 ? -25.946 12.084 57.653 1.00 89.94 357 ARG A CA 1
ATOM 2854 C C . ARG A 1 357 ? -25.390 10.758 57.145 1.00 89.94 357 ARG A C 1
ATOM 2856 O O . ARG A 1 357 ? -24.391 10.279 57.659 1.00 89.94 357 ARG A O 1
ATOM 2863 N N . TYR A 1 358 ? -26.043 10.160 56.149 1.00 89.06 358 TYR A N 1
ATOM 2864 C CA . TYR A 1 358 ? -25.697 8.825 55.640 1.00 89.06 358 TYR A CA 1
ATOM 2865 C C . TYR A 1 358 ? -24.940 8.859 54.300 1.00 89.06 358 TYR A C 1
ATOM 2867 O O . TYR A 1 358 ? -24.661 7.816 53.709 1.00 89.06 358 TYR A O 1
ATOM 2875 N N . GLY A 1 359 ? -24.580 10.056 53.825 1.00 88.31 359 GLY A N 1
ATOM 2876 C CA . GLY A 1 359 ? -23.674 10.247 52.693 1.00 88.31 359 GLY A CA 1
ATOM 2877 C C . GLY A 1 359 ? -24.274 9.976 51.312 1.00 88.31 359 GLY A C 1
ATOM 2878 O O . GLY A 1 359 ? -23.524 9.948 50.333 1.00 88.31 359 GLY A O 1
ATOM 2879 N N . LEU A 1 360 ? -25.596 9.794 51.188 1.00 91.19 360 LEU A N 1
ATOM 2880 C CA . LEU A 1 360 ? -26.227 9.722 49.870 1.00 91.19 360 LEU A CA 1
ATOM 2881 C C . LEU A 1 360 ? -26.189 11.089 49.180 1.00 91.19 360 LEU A C 1
ATOM 2883 O O . LEU A 1 360 ? -26.305 12.149 49.783 1.00 91.19 360 LEU A O 1
ATOM 2887 N N . ARG A 1 361 ? -26.055 11.069 47.862 1.00 90.44 361 ARG A N 1
ATOM 2888 C CA . ARG A 1 361 ? -26.035 12.259 47.002 1.00 90.44 361 ARG A CA 1
ATOM 2889 C C . ARG A 1 361 ? -26.933 12.053 45.791 1.00 90.44 361 ARG A C 1
ATOM 2891 O O . ARG A 1 361 ? -27.228 10.912 45.428 1.00 90.44 361 ARG A O 1
ATOM 2898 N N . ASN A 1 362 ? -27.316 13.138 45.122 1.00 88.75 362 ASN A N 1
ATOM 2899 C CA . ASN A 1 362 ? -27.957 13.050 43.809 1.00 88.75 362 ASN A CA 1
ATOM 2900 C C . ASN A 1 362 ? -27.076 12.218 42.854 1.00 88.75 362 ASN A C 1
ATOM 2902 O O . ASN A 1 362 ? -25.878 12.463 42.739 1.00 88.75 362 ASN A O 1
ATOM 2906 N N . GLY A 1 363 ? -27.653 11.196 42.223 1.00 88.19 363 GLY A N 1
ATOM 2907 C CA . GLY A 1 363 ? -26.944 10.236 41.372 1.00 88.19 363 GLY A CA 1
ATOM 2908 C C . GLY A 1 363 ? -26.382 9.004 42.094 1.00 88.19 363 GLY A C 1
ATOM 2909 O O . GLY A 1 363 ? -25.904 8.088 41.421 1.00 88.19 363 GLY A O 1
ATOM 2910 N N . SER A 1 364 ? -26.473 8.926 43.427 1.00 90.06 364 SER A N 1
ATOM 2911 C CA . SER A 1 364 ? -26.029 7.739 44.175 1.00 90.06 364 SER A CA 1
ATOM 2912 C C . SER A 1 364 ? -26.811 6.512 43.737 1.00 90.06 364 SER A C 1
ATOM 2914 O O . SER A 1 364 ? -28.033 6.562 43.576 1.00 90.06 364 SER A O 1
ATOM 2916 N N . ARG A 1 365 ? -26.105 5.402 43.533 1.00 91.12 365 ARG A N 1
ATOM 2917 C CA . ARG A 1 365 ? -26.720 4.115 43.213 1.00 91.12 365 ARG A CA 1
ATOM 2918 C C . ARG A 1 365 ? -26.903 3.352 44.511 1.00 91.12 365 ARG A C 1
ATOM 2920 O O . ARG A 1 365 ? -25.968 3.267 45.291 1.00 91.12 365 ARG A O 1
ATOM 2927 N N . ILE A 1 366 ? -28.082 2.789 44.715 1.00 91.94 366 ILE A N 1
ATOM 2928 C CA . ILE A 1 366 ? -28.382 1.959 45.874 1.00 91.94 366 ILE A CA 1
ATOM 2929 C C . ILE A 1 366 ? -29.010 0.639 45.424 1.00 91.94 366 ILE A C 1
ATOM 2931 O O . ILE A 1 366 ? -29.629 0.559 44.357 1.00 91.94 366 ILE A O 1
ATOM 2935 N N . ARG A 1 367 ? -28.867 -0.406 46.232 1.00 92.19 367 ARG A N 1
ATOM 2936 C CA . ARG A 1 367 ? -29.619 -1.655 46.097 1.00 92.19 367 ARG A CA 1
ATOM 2937 C C . ARG A 1 367 ? -30.626 -1.727 47.234 1.00 92.19 367 ARG A C 1
ATOM 2939 O O . ARG A 1 367 ? -30.275 -1.454 48.375 1.00 92.19 367 ARG A O 1
ATOM 2946 N N . ILE A 1 368 ? -31.860 -2.093 46.920 1.00 93.12 368 ILE A N 1
ATOM 2947 C CA . ILE A 1 368 ? -32.939 -2.214 47.901 1.00 93.12 368 ILE A CA 1
ATOM 2948 C C . ILE A 1 368 ? -33.187 -3.707 48.115 1.00 93.12 368 ILE A C 1
ATOM 2950 O O . ILE A 1 368 ? -33.401 -4.439 47.149 1.00 93.12 368 ILE A O 1
ATOM 2954 N N . GLY A 1 369 ? -33.120 -4.171 49.361 1.00 90.19 369 GLY A N 1
ATOM 2955 C CA . GLY A 1 369 ? -33.415 -5.555 49.724 1.00 90.19 369 GLY A CA 1
ATOM 2956 C C . GLY A 1 369 ? -34.811 -5.957 49.245 1.00 90.19 369 GLY A C 1
ATOM 2957 O O . GLY A 1 369 ? -35.767 -5.208 49.424 1.00 90.19 369 GLY A O 1
ATOM 2958 N N . GLY A 1 370 ? -34.910 -7.113 48.589 1.00 88.44 370 GLY A N 1
ATOM 2959 C CA . GLY A 1 370 ? -36.157 -7.600 47.989 1.00 88.44 370 GLY A CA 1
ATOM 2960 C C . GLY A 1 370 ? -36.478 -7.043 46.595 1.00 88.44 370 GLY A C 1
ATOM 2961 O O . GLY A 1 370 ? -37.448 -7.485 45.987 1.00 88.44 370 GLY A O 1
ATOM 2962 N N . LEU A 1 371 ? -35.676 -6.122 46.042 1.00 89.88 371 LEU A N 1
ATOM 2963 C CA . LEU A 1 371 ? -35.873 -5.585 44.691 1.00 89.88 371 LEU A CA 1
ATOM 2964 C C . LEU A 1 371 ? -34.681 -5.859 43.770 1.00 89.88 371 LEU A C 1
ATOM 2966 O O . LEU A 1 371 ? -33.515 -5.785 44.157 1.00 89.88 371 LEU A O 1
ATOM 2970 N N . ARG A 1 372 ? -34.980 -6.161 42.500 1.00 86.56 372 ARG A N 1
ATOM 2971 C CA . ARG A 1 372 ? -33.959 -6.492 41.497 1.00 86.56 372 ARG A CA 1
ATOM 2972 C C . ARG A 1 372 ? -33.286 -5.239 40.942 1.00 86.56 372 ARG A C 1
ATOM 2974 O O . ARG A 1 372 ? -33.937 -4.329 40.425 1.00 86.56 372 ARG A O 1
ATOM 2981 N N . GLY A 1 373 ? -31.959 -5.275 40.888 1.00 89.00 373 GLY A N 1
ATOM 2982 C CA . GLY A 1 373 ? -31.126 -4.250 40.262 1.00 89.00 373 GLY A CA 1
ATOM 2983 C C . GLY A 1 373 ? -30.862 -3.035 41.151 1.00 89.00 373 GLY A C 1
ATOM 2984 O O . GLY A 1 373 ? -31.086 -3.060 42.356 1.00 89.00 373 GLY A O 1
ATOM 2985 N N . TYR A 1 374 ? -30.340 -1.979 40.531 1.00 89.75 374 TYR A N 1
ATOM 2986 C CA . TYR A 1 374 ? -29.916 -0.762 41.218 1.00 89.75 374 TYR A CA 1
ATOM 2987 C C . TYR A 1 374 ? -30.913 0.362 40.989 1.00 89.75 374 TYR A C 1
ATOM 2989 O O . TYR A 1 374 ? -31.417 0.520 39.876 1.00 89.75 374 TYR A O 1
ATOM 2997 N N . TYR A 1 375 ? -31.125 1.155 42.029 1.00 93.81 375 TYR A N 1
ATOM 2998 C CA . TYR A 1 375 ? -31.941 2.355 42.004 1.00 93.81 375 TYR A CA 1
ATOM 2999 C C . TYR A 1 375 ? -31.048 3.579 42.159 1.00 93.81 375 TYR A C 1
ATOM 3001 O O . TYR A 1 375 ? -30.064 3.545 42.896 1.00 93.81 375 TYR A O 1
ATOM 3009 N N . THR A 1 376 ? -31.358 4.652 41.445 1.00 92.81 376 THR A N 1
ATOM 3010 C CA . THR A 1 376 ? -30.604 5.903 41.512 1.00 92.81 376 THR A CA 1
ATOM 3011 C C . THR A 1 376 ? -31.379 6.934 42.316 1.00 92.81 376 THR A C 1
ATOM 3013 O O . THR A 1 376 ? -32.549 7.196 42.043 1.00 92.81 376 THR A O 1
ATOM 3016 N N . VAL A 1 377 ? -30.708 7.547 43.284 1.00 93.31 377 VAL A N 1
ATOM 3017 C CA . VAL A 1 377 ? -31.226 8.688 44.038 1.00 93.31 377 VAL A CA 1
ATOM 3018 C C . VAL A 1 377 ? -31.330 9.873 43.082 1.00 93.31 377 VAL A C 1
ATOM 3020 O O . VAL A 1 377 ? -30.307 10.390 42.633 1.00 93.31 377 VAL A O 1
ATOM 3023 N N . ARG A 1 378 ? -32.548 10.276 42.713 1.00 90.25 378 ARG A N 1
ATOM 3024 C CA . ARG A 1 378 ? -32.788 11.407 41.790 1.00 90.25 378 ARG A CA 1
ATOM 3025 C C . ARG A 1 378 ? -33.784 12.421 42.321 1.00 90.25 378 ARG A C 1
ATOM 3027 O O . ARG A 1 378 ? -34.062 13.395 41.621 1.00 90.25 378 ARG A O 1
ATOM 3034 N N . ASP A 1 379 ? -34.273 12.217 43.534 1.00 85.62 379 ASP A N 1
ATOM 3035 C CA . ASP A 1 379 ? -35.221 13.124 44.147 1.00 85.62 379 ASP A CA 1
ATOM 3036 C C . ASP A 1 379 ? -35.032 13.205 45.668 1.00 85.62 379 ASP A C 1
ATOM 3038 O O . ASP A 1 379 ? -34.452 12.307 46.296 1.00 85.62 379 ASP A O 1
ATOM 3042 N N . LYS A 1 380 ? -35.515 14.299 46.258 1.00 89.44 380 LYS A N 1
ATOM 3043 C CA . LYS A 1 380 ? -35.465 14.557 47.701 1.00 89.44 380 LYS A CA 1
ATOM 3044 C C . LYS A 1 380 ? -36.884 14.632 48.252 1.00 89.44 380 LYS A C 1
ATOM 3046 O O . LYS A 1 380 ? -37.728 15.356 47.738 1.00 89.44 380 LYS A O 1
ATOM 3051 N N . MET A 1 381 ? -37.139 13.929 49.346 1.00 90.25 381 MET A N 1
ATOM 3052 C CA . MET A 1 381 ? -38.433 13.991 50.017 1.00 90.25 381 MET A CA 1
ATOM 3053 C C . MET A 1 381 ? -38.553 15.260 50.878 1.00 90.25 381 MET A C 1
ATOM 3055 O O . MET A 1 381 ? -37.571 15.947 51.195 1.00 90.25 381 MET A O 1
ATOM 3059 N N . ASN A 1 382 ? -39.782 15.559 51.303 1.00 90.69 382 ASN A N 1
ATOM 3060 C CA . ASN A 1 382 ? -40.056 16.612 52.279 1.00 90.69 382 ASN A CA 1
ATOM 3061 C C . ASN A 1 382 ? -39.230 16.405 53.574 1.00 90.69 382 ASN A C 1
ATOM 3063 O O . ASN A 1 382 ? -39.003 15.272 54.005 1.00 90.69 382 ASN A O 1
ATOM 3067 N N . LYS A 1 383 ? -38.801 17.507 54.213 1.00 90.62 383 LYS A N 1
ATOM 3068 C CA . LYS A 1 383 ? -37.976 17.519 55.438 1.00 90.62 383 LYS A CA 1
ATOM 3069 C C . LYS A 1 383 ? -38.567 16.747 56.620 1.00 90.62 383 LYS A C 1
ATOM 3071 O O . LYS A 1 383 ? -37.801 16.309 57.473 1.00 90.62 383 LYS A O 1
ATOM 3076 N N . ARG A 1 384 ? -39.893 16.568 56.664 1.00 92.81 384 ARG A N 1
ATOM 3077 C CA . ARG A 1 384 ? -40.582 15.842 57.745 1.00 92.81 384 ARG A CA 1
ATOM 3078 C C . ARG A 1 384 ? -40.254 14.347 57.792 1.00 92.81 384 ARG A C 1
ATOM 3080 O O . ARG A 1 384 ? -40.441 13.705 58.817 1.00 92.81 384 ARG A O 1
ATOM 3087 N N . PHE A 1 385 ? -39.794 13.769 56.683 1.00 93.06 385 PHE A N 1
ATOM 3088 C CA . PHE A 1 385 ? -39.474 12.347 56.622 1.00 93.06 385 PHE A CA 1
ATOM 3089 C C . PHE A 1 385 ? -38.035 12.079 57.070 1.00 93.06 385 PHE A C 1
ATOM 3091 O O . PHE A 1 385 ? -37.126 12.844 56.749 1.00 93.06 385 PHE A O 1
ATOM 3098 N N . ARG A 1 386 ? -37.835 10.964 57.783 1.00 94.25 386 ARG A N 1
ATOM 3099 C CA . ARG A 1 386 ? -36.540 10.473 58.280 1.00 94.25 386 ARG A CA 1
ATOM 3100 C C . ARG A 1 386 ? -36.387 8.992 57.960 1.00 94.25 386 ARG A C 1
ATOM 3102 O O . ARG A 1 386 ? -37.390 8.274 57.989 1.00 94.25 386 ARG A O 1
ATOM 3109 N N . LYS A 1 387 ? -35.162 8.553 57.643 1.00 95.50 387 LYS A N 1
ATOM 3110 C CA . LYS A 1 387 ? -34.817 7.178 57.231 1.00 95.50 387 LYS A CA 1
ATOM 3111 C C . LYS A 1 387 ? -35.869 6.577 56.289 1.00 95.50 387 LYS A C 1
ATOM 3113 O O . LYS A 1 387 ? -36.329 5.448 56.488 1.00 95.50 387 LYS A O 1
ATOM 3118 N N . ARG A 1 388 ? -36.306 7.365 55.300 1.00 96.25 388 ARG A N 1
ATOM 3119 C CA . ARG A 1 388 ? -37.382 6.995 54.377 1.00 96.25 388 ARG A CA 1
ATOM 3120 C C . ARG A 1 388 ? -36.929 7.146 52.936 1.00 96.25 388 ARG A C 1
ATOM 3122 O O . ARG A 1 388 ? -36.277 8.126 52.581 1.00 96.25 388 ARG A O 1
ATOM 3129 N N . ILE A 1 389 ? -37.313 6.174 52.125 1.00 96.69 389 ILE A N 1
ATOM 3130 C CA . ILE A 1 389 ? -37.185 6.217 50.675 1.00 96.69 389 ILE A CA 1
ATOM 3131 C C . ILE A 1 389 ? -38.565 6.087 50.041 1.00 96.69 389 ILE A C 1
ATOM 3133 O O . ILE A 1 389 ? -39.455 5.449 50.607 1.00 96.69 389 ILE A O 1
ATOM 3137 N N . ASP A 1 390 ? -38.714 6.653 48.853 1.00 93.69 390 ASP A N 1
ATOM 3138 C CA . ASP A 1 390 ? -39.909 6.519 48.033 1.00 93.69 390 ASP A CA 1
ATOM 3139 C C . ASP A 1 390 ? -39.525 6.000 46.652 1.00 93.69 390 ASP A C 1
ATOM 3141 O O . ASP A 1 390 ? -38.648 6.561 45.992 1.00 93.69 390 ASP A O 1
ATOM 3145 N N . ILE A 1 391 ? -40.127 4.892 46.234 1.00 93.69 391 ILE A N 1
ATOM 3146 C CA . ILE A 1 391 ? -39.722 4.156 45.039 1.00 93.69 391 ILE A CA 1
ATOM 3147 C C . ILE A 1 391 ? -40.605 4.548 43.868 1.00 93.69 391 ILE A C 1
ATOM 3149 O O . ILE A 1 391 ? -41.824 4.388 43.908 1.00 93.69 391 ILE A O 1
ATOM 3153 N N . TYR A 1 392 ? -39.978 5.003 42.788 1.00 91.31 392 TYR A N 1
ATOM 3154 C CA . TYR A 1 392 ? -40.703 5.361 41.583 1.00 91.31 392 TYR A CA 1
ATOM 3155 C C . TYR A 1 392 ? -41.196 4.113 40.839 1.00 91.31 392 TYR A C 1
ATOM 3157 O O . TYR A 1 392 ? -40.398 3.273 40.412 1.00 91.31 392 TYR A O 1
ATOM 3165 N N . MET A 1 393 ? -42.512 3.999 40.651 1.00 89.12 393 MET A N 1
ATOM 3166 C CA . MET A 1 393 ? -43.167 2.860 39.986 1.00 89.12 393 MET A CA 1
ATOM 3167 C C . MET A 1 393 ? -43.731 3.204 38.594 1.00 89.12 393 MET A C 1
ATOM 3169 O O . MET A 1 393 ? -44.510 2.433 38.027 1.00 89.12 393 MET A O 1
ATOM 3173 N N . GLY A 1 394 ? -43.323 4.333 38.003 1.00 85.50 394 GLY A N 1
ATOM 3174 C CA . GLY A 1 394 ? -43.784 4.763 36.678 1.00 85.50 394 GLY A CA 1
ATOM 3175 C C . GLY A 1 394 ? -45.193 5.360 36.712 1.00 85.50 394 GLY A C 1
ATOM 3176 O O . GLY A 1 394 ? -45.506 6.142 37.603 1.00 85.50 394 GLY A O 1
ATOM 3177 N N . ILE A 1 395 ? -46.040 5.001 35.741 1.00 82.19 395 ILE A N 1
ATOM 3178 C CA . ILE A 1 395 ? -47.431 5.496 35.612 1.00 82.19 395 ILE A CA 1
ATOM 3179 C C . ILE A 1 395 ? -48.435 4.565 36.330 1.00 82.19 395 ILE A C 1
ATOM 3181 O O . ILE A 1 395 ? -49.586 4.925 36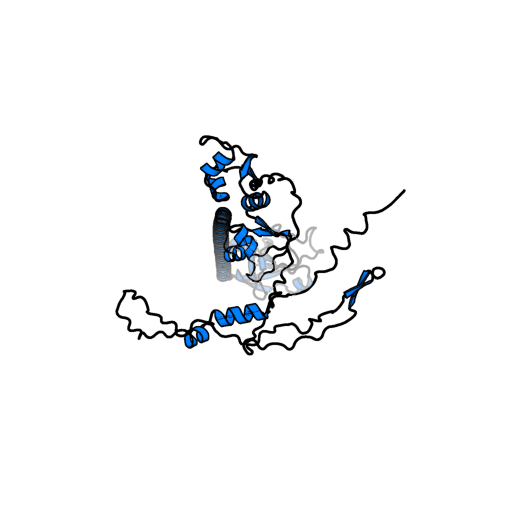.569 1.00 82.19 395 ILE A O 1
ATOM 3185 N N . ASN A 1 396 ? -48.011 3.356 36.714 1.00 81.25 396 ASN A N 1
ATOM 3186 C CA . ASN A 1 396 ? -48.906 2.331 37.246 1.00 81.25 396 ASN A CA 1
ATOM 3187 C C . ASN A 1 396 ? -49.223 2.559 38.738 1.00 81.25 396 ASN A C 1
ATOM 3189 O O . ASN A 1 396 ? -48.546 2.029 39.623 1.00 81.25 396 ASN A O 1
ATOM 3193 N N . ARG A 1 397 ? -50.294 3.315 39.013 1.00 81.94 397 ARG A N 1
ATOM 3194 C CA . ARG A 1 397 ? -50.777 3.622 40.372 1.00 81.94 397 ARG A CA 1
ATOM 3195 C C . ARG A 1 397 ? -51.111 2.366 41.185 1.00 81.94 397 ARG A C 1
ATOM 3197 O O . ARG A 1 397 ? -50.731 2.275 42.349 1.00 81.94 397 ARG A O 1
ATOM 3204 N N . ARG A 1 398 ? -51.746 1.353 40.575 1.00 84.94 398 ARG A N 1
ATOM 3205 C CA . ARG A 1 398 ? -52.076 0.082 41.257 1.00 84.94 398 ARG A CA 1
ATOM 3206 C C . ARG A 1 398 ? -50.824 -0.634 41.769 1.00 84.94 398 ARG A C 1
ATOM 3208 O O . ARG A 1 398 ? -50.858 -1.276 42.813 1.00 84.94 398 ARG A O 1
ATOM 3215 N N . ARG A 1 399 ? -49.699 -0.529 41.058 1.00 85.56 399 ARG A N 1
ATOM 3216 C CA . ARG A 1 399 ? -48.413 -1.093 41.496 1.00 85.56 399 ARG A CA 1
ATOM 3217 C C . ARG A 1 399 ? -47.829 -0.347 42.699 1.00 85.56 399 ARG A C 1
ATOM 3219 O O . ARG A 1 399 ? -47.302 -1.003 43.592 1.00 85.56 399 ARG A O 1
ATOM 3226 N N . ALA A 1 400 ? -47.938 0.982 42.734 1.00 86.19 400 ALA A N 1
ATOM 3227 C CA . ALA A 1 400 ? -47.501 1.782 43.879 1.00 86.19 400 ALA A CA 1
ATOM 3228 C C . ALA A 1 400 ? -48.355 1.504 45.130 1.00 86.19 400 ALA A C 1
ATOM 3230 O O . ALA A 1 400 ? -47.809 1.290 46.208 1.00 86.19 400 ALA A O 1
ATOM 3231 N N . LEU A 1 401 ? -49.679 1.399 44.972 1.00 85.88 401 LEU A N 1
ATOM 3232 C CA . LEU A 1 401 ? -50.591 1.074 46.076 1.00 85.88 401 LEU A CA 1
ATOM 3233 C C . LEU A 1 401 ? -50.354 -0.337 46.632 1.00 85.88 401 LEU A C 1
ATOM 3235 O O . LEU A 1 401 ? -50.231 -0.497 47.841 1.00 85.88 401 LEU A O 1
ATOM 3239 N N . ARG A 1 402 ? -50.196 -1.347 45.761 1.00 90.25 402 ARG A N 1
ATOM 3240 C CA . ARG A 1 402 ? -49.889 -2.729 46.183 1.00 90.25 402 ARG A CA 1
ATOM 3241 C C . ARG A 1 402 ? -48.554 -2.864 46.915 1.00 90.25 402 ARG A C 1
ATOM 3243 O O . ARG A 1 402 ? -48.397 -3.770 47.727 1.00 90.25 402 ARG A O 1
ATOM 3250 N N . TRP A 1 403 ? -47.582 -2.000 46.616 1.00 89.75 403 TRP A N 1
ATOM 3251 C CA . TRP A 1 403 ? -46.313 -1.987 47.345 1.00 89.75 403 TRP A CA 1
ATOM 3252 C C . TRP A 1 403 ? -46.524 -1.615 48.820 1.00 89.75 403 TRP A C 1
ATOM 3254 O O . TRP A 1 403 ? -45.989 -2.284 49.709 1.00 89.75 403 TRP A O 1
ATOM 3264 N N . GLY A 1 404 ? -47.337 -0.587 49.077 1.00 89.00 404 GLY A N 1
ATOM 3265 C CA . GLY A 1 404 ? -47.644 -0.111 50.422 1.00 89.00 404 GLY A CA 1
ATOM 3266 C C . GLY A 1 404 ? -46.426 0.463 51.152 1.00 8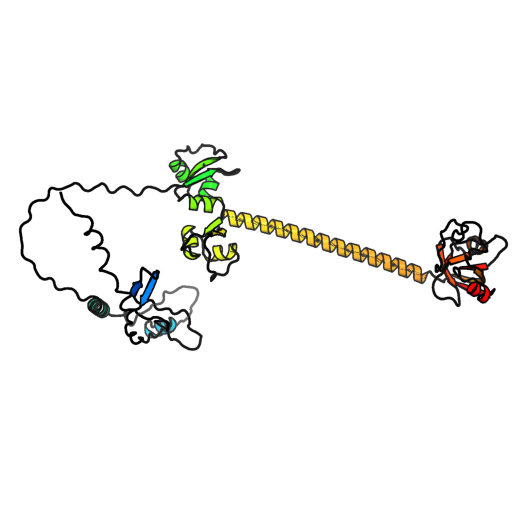9.00 404 GLY A C 1
ATOM 3267 O O . GLY A 1 404 ? -45.466 0.939 50.546 1.00 89.00 404 GLY A O 1
ATOM 3268 N N . ARG A 1 405 ? -46.464 0.440 52.485 1.00 93.00 405 ARG A N 1
ATOM 3269 C CA . ARG A 1 405 ? -45.350 0.869 53.339 1.00 93.00 405 ARG A CA 1
ATOM 3270 C C . ARG A 1 405 ? -44.643 -0.361 53.897 1.00 93.00 405 ARG A C 1
ATOM 3272 O O . ARG A 1 405 ? -45.273 -1.169 54.569 1.00 93.00 405 ARG A O 1
ATOM 3279 N N . ARG A 1 406 ? -43.335 -0.491 53.658 1.00 94.44 406 ARG A N 1
ATOM 3280 C CA . ARG A 1 406 ? -42.547 -1.656 54.105 1.00 94.44 406 ARG A CA 1
ATOM 3281 C C . ARG A 1 406 ? -41.195 -1.248 54.679 1.00 94.44 406 ARG A C 1
ATOM 3283 O O . ARG A 1 406 ? -40.646 -0.215 54.306 1.00 94.44 406 ARG A O 1
ATOM 3290 N N . SER A 1 407 ? -40.644 -2.062 55.576 1.00 95.38 407 SER A N 1
ATOM 3291 C CA . SER A 1 407 ? -39.261 -1.912 56.042 1.00 95.38 407 SER A CA 1
ATOM 3292 C C . SER A 1 407 ? -38.328 -2.670 55.104 1.00 95.38 407 SER A C 1
ATOM 3294 O O . SER A 1 407 ? -38.527 -3.859 54.865 1.00 95.38 407 SER A O 1
ATOM 3296 N N . VAL A 1 408 ? -37.318 -1.994 54.561 1.00 95.62 408 VAL A N 1
ATOM 3297 C CA . VAL A 1 408 ? -36.329 -2.594 53.654 1.00 95.62 408 VAL A CA 1
ATOM 3298 C C . VAL A 1 408 ? -34.920 -2.206 54.078 1.00 95.62 408 VAL A C 1
ATOM 3300 O O . VAL A 1 408 ? -34.706 -1.178 54.719 1.00 95.62 408 VAL A O 1
ATOM 3303 N N . ILE A 1 409 ? -33.939 -3.021 53.703 1.00 94.19 409 ILE A N 1
ATOM 3304 C CA . ILE A 1 409 ? -32.525 -2.691 53.887 1.00 94.19 409 ILE A CA 1
ATOM 3305 C C . ILE A 1 409 ? -32.001 -2.117 52.578 1.00 94.19 409 ILE A C 1
ATOM 3307 O O . ILE A 1 409 ? -32.140 -2.744 51.527 1.00 94.19 409 ILE A O 1
ATOM 3311 N N . ILE A 1 410 ? -31.399 -0.934 52.635 1.00 94.19 410 ILE A N 1
ATOM 3312 C CA . ILE A 1 410 ? -30.683 -0.349 51.505 1.00 94.19 410 ILE A CA 1
ATOM 3313 C C . ILE A 1 410 ? -29.181 -0.558 51.651 1.00 94.19 410 ILE A C 1
ATOM 3315 O O . ILE A 1 410 ? -28.659 -0.528 52.762 1.00 94.19 410 ILE A O 1
ATOM 3319 N N . TYR A 1 411 ? -28.513 -0.752 50.517 1.00 90.69 411 TYR A N 1
ATOM 3320 C CA . TYR A 1 411 ? -27.067 -0.924 50.388 1.00 90.69 411 TYR A CA 1
ATOM 3321 C C . TYR A 1 411 ? -26.536 0.117 49.407 1.00 90.69 411 TYR A C 1
ATOM 3323 O O . TYR A 1 411 ? -27.113 0.243 48.319 1.00 90.69 411 TYR A O 1
ATOM 3331 N N . TRP A 1 412 ? -25.470 0.835 49.751 1.00 88.50 412 TRP A N 1
ATOM 3332 C CA . TRP A 1 412 ? -24.867 1.832 48.862 1.00 88.50 412 TRP A CA 1
ATOM 3333 C C . TRP A 1 412 ? -23.350 1.908 48.987 1.00 88.50 412 TRP A C 1
ATOM 3335 O O . TRP A 1 412 ? -22.801 1.402 49.997 1.00 88.50 412 TRP A O 1
#

Sequence (412 aa):
MSRNYLPYLIILFVLTEVSFAKKIVDCRVVTGSTPECNQYGSKLIRAKEVVYDVDRKKLIISKTLPVPKKAKVKIISVSDMIEKYVKIEDSLRFKGSQEEALNVKVIKKLVSEEKVKEKIHNIYPQQETQQHEIVSVPTVKKTHPLPIQKPEKVYGVYSVASGDVLGKIANKFGFSSKELLRLNHLDKKATLHIGQKFKIPLPQKMVDAIADGEYIIESGDTLLSIAHKFKVAPKDLVSINHIKSNTIIREGKKLLLPLPYVLKKIEVEKKRLAAKKKKLEKEKQAKRKAALKKRKLSLKRKVKMIRGFGKHKLRVTATAYSSHRGQTDKTPFLAAWNNRIRPGMKIIAVSRDLLTRYGLRNGSRIRIGGLRGYYTVRDKMNKRFRKRIDIYMGINRRRALRWGRRSVIIYW

Nearest PDB structures (foldseek):
  4s3j-assembly1_A  TM=4.819E-01  e=1.570E-07  Bacillus cereus ATCC 10876
  4s3k-assembly1_A  TM=4.964E-01  e=8.600E-07  Priestia megaterium QM B1551
  4b8v-assembly1_A  TM=4.229E-01  e=2.151E-05  Fulvia fulva
  5jce-assembly1_A  TM=4.173E-01  e=6.860E-04  Oryza sativa Japonica Group